Protein AF-0000000067177550 (afdb_homodimer)

Structure (mmCIF, N/CA/C/O backbone):
data_AF-0000000067177550-model_v1
#
loop_
_entity.id
_entity.type
_entity.pdbx_description
1 polymer 'Alpha-methylacyl-CoA racemase'
#
loop_
_atom_site.group_PDB
_atom_site.id
_atom_site.type_symbol
_atom_site.label_atom_id
_atom_site.label_alt_id
_atom_site.label_comp_id
_atom_site.label_asym_id
_atom_site.label_entity_id
_atom_site.label_seq_id
_atom_site.pdbx_PDB_ins_code
_atom_site.Cartn_x
_atom_site.Cartn_y
_atom_site.Cartn_z
_atom_site.occupancy
_atom_site.B_iso_or_equiv
_atom_site.auth_seq_id
_atom_site.auth_comp_id
_atom_site.auth_asym_id
_atom_site.auth_atom_id
_atom_site.pdbx_PDB_model_num
ATOM 1 N N . MET A 1 1 ? 17.391 -26.875 4.402 1 39.16 1 MET A N 1
ATOM 2 C CA . MET A 1 1 ? 16.062 -27.156 3.863 1 39.16 1 MET A CA 1
ATOM 3 C C . MET A 1 1 ? 15.523 -25.969 3.07 1 39.16 1 MET A C 1
ATOM 5 O O . MET A 1 1 ? 14.328 -25.672 3.121 1 39.16 1 MET A O 1
ATOM 9 N N . THR A 1 2 ? 16.562 -25 2.711 1 49.84 2 THR A N 1
ATOM 10 C CA . THR A 1 2 ? 16.422 -23.828 1.862 1 49.84 2 THR A CA 1
ATOM 11 C C . THR A 1 2 ? 15.891 -24.203 0.486 1 49.84 2 THR A C 1
ATOM 13 O O . THR A 1 2 ? 15.352 -23.359 -0.235 1 49.84 2 THR A O 1
ATOM 16 N N . GLY A 1 3 ? 15.922 -25.422 0.197 1 59.5 3 GLY A N 1
ATOM 17 C CA . GLY A 1 3 ? 15.586 -25.859 -1.146 1 59.5 3 GLY A CA 1
ATOM 18 C C . GLY A 1 3 ? 14.094 -25.859 -1.427 1 59.5 3 GLY A C 1
ATOM 19 O O . GLY A 1 3 ? 13.68 -25.906 -2.584 1 59.5 3 GLY A O 1
ATOM 20 N N . THR A 1 4 ? 13.328 -25.516 -0.418 1 84.62 4 THR A N 1
ATOM 21 C CA . THR A 1 4 ? 11.891 -25.641 -0.612 1 84.62 4 THR A CA 1
ATOM 22 C C . THR A 1 4 ? 11.219 -24.266 -0.604 1 84.62 4 THR A C 1
ATOM 24 O O . THR A 1 4 ? 9.992 -24.172 -0.721 1 84.62 4 THR A O 1
ATOM 27 N N . LEU A 1 5 ? 12.148 -23.188 -0.667 1 94.25 5 LEU A N 1
ATOM 28 C CA . LEU A 1 5 ? 11.547 -21.859 -0.642 1 94.25 5 LEU A CA 1
ATOM 29 C C . LEU A 1 5 ? 11.039 -21.469 -2.025 1 94.25 5 LEU A C 1
ATOM 31 O O . LEU A 1 5 ? 11.531 -21.969 -3.037 1 94.25 5 LEU A O 1
ATOM 35 N N . PRO A 1 6 ? 10.109 -20.609 -2.082 1 97.5 6 PRO A N 1
ATOM 36 C CA . PRO A 1 6 ? 9.445 -20.297 -3.35 1 97.5 6 PRO A CA 1
ATOM 37 C C . PRO A 1 6 ? 10.406 -19.781 -4.418 1 97.5 6 PRO A C 1
ATOM 39 O O . PRO A 1 6 ? 10.234 -20.062 -5.602 1 97.5 6 PRO A O 1
ATOM 42 N N . LEU A 1 7 ? 11.5 -19.094 -3.984 1 98 7 LEU A N 1
ATOM 43 C CA . LEU A 1 7 ? 12.367 -18.469 -4.984 1 98 7 LEU A CA 1
ATOM 44 C C . LEU A 1 7 ? 13.773 -19.047 -4.914 1 98 7 LEU A C 1
ATOM 46 O O . LEU A 1 7 ? 14.742 -18.391 -5.293 1 98 7 LEU A O 1
ATOM 50 N N . ALA A 1 8 ? 13.883 -20.234 -4.344 1 96.31 8 ALA A N 1
ATOM 51 C CA . ALA A 1 8 ? 15.164 -20.922 -4.391 1 96.31 8 ALA A CA 1
ATOM 52 C C . ALA A 1 8 ? 15.664 -21.062 -5.824 1 96.31 8 ALA A C 1
ATOM 54 O O . ALA A 1 8 ? 14.914 -21.469 -6.715 1 96.31 8 ALA A O 1
ATOM 55 N N . GLY A 1 9 ? 16.906 -20.656 -6.02 1 96.31 9 GLY A N 1
ATOM 56 C CA . GLY A 1 9 ? 17.516 -20.766 -7.336 1 96.31 9 GLY A CA 1
ATOM 57 C C . GLY A 1 9 ? 17.297 -19.547 -8.211 1 96.31 9 GLY A C 1
ATOM 58 O O . GLY A 1 9 ? 17.875 -19.438 -9.297 1 96.31 9 GLY A O 1
ATOM 59 N N . ILE A 1 10 ? 16.469 -18.641 -7.797 1 98.19 10 ILE A N 1
ATOM 60 C CA . ILE A 1 10 ? 16.203 -17.422 -8.57 1 98.19 10 ILE A CA 1
ATOM 61 C C . ILE A 1 10 ? 17.297 -16.391 -8.32 1 98.19 10 ILE A C 1
ATOM 63 O O . ILE A 1 10 ? 17.672 -16.141 -7.168 1 98.19 10 ILE A O 1
ATOM 67 N N . LYS A 1 11 ? 17.812 -15.852 -9.352 1 98.69 11 LYS A N 1
ATOM 68 C CA . LYS A 1 11 ? 18.891 -14.867 -9.32 1 98.69 11 LYS A CA 1
ATOM 69 C C . LYS A 1 11 ? 18.375 -13.469 -9.641 1 98.69 11 LYS A C 1
ATOM 71 O O . LYS A 1 11 ? 17.781 -13.25 -10.703 1 98.69 11 LYS A O 1
ATOM 76 N N . VAL A 1 12 ? 18.625 -12.484 -8.703 1 98.94 12 VAL A N 1
ATOM 77 C CA . VAL A 1 12 ? 18.109 -11.117 -8.859 1 98.94 12 VAL A CA 1
ATOM 78 C C . VAL A 1 12 ? 19.281 -10.141 -8.922 1 98.94 12 VAL A C 1
ATOM 80 O O . VAL A 1 12 ? 20.109 -10.086 -7.996 1 98.94 12 VAL A O 1
ATOM 83 N N . LEU A 1 13 ? 19.391 -9.438 -10 1 98.81 13 LEU A N 1
ATOM 84 C CA . LEU A 1 13 ? 20.297 -8.305 -10.109 1 98.81 13 LEU A CA 1
ATOM 85 C C . LEU A 1 13 ? 19.594 -7 -9.742 1 98.81 13 LEU A C 1
ATOM 87 O O . LEU A 1 13 ? 18.703 -6.547 -10.461 1 98.81 13 LEU A O 1
ATOM 91 N N . ASP A 1 14 ? 20.016 -6.418 -8.633 1 98.81 14 ASP A N 1
ATOM 92 C CA . ASP A 1 14 ? 19.391 -5.215 -8.086 1 98.81 14 ASP A CA 1
ATOM 93 C C . ASP A 1 14 ? 20.219 -3.973 -8.406 1 98.81 14 ASP A C 1
ATOM 95 O O . ASP A 1 14 ? 21.281 -3.764 -7.816 1 98.81 14 ASP A O 1
ATOM 99 N N . LEU A 1 15 ? 19.688 -3.156 -9.281 1 98.69 15 LEU A N 1
ATOM 100 C CA . LEU A 1 15 ? 20.328 -1.893 -9.641 1 98.69 15 LEU A CA 1
ATOM 101 C C . LEU A 1 15 ? 19.594 -0.715 -9.008 1 98.69 15 LEU A C 1
ATOM 103 O O . LEU A 1 15 ? 19.875 0.442 -9.32 1 98.69 15 LEU A O 1
ATOM 107 N N . SER A 1 16 ? 18.609 -1.012 -8.164 1 98.5 16 SER A N 1
ATOM 108 C CA . SER A 1 16 ? 17.766 0.021 -7.59 1 98.5 16 SER A CA 1
ATOM 109 C C . SER A 1 16 ? 18.391 0.639 -6.348 1 98.5 16 SER A C 1
ATOM 111 O O . SER A 1 16 ? 19.328 0.079 -5.781 1 98.5 16 SER A O 1
ATOM 113 N N . THR A 1 17 ? 17.906 1.798 -5.969 1 97.5 17 THR A N 1
ATOM 114 C CA . THR A 1 17 ? 18.422 2.529 -4.816 1 97.5 17 THR A CA 1
ATOM 115 C C . THR A 1 17 ? 17.281 2.99 -3.914 1 97.5 17 THR A C 1
ATOM 117 O O . THR A 1 17 ? 16.109 2.873 -4.277 1 97.5 17 THR A O 1
ATOM 120 N N . LEU A 1 18 ? 17.609 3.342 -2.75 1 97.38 18 LEU A N 1
ATOM 121 C CA . LEU A 1 18 ? 16.703 3.984 -1.8 1 97.38 18 LEU A CA 1
ATOM 122 C C . LEU A 1 18 ? 15.648 3.006 -1.314 1 97.38 18 LEU A C 1
ATOM 124 O O . LEU A 1 18 ? 15.961 2.016 -0.649 1 97.38 18 LEU A O 1
ATOM 128 N N . LEU A 1 19 ? 14.383 3.102 -1.844 1 98.56 19 LEU A N 1
ATOM 129 C CA . LEU A 1 19 ? 13.406 2.365 -1.052 1 98.56 19 LEU A CA 1
ATOM 130 C C . LEU A 1 19 ? 12.609 1.401 -1.928 1 98.56 19 LEU A C 1
ATOM 132 O O . LEU A 1 19 ? 12.602 0.193 -1.681 1 98.56 19 LEU A O 1
ATOM 136 N N . PRO A 1 20 ? 11.836 1.775 -2.971 1 98.81 20 PRO A N 1
ATOM 137 C CA . PRO A 1 20 ? 10.898 0.835 -3.588 1 98.81 20 PRO A CA 1
ATOM 138 C C . PRO A 1 20 ? 11.57 -0.458 -4.039 1 98.81 20 PRO A C 1
ATOM 140 O O . PRO A 1 20 ? 11.125 -1.55 -3.68 1 98.81 20 PRO A O 1
ATOM 143 N N . GLY A 1 21 ? 12.633 -0.304 -4.809 1 98.88 21 GLY A N 1
ATOM 144 C CA . GLY A 1 21 ? 13.336 -1.466 -5.324 1 98.88 21 GLY A CA 1
ATOM 145 C C . GLY A 1 21 ? 13.992 -2.297 -4.238 1 98.88 21 GLY A C 1
ATOM 146 O O . GLY A 1 21 ? 13.766 -3.504 -4.148 1 98.88 21 GLY A O 1
ATOM 147 N N . PRO A 1 22 ? 14.797 -1.663 -3.375 1 98.88 22 PRO A N 1
ATOM 148 C CA . PRO A 1 22 ? 15.484 -2.41 -2.32 1 98.88 22 PRO A CA 1
ATOM 149 C C . PRO A 1 22 ? 14.523 -3.143 -1.39 1 98.88 22 PRO A C 1
ATOM 151 O O . PRO A 1 22 ? 14.812 -4.258 -0.947 1 98.88 22 PRO A O 1
ATOM 154 N N . LEU A 1 23 ? 13.367 -2.543 -1.077 1 98.94 23 LEU A N 1
ATOM 155 C CA . LEU A 1 23 ? 12.375 -3.264 -0.288 1 98.94 23 LEU A CA 1
ATOM 156 C C . LEU A 1 23 ? 11.797 -4.434 -1.078 1 98.94 23 LEU A C 1
ATOM 158 O O . LEU A 1 23 ? 11.57 -5.512 -0.523 1 98.94 23 LEU A O 1
ATOM 162 N N . ALA A 1 24 ? 11.531 -4.211 -2.33 1 98.94 24 ALA A N 1
ATOM 163 C CA . ALA A 1 24 ? 11.047 -5.293 -3.184 1 98.94 24 ALA A CA 1
ATOM 164 C C . ALA A 1 24 ? 12.039 -6.449 -3.223 1 98.94 24 ALA A C 1
ATOM 166 O O . ALA A 1 24 ? 11.656 -7.605 -3.014 1 98.94 24 ALA A O 1
ATOM 167 N N . THR A 1 25 ? 13.344 -6.164 -3.48 1 98.88 25 THR A N 1
ATOM 168 C CA . THR A 1 25 ? 14.336 -7.227 -3.609 1 98.88 25 THR A CA 1
ATOM 169 C C . THR A 1 25 ? 14.617 -7.867 -2.256 1 98.88 25 THR A C 1
ATOM 171 O O . THR A 1 25 ? 15.023 -9.031 -2.186 1 98.88 25 THR A O 1
ATOM 174 N N . LEU A 1 26 ? 14.375 -7.129 -1.137 1 98.62 26 LEU A N 1
ATOM 175 C CA . LEU A 1 26 ? 14.438 -7.754 0.179 1 98.62 26 LEU A CA 1
ATOM 176 C C . LEU A 1 26 ? 13.391 -8.852 0.31 1 98.62 26 LEU A C 1
ATOM 178 O O . LEU A 1 26 ? 13.695 -9.953 0.778 1 98.62 26 LEU A O 1
ATOM 182 N N . MET A 1 27 ? 12.164 -8.547 -0.097 1 98.62 27 MET A N 1
ATOM 183 C CA . MET A 1 27 ? 11.094 -9.531 -0.004 1 98.62 27 MET A CA 1
ATOM 184 C C . MET A 1 27 ? 11.398 -10.75 -0.867 1 98.62 27 MET A C 1
ATOM 186 O O . MET A 1 27 ? 11.133 -11.883 -0.465 1 98.62 27 MET A O 1
ATOM 190 N N . LEU A 1 28 ? 11.992 -10.516 -2.029 1 98.75 28 LEU A N 1
ATOM 191 C CA . LEU A 1 28 ? 12.398 -11.633 -2.875 1 98.75 28 LEU A CA 1
ATOM 192 C C . LEU A 1 28 ? 13.516 -12.438 -2.215 1 98.75 28 LEU A C 1
ATOM 194 O O . LEU A 1 28 ? 13.5 -13.664 -2.242 1 98.75 28 LEU A O 1
ATOM 198 N N . ALA A 1 29 ? 14.469 -11.75 -1.595 1 97.88 29 ALA A N 1
ATOM 199 C CA . ALA A 1 29 ? 15.562 -12.414 -0.899 1 97.88 29 ALA A CA 1
ATOM 200 C C . ALA A 1 29 ? 15.047 -13.273 0.252 1 97.88 29 ALA A C 1
ATOM 202 O O . ALA A 1 29 ? 15.484 -14.414 0.434 1 97.88 29 ALA A O 1
ATOM 203 N N . GLU A 1 30 ? 14.133 -12.742 0.978 1 96.94 30 GLU A N 1
ATOM 204 C CA . GLU A 1 30 ? 13.562 -13.469 2.105 1 96.94 30 GLU A CA 1
ATOM 205 C C . GLU A 1 30 ? 12.836 -14.734 1.639 1 96.94 30 GLU A C 1
ATOM 207 O O . GLU A 1 30 ? 12.805 -15.734 2.354 1 96.94 30 GLU A O 1
ATOM 212 N N . ALA A 1 31 ? 12.32 -14.633 0.416 1 97.75 31 ALA A N 1
ATOM 213 C CA . ALA A 1 31 ? 11.594 -15.781 -0.129 1 97.75 31 ALA A CA 1
ATOM 214 C C . ALA A 1 31 ? 12.547 -16.781 -0.774 1 97.75 31 ALA A C 1
ATOM 216 O O . ALA A 1 31 ? 12.109 -17.766 -1.371 1 97.75 31 ALA A O 1
ATOM 217 N N . GLY A 1 32 ? 13.891 -16.453 -0.78 1 96.75 32 GLY A N 1
ATOM 218 C CA . GLY A 1 32 ? 14.859 -17.484 -1.17 1 96.75 32 GLY A CA 1
ATOM 219 C C . GLY A 1 32 ? 15.719 -17.062 -2.348 1 96.75 32 GLY A C 1
ATOM 220 O O . GLY A 1 32 ? 16.656 -17.781 -2.723 1 96.75 32 GLY A O 1
ATOM 221 N N . ALA A 1 33 ? 15.484 -15.914 -2.93 1 98.19 33 ALA A N 1
ATOM 222 C CA . ALA A 1 33 ? 16.25 -15.484 -4.094 1 98.19 33 ALA A CA 1
ATOM 223 C C . ALA A 1 33 ? 17.656 -15.062 -3.699 1 98.19 33 ALA A C 1
ATOM 225 O O . ALA A 1 33 ? 17.891 -14.617 -2.572 1 98.19 33 ALA A O 1
ATOM 226 N N . ASP A 1 34 ? 18.547 -15.297 -4.586 1 98.06 34 ASP A N 1
ATOM 227 C CA . ASP A 1 34 ? 19.891 -14.75 -4.461 1 98.06 34 ASP A CA 1
ATOM 228 C C . ASP A 1 34 ? 19.984 -13.352 -5.074 1 98.06 34 ASP A C 1
ATOM 230 O O . ASP A 1 34 ? 19.844 -13.195 -6.289 1 98.06 34 ASP A O 1
ATOM 234 N N . VAL A 1 35 ? 20.25 -12.32 -4.242 1 98.62 35 VAL A N 1
ATOM 235 C CA . VAL A 1 35 ? 20.188 -10.938 -4.715 1 98.62 35 VAL A CA 1
ATOM 236 C C . VAL A 1 35 ? 21.578 -10.32 -4.688 1 98.62 35 VAL A C 1
ATOM 238 O O . VAL A 1 35 ? 22.219 -10.273 -3.637 1 98.62 35 VAL A O 1
ATOM 241 N N . ILE A 1 36 ? 22.016 -9.875 -5.828 1 98.19 36 ILE A N 1
ATOM 242 C CA . ILE A 1 36 ? 23.234 -9.086 -5.965 1 98.19 36 ILE A CA 1
ATOM 243 C C . ILE A 1 36 ? 22.875 -7.637 -6.281 1 98.19 36 ILE A C 1
ATOM 245 O O . ILE A 1 36 ? 22.219 -7.359 -7.289 1 98.19 36 ILE A O 1
ATOM 249 N N . LYS A 1 37 ? 23.266 -6.801 -5.402 1 98.5 37 LYS A N 1
ATOM 250 C CA . LYS A 1 37 ? 23.031 -5.371 -5.574 1 98.5 37 LYS A CA 1
ATOM 251 C C . LYS A 1 37 ? 24.281 -4.676 -6.117 1 98.5 37 LYS A C 1
ATOM 253 O O . LYS A 1 37 ? 25.391 -4.926 -5.645 1 98.5 37 LYS A O 1
ATOM 258 N N . LEU A 1 38 ? 24.141 -3.867 -7.18 1 98.31 38 LEU A N 1
ATOM 259 C CA . LEU A 1 38 ? 25.234 -3.041 -7.695 1 98.31 38 LEU A CA 1
ATOM 260 C C . LEU A 1 38 ? 25 -1.57 -7.371 1 98.31 38 LEU A C 1
ATOM 262 O O . LEU A 1 38 ? 23.891 -1.053 -7.57 1 98.31 38 LEU A O 1
ATOM 266 N N . GLU A 1 39 ? 26 -0.955 -6.793 1 98.06 39 GLU A N 1
ATOM 267 C CA . GLU A 1 39 ? 25.953 0.445 -6.387 1 98.06 39 GLU A CA 1
ATOM 268 C C . GLU A 1 39 ? 27.094 1.246 -7.004 1 98.06 39 GLU A C 1
ATOM 270 O O . GLU A 1 39 ? 28.109 0.678 -7.398 1 98.06 39 GLU A O 1
ATOM 275 N N . ARG A 1 40 ? 26.891 2.562 -7.141 1 96.44 40 ARG A N 1
ATOM 276 C CA . ARG A 1 40 ? 27.969 3.418 -7.605 1 96.44 40 ARG A CA 1
ATOM 277 C C . ARG A 1 40 ? 29.172 3.348 -6.66 1 96.44 40 ARG A C 1
ATOM 279 O O . ARG A 1 40 ? 29 3.197 -5.449 1 96.44 40 ARG A O 1
ATOM 286 N N . PRO A 1 41 ? 30.359 3.516 -7.191 1 96 41 PRO A N 1
ATOM 287 C CA . PRO A 1 41 ? 31.531 3.504 -6.32 1 96 41 PRO A CA 1
ATOM 288 C C . PRO A 1 41 ? 31.547 4.672 -5.336 1 96 41 PRO A C 1
ATOM 290 O O . PRO A 1 41 ? 30.953 5.715 -5.602 1 96 41 PRO A O 1
ATOM 293 N N . GLY A 1 42 ? 32.312 4.512 -4.238 1 91.75 42 GLY A N 1
ATOM 294 C CA . GLY A 1 42 ? 32.406 5.57 -3.244 1 91.75 42 GLY A CA 1
ATOM 295 C C . GLY A 1 42 ? 31.25 5.566 -2.254 1 91.75 42 GLY A C 1
ATOM 296 O O . GLY A 1 42 ? 31.172 4.699 -1.381 1 91.75 42 GLY A O 1
ATOM 297 N N . ARG A 1 43 ? 30.359 6.375 -2.49 1 90.94 43 ARG A N 1
ATOM 298 C CA . ARG A 1 43 ? 29.297 6.586 -1.513 1 90.94 43 ARG A CA 1
ATOM 299 C C . ARG A 1 43 ? 28.234 5.488 -1.607 1 90.94 43 ARG A C 1
ATOM 301 O O . ARG A 1 43 ? 27.484 5.262 -0.659 1 90.94 43 ARG A O 1
ATOM 308 N N . GLY A 1 44 ? 28.203 4.75 -2.771 1 96.5 44 GLY A N 1
ATOM 309 C CA . GLY A 1 44 ? 27.188 3.734 -2.961 1 96.5 44 GLY A CA 1
ATOM 310 C C . GLY A 1 44 ? 25.781 4.305 -3.021 1 96.5 44 GLY A C 1
ATOM 311 O O . GLY A 1 44 ? 25.578 5.406 -3.535 1 96.5 44 GLY A O 1
ATOM 312 N N . ASP A 1 45 ? 24.859 3.521 -2.596 1 97.56 45 ASP A N 1
ATOM 313 C CA . ASP A 1 45 ? 23.484 3.973 -2.434 1 97.56 45 ASP A CA 1
ATOM 314 C C . ASP A 1 45 ? 23.406 5.156 -1.472 1 97.56 45 ASP A C 1
ATOM 316 O O . ASP A 1 45 ? 23.984 5.121 -0.386 1 97.56 45 ASP A O 1
ATOM 320 N N . GLU A 1 46 ? 22.703 6.164 -1.897 1 95.81 46 GLU A N 1
ATOM 321 C CA . GLU A 1 46 ? 22.578 7.359 -1.073 1 95.81 46 GLU A CA 1
ATOM 322 C C . GLU A 1 46 ? 22.078 7.02 0.327 1 95.81 46 GLU A C 1
ATOM 324 O O . GLU A 1 46 ? 22.453 7.676 1.302 1 95.81 46 GLU A O 1
ATOM 329 N N . MET A 1 47 ? 21.312 6.012 0.492 1 97.31 47 MET A N 1
ATOM 330 C CA . MET A 1 47 ? 20.703 5.645 1.769 1 97.31 47 MET A CA 1
ATOM 331 C C . MET A 1 47 ? 21.766 5.16 2.756 1 97.31 47 MET A C 1
ATOM 333 O O . MET A 1 47 ? 21.516 5.113 3.961 1 97.31 47 MET A O 1
ATOM 337 N N . ARG A 1 48 ? 22.938 4.723 2.273 1 97.81 48 ARG A N 1
ATOM 338 C CA . ARG A 1 48 ? 24 4.289 3.174 1 97.81 48 ARG A CA 1
ATOM 339 C C . ARG A 1 48 ? 24.359 5.391 4.164 1 97.81 48 ARG A C 1
ATOM 341 O O . ARG A 1 48 ? 24.734 5.109 5.305 1 97.81 48 ARG A O 1
ATOM 348 N N . THR A 1 49 ? 24.156 6.645 3.781 1 96 49 THR A N 1
ATOM 349 C CA . THR A 1 49 ? 24.672 7.754 4.57 1 96 49 THR A CA 1
ATOM 350 C C . THR A 1 49 ? 23.562 8.375 5.418 1 96 49 THR A C 1
ATOM 352 O O . THR A 1 49 ? 23.781 9.398 6.078 1 96 49 THR A O 1
ATOM 355 N N . TYR A 1 50 ? 22.359 7.801 5.391 1 95.75 50 TYR A N 1
ATOM 356 C CA . TYR A 1 50 ? 21.25 8.328 6.184 1 95.75 50 TYR A CA 1
ATOM 357 C C . TYR A 1 50 ? 21.516 8.148 7.672 1 95.75 50 TYR A C 1
ATOM 359 O O . TYR A 1 50 ? 22.484 7.492 8.062 1 95.75 50 TYR A O 1
ATOM 367 N N . GLU A 1 51 ? 20.734 8.836 8.461 1 94.31 51 GLU A N 1
ATOM 368 C CA . GLU A 1 51 ? 20.75 8.703 9.914 1 94.31 51 GLU A CA 1
ATOM 369 C C . GLU A 1 51 ? 19.453 8.102 10.43 1 94.31 51 GLU A C 1
ATOM 371 O O . GLU A 1 51 ? 18.391 8.297 9.836 1 94.31 51 GLU A O 1
ATOM 376 N N . PRO A 1 52 ? 19.5 7.309 11.523 1 96.56 52 PRO A N 1
ATOM 377 C CA . PRO A 1 52 ? 20.688 6.973 12.312 1 96.56 52 PRO A CA 1
ATOM 378 C C . PRO A 1 52 ? 21.547 5.902 11.648 1 96.56 52 PRO A C 1
ATOM 380 O O . PRO A 1 52 ? 21.047 5.109 10.844 1 96.56 52 PRO A O 1
ATOM 383 N N . THR A 1 53 ? 22.766 5.875 12.008 1 97.19 53 THR A N 1
ATOM 384 C CA . THR A 1 53 ? 23.703 4.891 11.484 1 97.19 53 THR A CA 1
ATOM 385 C C . THR A 1 53 ? 23.641 3.596 12.289 1 97.19 53 THR A C 1
ATOM 387 O O . THR A 1 53 ? 23.234 3.605 13.453 1 97.19 53 THR A O 1
ATOM 390 N N . PHE A 1 54 ? 23.922 2.553 11.672 1 98 54 PHE A N 1
ATOM 391 C CA . PHE A 1 54 ? 24.156 1.236 12.258 1 98 54 PHE A CA 1
ATOM 392 C C . PHE A 1 54 ? 25.375 0.568 11.617 1 98 54 PHE A C 1
ATOM 394 O O . PHE A 1 54 ? 25.25 -0.145 10.625 1 98 54 PHE A O 1
ATOM 401 N N . GLY A 1 55 ? 26.516 0.743 12.297 1 96.5 55 GLY A N 1
ATOM 402 C CA . GLY A 1 55 ? 27.781 0.33 11.695 1 96.5 55 GLY A CA 1
ATOM 403 C C . GLY A 1 55 ? 28.219 1.235 10.562 1 96.5 55 GLY A C 1
ATOM 404 O O . GLY A 1 55 ? 28.297 2.455 10.727 1 96.5 55 GLY A O 1
ATOM 405 N N . GLU A 1 56 ? 28.5 0.688 9.398 1 94.81 56 GLU A N 1
ATOM 406 C CA . GLU A 1 56 ? 29.094 1.455 8.305 1 94.81 56 GLU A CA 1
ATOM 407 C C . GLU A 1 56 ? 28 2.047 7.41 1 94.81 56 GLU A C 1
ATOM 409 O O . GLU A 1 56 ? 28.297 2.762 6.449 1 94.81 56 GLU A O 1
ATOM 414 N N . ALA A 1 57 ? 26.766 1.786 7.68 1 97.5 57 ALA A N 1
ATOM 415 C CA . ALA A 1 57 ? 25.641 2.316 6.906 1 97.5 57 ALA A CA 1
ATOM 416 C C . ALA A 1 57 ? 24.5 2.75 7.816 1 97.5 57 ALA A C 1
ATOM 418 O O . ALA A 1 57 ? 24.594 2.611 9.039 1 97.5 57 ALA A O 1
ATOM 419 N N . SER A 1 58 ? 23.547 3.342 7.23 1 98.12 58 SER A N 1
ATOM 420 C CA . SER A 1 58 ? 22.375 3.734 8.016 1 98.12 58 SER A CA 1
ATOM 421 C C . SER A 1 58 ? 21.547 2.52 8.422 1 98.12 58 SER A C 1
ATOM 423 O O . SER A 1 58 ? 21.641 1.463 7.793 1 98.12 58 SER A O 1
ATOM 425 N N . ALA A 1 59 ? 20.734 2.662 9.453 1 98.19 59 ALA A N 1
ATOM 426 C CA . ALA A 1 59 ? 19.797 1.619 9.867 1 98.19 59 ALA A CA 1
ATOM 427 C C . ALA A 1 59 ? 18.781 1.317 8.766 1 98.19 59 ALA A C 1
ATOM 429 O O . ALA A 1 59 ? 18.391 0.163 8.57 1 98.19 59 ALA A O 1
ATOM 430 N N . ASN A 1 60 ? 18.344 2.348 8.039 1 98.19 60 ASN A N 1
ATOM 431 C CA . ASN A 1 60 ? 17.438 2.152 6.906 1 98.19 60 ASN A CA 1
ATOM 432 C C . ASN A 1 60 ? 18.047 1.229 5.855 1 98.19 60 ASN A C 1
ATOM 434 O O . ASN A 1 60 ? 17.406 0.27 5.422 1 98.19 60 ASN A O 1
ATOM 438 N N . TYR A 1 61 ? 19.281 1.558 5.5 1 98.69 61 TYR A N 1
ATOM 439 C CA . TYR A 1 61 ? 19.969 0.721 4.52 1 98.69 61 TYR A CA 1
ATOM 440 C C . TYR A 1 61 ? 20.109 -0.709 5.031 1 98.69 61 TYR A C 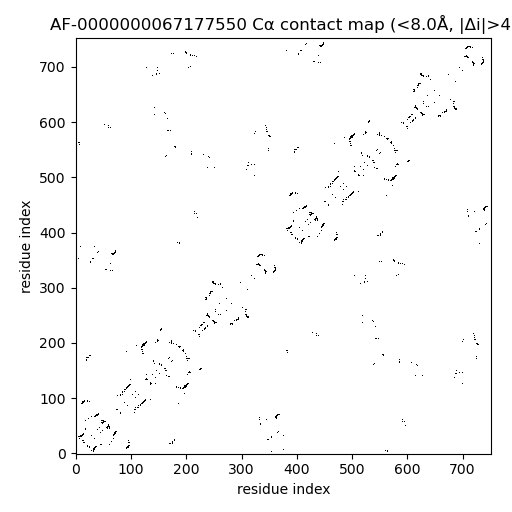1
ATOM 442 O O . TYR A 1 61 ? 19.875 -1.665 4.285 1 98.69 61 TYR A O 1
ATOM 450 N N . ALA A 1 62 ? 20.5 -0.848 6.289 1 98.69 62 ALA A N 1
ATOM 451 C CA . ALA A 1 62 ? 20.734 -2.158 6.887 1 98.69 62 ALA A CA 1
ATOM 452 C C . ALA A 1 62 ? 19.484 -3.033 6.82 1 98.69 62 ALA A C 1
ATOM 454 O O . ALA A 1 62 ? 19.547 -4.176 6.363 1 98.69 62 ALA A O 1
ATOM 455 N N . ILE A 1 63 ? 18.406 -2.523 7.148 1 98.06 63 ILE A N 1
ATOM 456 C CA . ILE A 1 63 ? 17.188 -3.324 7.223 1 98.06 63 ILE A CA 1
ATOM 457 C C . ILE A 1 63 ? 16.734 -3.693 5.812 1 98.06 63 ILE A C 1
ATOM 459 O O . ILE A 1 63 ? 16.266 -4.816 5.578 1 98.06 63 ILE A O 1
ATOM 463 N N . LEU A 1 64 ? 16.891 -2.873 4.848 1 98.56 64 LEU A N 1
ATOM 464 C CA . LEU A 1 64 ? 16.359 -3.086 3.508 1 98.56 64 LEU A CA 1
ATOM 465 C C . LEU A 1 64 ? 17.266 -4.008 2.699 1 98.56 64 LEU A C 1
ATOM 467 O O . LEU A 1 64 ? 16.828 -4.59 1.701 1 98.56 64 LEU A O 1
ATOM 471 N N . ASN A 1 65 ? 18.531 -4.086 3.09 1 98.62 65 ASN A N 1
ATOM 472 C CA . ASN A 1 65 ? 19.469 -4.797 2.227 1 98.62 65 ASN A CA 1
ATOM 473 C C . ASN A 1 65 ? 20.094 -5.988 2.941 1 98.62 65 ASN A C 1
ATOM 475 O O . ASN A 1 65 ? 21.047 -6.59 2.441 1 98.62 65 ASN A O 1
ATOM 479 N N . ARG A 1 66 ? 19.547 -6.34 4.098 1 97.75 66 ARG A N 1
ATOM 480 C CA . ARG A 1 66 ? 20.031 -7.512 4.809 1 97.75 66 ARG A CA 1
ATOM 481 C C . ARG A 1 66 ? 19.938 -8.766 3.941 1 97.75 66 ARG A C 1
ATOM 483 O O . ARG A 1 66 ? 18.938 -8.945 3.227 1 97.75 66 ARG A O 1
ATOM 490 N N . GLY A 1 67 ? 20.984 -9.555 3.979 1 95.94 67 GLY A N 1
ATOM 491 C CA . GLY A 1 67 ? 20.984 -10.828 3.281 1 95.94 67 GLY A CA 1
ATOM 492 C C . GLY A 1 67 ? 21.406 -10.711 1.826 1 95.94 67 GLY A C 1
ATOM 493 O O . GLY A 1 67 ? 21.625 -11.727 1.155 1 95.94 67 GLY A O 1
ATOM 494 N N . LYS A 1 68 ? 21.562 -9.5 1.314 1 97.44 68 LYS A N 1
ATOM 495 C CA . LYS A 1 68 ? 22.031 -9.305 -0.057 1 97.44 68 LYS A CA 1
ATOM 496 C C . LYS A 1 68 ? 23.547 -9.203 -0.119 1 97.44 68 LYS A C 1
ATOM 498 O O . LYS A 1 68 ? 24.203 -9.055 0.912 1 97.44 68 LYS A O 1
ATOM 503 N N . ARG A 1 69 ? 24.109 -9.352 -1.283 1 96.75 69 ARG A N 1
ATOM 504 C CA . ARG A 1 69 ? 25.484 -8.984 -1.586 1 96.75 69 ARG A CA 1
ATOM 505 C C . ARG A 1 69 ? 25.547 -7.719 -2.434 1 96.75 69 ARG A C 1
ATOM 507 O O . ARG A 1 69 ? 24.656 -7.477 -3.256 1 96.75 69 ARG A O 1
ATOM 514 N N . ALA A 1 70 ? 26.547 -6.93 -2.213 1 97.38 70 ALA A N 1
ATOM 515 C CA . ALA A 1 70 ? 26.625 -5.672 -2.951 1 97.38 70 ALA A CA 1
ATOM 516 C C . ALA A 1 70 ? 28.031 -5.445 -3.494 1 97.38 70 ALA A C 1
ATOM 518 O O . ALA A 1 70 ? 29.016 -5.75 -2.822 1 97.38 70 ALA A O 1
ATOM 519 N N . TYR A 1 71 ? 28.109 -4.926 -4.652 1 97.25 71 TYR A N 1
ATOM 520 C CA . TYR A 1 71 ? 29.391 -4.562 -5.277 1 97.25 71 TYR A CA 1
ATOM 521 C C . TYR A 1 71 ? 29.328 -3.154 -5.859 1 97.25 71 TYR A C 1
ATOM 523 O O . TYR A 1 71 ? 28.266 -2.705 -6.305 1 97.25 71 TYR A O 1
ATOM 531 N N . ALA A 1 72 ? 30.469 -2.488 -5.852 1 97.5 72 ALA A N 1
ATOM 532 C CA . ALA A 1 72 ? 30.594 -1.171 -6.465 1 97.5 72 ALA A CA 1
ATOM 533 C C . ALA A 1 72 ? 30.938 -1.289 -7.949 1 97.5 72 ALA A C 1
ATOM 535 O O . ALA A 1 72 ? 31.844 -2.031 -8.328 1 97.5 72 ALA A O 1
ATOM 536 N N . VAL A 1 73 ? 30.172 -0.571 -8.727 1 96.94 73 VAL A N 1
ATOM 537 C CA . VAL A 1 73 ? 30.359 -0.597 -10.172 1 96.94 73 VAL A CA 1
ATOM 538 C C . VAL A 1 73 ? 30.219 0.812 -10.742 1 96.94 73 VAL A C 1
ATOM 540 O O . VAL A 1 73 ? 29.266 1.522 -10.414 1 96.94 73 VAL A O 1
ATOM 543 N N . ASP A 1 74 ? 31.172 1.241 -11.547 1 96.44 74 ASP A N 1
ATOM 544 C CA . ASP A 1 74 ? 31 2.439 -12.359 1 96.44 74 ASP A CA 1
ATOM 545 C C . ASP A 1 74 ? 30.266 2.115 -13.672 1 96.44 74 ASP A C 1
ATOM 547 O O . ASP A 1 74 ? 30.906 1.698 -14.641 1 96.44 74 ASP A O 1
ATOM 551 N N . PHE A 1 75 ? 29.031 2.479 -13.758 1 95.56 75 PHE A N 1
ATOM 552 C CA . PHE A 1 75 ? 28.172 2.088 -14.875 1 95.56 75 PHE A CA 1
ATOM 553 C C . PHE A 1 75 ? 28.578 2.824 -16.141 1 95.56 75 PHE A C 1
ATOM 555 O O . PHE A 1 75 ? 28.203 2.432 -17.25 1 95.56 75 PHE A O 1
ATOM 562 N N . LYS A 1 76 ? 29.391 3.891 -15.992 1 95.38 76 LYS A N 1
ATOM 563 C CA . LYS A 1 76 ? 29.812 4.68 -17.141 1 95.38 76 LYS A CA 1
ATOM 564 C C . LYS A 1 76 ? 31.078 4.094 -17.781 1 95.38 76 LYS A C 1
ATOM 566 O O . LYS A 1 76 ? 31.422 4.445 -18.906 1 95.38 76 LYS A O 1
ATOM 571 N N . ASP A 1 77 ? 31.75 3.254 -16.984 1 95.25 77 ASP A N 1
ATOM 572 C CA . ASP A 1 77 ? 32.906 2.553 -17.531 1 95.25 77 ASP A CA 1
ATOM 573 C C . ASP A 1 77 ? 32.5 1.385 -18.406 1 95.25 77 ASP A C 1
ATOM 575 O O . ASP A 1 77 ? 31.859 0.438 -17.938 1 95.25 77 ASP A O 1
ATOM 579 N N . PRO A 1 78 ? 32.906 1.379 -19.672 1 95.75 78 PRO A N 1
ATOM 580 C CA . PRO A 1 78 ? 32.406 0.355 -20.594 1 95.75 78 PRO A CA 1
ATOM 581 C C . PRO A 1 78 ? 32.781 -1.06 -20.156 1 95.75 78 PRO A C 1
ATOM 583 O O . PRO A 1 78 ? 32 -1.992 -20.328 1 95.75 78 PRO A O 1
ATOM 586 N N . ALA A 1 79 ? 34 -1.199 -19.656 1 94.81 79 ALA A N 1
ATOM 587 C CA . ALA A 1 79 ? 34.406 -2.529 -19.234 1 94.81 79 ALA A CA 1
ATOM 588 C C . ALA A 1 79 ? 33.562 -3.031 -18.078 1 94.81 79 ALA A C 1
ATOM 590 O O . ALA A 1 79 ? 33.188 -4.207 -18.031 1 94.81 79 ALA A O 1
ATOM 591 N N . GLN A 1 80 ? 33.281 -2.205 -17.172 1 95.19 80 GLN A N 1
ATOM 592 C CA . GLN A 1 80 ? 32.469 -2.586 -16.016 1 95.19 80 GLN A CA 1
ATOM 593 C C . GLN A 1 80 ? 31 -2.775 -16.406 1 95.19 80 GLN A C 1
ATOM 595 O O . GLN A 1 80 ? 30.328 -3.676 -15.906 1 95.19 80 GLN A O 1
ATOM 600 N N . ARG A 1 81 ? 30.531 -1.896 -17.281 1 95.56 81 ARG A N 1
ATOM 601 C CA . ARG A 1 81 ? 29.188 -2.068 -17.828 1 95.56 81 ARG A CA 1
ATOM 602 C C . ARG A 1 81 ? 29.047 -3.434 -18.5 1 95.56 81 ARG A C 1
ATOM 604 O O . ARG A 1 81 ? 28.047 -4.129 -18.281 1 95.56 81 ARG A O 1
ATOM 611 N N . ASP A 1 82 ? 30.031 -3.844 -19.281 1 95.25 82 ASP A N 1
ATOM 612 C CA . ASP A 1 82 ? 30 -5.145 -19.938 1 95.25 82 ASP A CA 1
ATOM 613 C C . ASP A 1 82 ? 29.938 -6.277 -18.906 1 95.25 82 ASP A C 1
ATOM 615 O O . ASP A 1 82 ? 29.312 -7.305 -19.141 1 95.25 82 ASP A O 1
ATOM 619 N N . ARG A 1 83 ? 30.609 -6.078 -17.797 1 95.56 83 ARG A N 1
ATOM 620 C CA . ARG A 1 83 ? 30.547 -7.062 -16.719 1 95.56 83 ARG A CA 1
ATOM 621 C C . ARG A 1 83 ? 29.141 -7.164 -16.141 1 95.56 83 ARG A C 1
ATOM 623 O O . ARG A 1 83 ? 28.688 -8.258 -15.797 1 95.56 83 ARG A O 1
ATOM 630 N N . VAL A 1 84 ? 28.5 -6.062 -16.016 1 96.94 84 VAL A N 1
ATOM 631 C CA . VAL A 1 84 ? 27.125 -6.055 -15.523 1 96.94 84 VAL A CA 1
ATOM 632 C C . VAL A 1 84 ? 26.234 -6.848 -16.484 1 96.94 84 VAL A C 1
ATOM 634 O O . VAL A 1 84 ? 25.391 -7.633 -16.047 1 96.94 84 VAL A O 1
ATOM 637 N N . LEU A 1 85 ? 26.422 -6.676 -17.766 1 97.06 85 LEU A N 1
ATOM 638 C CA . LEU A 1 85 ? 25.656 -7.41 -18.781 1 97.06 85 LEU A CA 1
ATOM 639 C C . LEU A 1 85 ? 25.922 -8.906 -18.672 1 97.06 85 LEU A C 1
ATOM 641 O O . LEU A 1 85 ? 25.016 -9.719 -18.875 1 97.06 85 LEU A O 1
ATOM 645 N N . GLU A 1 86 ? 27.156 -9.25 -18.344 1 95.75 86 GLU A N 1
ATOM 646 C CA . GLU A 1 86 ? 27.5 -10.656 -18.156 1 95.75 86 GLU A CA 1
ATOM 647 C C . GLU A 1 86 ? 26.766 -11.242 -16.953 1 95.75 86 GLU A C 1
ATOM 649 O O . GLU A 1 86 ? 26.266 -12.375 -17 1 95.75 86 GLU A O 1
ATOM 654 N N . ILE A 1 87 ? 26.734 -10.508 -15.891 1 96.88 87 ILE A N 1
ATOM 655 C CA . ILE A 1 87 ? 26.016 -10.953 -14.703 1 96.88 87 ILE A CA 1
ATOM 656 C C . ILE A 1 87 ? 24.516 -11.094 -15.023 1 96.88 87 ILE A C 1
ATOM 658 O O . ILE A 1 87 ? 23.891 -12.078 -14.641 1 96.88 87 ILE A O 1
ATOM 662 N N . ALA A 1 88 ? 23.984 -10.156 -15.766 1 97.5 88 ALA A N 1
ATOM 663 C CA . ALA A 1 88 ? 22.562 -10.141 -16.125 1 97.5 88 ALA A CA 1
ATOM 664 C C . ALA A 1 88 ? 22.219 -11.328 -17.031 1 97.5 88 ALA A C 1
ATOM 666 O O . ALA A 1 88 ? 21.078 -11.789 -17.031 1 97.5 88 ALA A O 1
ATOM 667 N N . ALA A 1 89 ? 23.188 -11.789 -17.781 1 96.94 89 ALA A N 1
ATOM 668 C CA . ALA A 1 89 ? 22.953 -12.914 -18.672 1 96.94 89 ALA A CA 1
ATOM 669 C C . ALA A 1 89 ? 22.562 -14.164 -17.891 1 96.94 89 ALA A C 1
ATOM 671 O O . ALA A 1 89 ? 21.891 -15.055 -18.438 1 96.94 89 ALA A O 1
ATOM 672 N N . ASP A 1 90 ? 22.938 -14.164 -16.625 1 96.12 90 ASP A N 1
ATOM 673 C CA . ASP A 1 90 ? 22.641 -15.32 -15.789 1 96.12 90 ASP A CA 1
ATOM 674 C C . ASP A 1 90 ? 21.516 -15.008 -14.797 1 96.12 90 ASP A C 1
ATOM 676 O O . ASP A 1 90 ? 21.078 -15.891 -14.055 1 96.12 90 ASP A O 1
ATOM 680 N N . ALA A 1 91 ? 21.047 -13.82 -14.766 1 98.25 91 ALA A N 1
ATOM 681 C CA . ALA A 1 91 ? 20.031 -13.406 -13.812 1 98.25 91 ALA A CA 1
ATOM 682 C C . ALA A 1 91 ? 18.641 -13.797 -14.297 1 98.25 91 ALA A C 1
ATOM 684 O O . ALA A 1 91 ? 18.406 -13.953 -15.5 1 98.25 91 ALA A O 1
ATOM 685 N N . ASP A 1 92 ? 17.719 -13.992 -13.383 1 98.75 92 ASP A N 1
ATOM 686 C CA . ASP A 1 92 ? 16.312 -14.195 -13.719 1 98.75 92 ASP A CA 1
ATOM 687 C C . ASP A 1 92 ? 15.555 -12.875 -13.695 1 98.75 92 ASP A C 1
ATOM 689 O O . ASP A 1 92 ? 14.617 -12.68 -14.469 1 98.75 92 ASP A O 1
ATOM 693 N N . ILE A 1 93 ? 15.922 -11.992 -12.812 1 98.94 93 ILE A N 1
ATOM 694 C CA . ILE A 1 93 ? 15.234 -10.727 -12.57 1 98.94 93 ILE A CA 1
ATOM 695 C C . ILE A 1 93 ? 16.266 -9.594 -12.5 1 98.94 93 ILE A C 1
ATOM 697 O O . ILE A 1 93 ? 17.328 -9.742 -11.891 1 98.94 93 ILE A O 1
ATOM 701 N N . VAL A 1 94 ? 15.992 -8.516 -13.148 1 98.94 94 VAL A N 1
ATOM 702 C CA . VAL A 1 94 ? 16.703 -7.254 -12.969 1 98.94 94 VAL A CA 1
ATOM 703 C C . VAL A 1 94 ? 15.727 -6.188 -12.461 1 98.94 94 VAL A C 1
ATOM 705 O O . VAL A 1 94 ? 14.641 -6.02 -13.023 1 98.94 94 VAL A O 1
ATOM 708 N N . MET A 1 95 ? 16.078 -5.551 -11.406 1 98.81 95 MET A N 1
ATOM 709 C CA . MET A 1 95 ? 15.32 -4.441 -10.852 1 98.81 95 MET A CA 1
ATOM 710 C C . MET A 1 95 ? 16.109 -3.139 -10.93 1 98.81 95 MET A C 1
ATOM 712 O O . MET A 1 95 ? 17.219 -3.055 -10.414 1 98.81 95 MET A O 1
ATOM 716 N N . GLU A 1 96 ? 15.562 -2.158 -11.562 1 98.31 96 GLU A N 1
ATOM 717 C CA . GLU A 1 96 ? 16.266 -0.881 -11.594 1 98.31 96 GLU A CA 1
ATOM 718 C C . GLU A 1 96 ? 15.312 0.283 -11.336 1 98.31 96 GLU A C 1
ATOM 720 O O . GLU A 1 96 ? 14.094 0.128 -11.43 1 98.31 96 GLU A O 1
ATOM 725 N N . GLN A 1 97 ? 15.891 1.394 -10.906 1 97.56 97 GLN A N 1
ATOM 726 C CA . GLN A 1 97 ? 15.164 2.619 -10.586 1 97.56 97 GLN A CA 1
ATOM 727 C C . GLN A 1 97 ? 15.852 3.838 -11.195 1 97.56 97 GLN A C 1
ATOM 729 O O . GLN A 1 97 ? 15.984 4.875 -10.539 1 97.56 97 GLN A O 1
ATOM 734 N N . PHE A 1 98 ? 16.328 3.693 -12.383 1 94.69 98 PHE A N 1
ATOM 735 C CA . PHE A 1 98 ? 16.922 4.828 -13.086 1 94.69 98 PHE A CA 1
ATOM 736 C C . PHE A 1 98 ? 15.828 5.762 -13.602 1 94.69 98 PHE A C 1
ATOM 738 O O . PHE A 1 98 ? 14.727 5.316 -13.922 1 94.69 98 PHE A O 1
ATOM 745 N N . ARG A 1 99 ? 16.172 7.039 -13.711 1 93.12 99 ARG A N 1
ATOM 746 C CA . ARG A 1 99 ? 15.297 7.902 -14.484 1 93.12 99 ARG A CA 1
ATOM 747 C C . ARG A 1 99 ? 15.141 7.387 -15.914 1 93.12 99 ARG A C 1
ATOM 749 O O . ARG A 1 99 ? 16.094 6.867 -16.5 1 93.12 99 ARG A O 1
ATOM 756 N N . PRO A 1 100 ? 13.953 7.555 -16.438 1 94.38 100 PRO A N 1
ATOM 757 C CA . PRO A 1 100 ? 13.742 7.07 -17.797 1 94.38 100 PRO A CA 1
ATOM 758 C C . PRO A 1 100 ? 14.797 7.59 -18.781 1 94.38 100 PRO A C 1
ATOM 760 O O . PRO A 1 100 ? 15.148 8.773 -18.734 1 94.38 100 PRO A O 1
ATOM 763 N N . GLY A 1 101 ? 15.367 6.688 -19.547 1 93.81 101 GLY A N 1
ATOM 764 C CA . GLY A 1 101 ? 16.391 7.031 -20.531 1 93.81 101 GLY A CA 1
ATOM 765 C C . GLY A 1 101 ? 17.797 6.723 -20.062 1 93.81 101 GLY A C 1
ATOM 766 O O . GLY A 1 101 ? 18.703 6.496 -20.875 1 93.81 101 GLY A O 1
ATOM 767 N N . VAL A 1 102 ? 18.016 6.617 -18.797 1 95.56 102 VAL A N 1
ATOM 768 C CA . VAL A 1 102 ? 19.344 6.441 -18.234 1 95.56 102 VAL A CA 1
ATOM 769 C C . VAL A 1 102 ? 19.844 5.023 -18.5 1 95.56 102 VAL A C 1
ATOM 771 O O . VAL A 1 102 ? 21 4.828 -18.906 1 95.56 102 VAL A O 1
ATOM 774 N N . ALA A 1 103 ? 19 4.008 -18.297 1 96.75 103 ALA A N 1
ATOM 775 C CA . ALA A 1 103 ? 19.391 2.625 -18.547 1 96.75 103 ALA A CA 1
ATOM 776 C C . ALA A 1 103 ? 19.859 2.445 -20 1 96.75 103 ALA A C 1
ATOM 778 O O . ALA A 1 103 ? 20.828 1.744 -20.25 1 96.75 103 ALA A O 1
ATOM 779 N N . GLU A 1 104 ? 19.172 3.105 -20.906 1 96.12 104 GLU A N 1
ATOM 780 C CA . GLU A 1 104 ? 19.547 3.049 -22.328 1 96.12 104 GLU A CA 1
ATOM 781 C C . GLU A 1 104 ? 20.906 3.691 -22.562 1 96.12 104 GLU A C 1
ATOM 783 O O . GLU A 1 104 ? 21.75 3.123 -23.25 1 96.12 104 GLU A O 1
ATOM 788 N N . ARG A 1 105 ? 21.094 4.848 -21.953 1 96.75 105 ARG A N 1
ATOM 789 C CA . ARG A 1 105 ? 22.344 5.57 -22.125 1 96.75 105 ARG A CA 1
ATOM 790 C C . ARG A 1 105 ? 23.516 4.777 -21.547 1 96.75 105 ARG A C 1
ATOM 792 O O . ARG A 1 105 ? 24.609 4.801 -22.109 1 96.75 105 ARG A O 1
ATOM 799 N N . LEU A 1 106 ? 23.25 3.998 -20.531 1 97 106 LEU A N 1
ATOM 800 C CA . LEU A 1 106 ? 24.297 3.232 -19.859 1 97 106 LEU A CA 1
ATOM 801 C C . LEU A 1 106 ? 24.516 1.894 -20.562 1 97 106 LEU A C 1
ATOM 803 O O . LEU A 1 106 ? 25.453 1.165 -20.234 1 97 106 LEU A O 1
ATOM 807 N N . GLY A 1 107 ? 23.656 1.551 -21.453 1 97.31 107 GLY A N 1
ATOM 808 C CA . GLY A 1 107 ? 23.734 0.252 -22.109 1 97.31 107 GLY A CA 1
ATOM 809 C C . GLY A 1 107 ? 23.219 -0.882 -21.234 1 97.31 107 GLY A C 1
ATOM 810 O O . GLY A 1 107 ? 23.656 -2.025 -21.375 1 97.31 107 GLY A O 1
ATOM 811 N N . LEU A 1 108 ? 22.344 -0.569 -20.328 1 98.19 108 LEU A N 1
ATOM 812 C CA . LEU A 1 108 ? 21.828 -1.548 -19.375 1 98.19 108 LEU A CA 1
ATOM 813 C C . LEU A 1 108 ? 20.312 -1.691 -19.516 1 98.19 108 LEU A C 1
ATOM 815 O O . LEU A 1 108 ? 19.625 -2.027 -18.547 1 98.19 108 LEU A O 1
ATOM 819 N N . SER A 1 109 ? 19.797 -1.38 -20.734 1 98.12 109 SER A N 1
ATOM 820 C CA . SER A 1 109 ? 18.375 -1.418 -20.984 1 98.12 109 SER A CA 1
ATOM 821 C C . SER A 1 109 ? 17.859 -2.854 -21.062 1 98.12 109 SER A C 1
ATOM 823 O O . SER A 1 109 ? 18.656 -3.795 -21.156 1 98.12 109 SER A O 1
ATOM 825 N N . TYR A 1 110 ? 16.578 -2.992 -20.953 1 98.38 110 TYR A N 1
ATOM 826 C CA . TYR A 1 110 ? 15.922 -4.281 -21.156 1 98.38 110 TYR A CA 1
ATOM 827 C C . TYR A 1 110 ? 16.359 -4.91 -22.484 1 98.38 110 TYR A C 1
ATOM 829 O O . TYR A 1 110 ? 16.719 -6.09 -22.516 1 98.38 110 TYR A O 1
ATOM 837 N N . ASP A 1 111 ? 16.344 -4.098 -23.547 1 97.88 111 ASP A N 1
ATOM 838 C CA . ASP A 1 111 ? 16.688 -4.613 -24.859 1 97.88 111 ASP A CA 1
ATOM 839 C C . ASP A 1 111 ? 18.125 -5.156 -24.875 1 97.88 111 ASP A C 1
ATOM 841 O O . ASP A 1 111 ? 18.375 -6.219 -25.453 1 97.88 111 ASP A O 1
ATOM 845 N N . ALA A 1 112 ? 18.984 -4.445 -24.234 1 98 112 ALA A N 1
ATOM 846 C CA . ALA A 1 112 ? 20.375 -4.875 -24.188 1 98 112 ALA A CA 1
ATOM 847 C C . ALA A 1 112 ? 20.516 -6.207 -23.453 1 98 112 ALA A C 1
ATOM 849 O O . ALA A 1 112 ? 21.25 -7.09 -23.891 1 98 112 ALA A O 1
ATOM 850 N N . MET A 1 113 ? 19.812 -6.379 -22.391 1 98.25 113 MET A N 1
ATOM 851 C CA . MET A 1 113 ? 19.938 -7.582 -21.562 1 98.25 113 MET A CA 1
ATOM 852 C C . MET A 1 113 ? 19.172 -8.75 -22.188 1 98.25 113 MET A C 1
ATOM 854 O O . MET A 1 113 ? 19.609 -9.898 -22.094 1 98.25 113 MET A O 1
ATOM 858 N N . ARG A 1 114 ? 18.062 -8.438 -22.828 1 98.06 114 ARG A N 1
ATOM 859 C CA . ARG A 1 114 ? 17.234 -9.461 -23.453 1 98.06 114 ARG A CA 1
ATOM 860 C C . ARG A 1 114 ? 17.984 -10.164 -24.578 1 98.06 114 ARG A C 1
ATOM 862 O O . ARG A 1 114 ? 17.766 -11.352 -24.828 1 98.06 114 ARG A O 1
ATOM 869 N N . GLU A 1 115 ? 18.859 -9.461 -25.234 1 96.81 115 GLU A N 1
ATOM 870 C CA . GLU A 1 115 ? 19.656 -10.039 -26.328 1 96.81 115 GLU A CA 1
ATOM 871 C C . GLU A 1 115 ? 20.438 -11.258 -25.844 1 96.81 115 GLU A C 1
ATOM 873 O O . GLU A 1 115 ? 20.594 -12.234 -26.594 1 96.81 115 GLU A O 1
ATOM 878 N N . ARG A 1 116 ? 20.859 -11.258 -24.656 1 95.5 116 ARG A N 1
ATOM 879 C CA . ARG A 1 116 ? 21.672 -12.336 -24.125 1 95.5 116 ARG A CA 1
ATOM 880 C C . ARG A 1 116 ? 20.828 -13.289 -23.266 1 95.5 116 ARG A C 1
ATOM 882 O O . ARG A 1 116 ? 21.219 -14.445 -23.062 1 95.5 116 ARG A O 1
ATOM 889 N N . ASN A 1 117 ? 19.766 -12.789 -22.797 1 97.81 117 ASN A N 1
ATOM 890 C CA . ASN A 1 117 ? 18.891 -13.539 -21.891 1 97.81 117 ASN A CA 1
ATOM 891 C C . ASN A 1 117 ? 17.422 -13.258 -22.172 1 97.81 117 ASN A C 1
ATOM 893 O O . ASN A 1 117 ? 16.781 -12.469 -21.469 1 97.81 117 ASN A O 1
ATOM 897 N N . PRO A 1 118 ? 16.859 -13.906 -23.156 1 97.44 118 PRO A N 1
ATOM 898 C CA . PRO A 1 118 ? 15.477 -13.633 -23.578 1 97.44 118 PRO A CA 1
ATOM 899 C C . PRO A 1 118 ? 14.461 -13.875 -22.469 1 97.44 118 PRO A C 1
ATOM 901 O O . PRO A 1 118 ? 13.32 -13.414 -22.547 1 97.44 118 PRO A O 1
ATOM 904 N N . ARG A 1 119 ? 14.828 -14.594 -21.422 1 97.75 119 ARG A N 1
ATOM 905 C CA . ARG A 1 119 ? 13.906 -14.961 -20.359 1 97.75 119 ARG A CA 1
ATOM 906 C C . ARG A 1 119 ? 13.938 -13.938 -19.234 1 97.75 119 ARG A C 1
ATOM 908 O O . ARG A 1 119 ? 13.203 -14.062 -18.25 1 97.75 119 ARG A O 1
ATOM 915 N N . ILE A 1 120 ? 14.703 -12.875 -19.375 1 98.62 120 ILE A N 1
ATOM 916 C CA . ILE A 1 120 ? 14.977 -11.953 -18.266 1 98.62 120 ILE A CA 1
ATOM 917 C C . ILE A 1 120 ? 13.703 -11.172 -17.938 1 98.62 120 ILE A C 1
ATOM 919 O O . ILE A 1 120 ? 13.016 -10.68 -18.828 1 98.62 120 ILE A O 1
ATOM 923 N N . VAL A 1 121 ? 13.297 -11.164 -16.703 1 98.88 121 VAL A N 1
ATOM 924 C CA . VAL A 1 121 ? 12.281 -10.266 -16.188 1 98.88 121 VAL A CA 1
ATOM 925 C C . VAL A 1 121 ? 12.93 -8.953 -15.742 1 98.88 121 VAL A C 1
ATOM 927 O O . VAL A 1 121 ? 13.695 -8.93 -14.773 1 98.88 121 VAL A O 1
ATOM 930 N N . TYR A 1 122 ? 12.688 -7.902 -16.469 1 98.88 122 TYR A N 1
ATOM 931 C CA . TYR A 1 122 ? 13.273 -6.59 -16.234 1 98.88 122 TYR A CA 1
ATOM 932 C C . TYR A 1 122 ? 12.242 -5.617 -15.688 1 98.88 122 TYR A C 1
ATOM 934 O O . TYR A 1 122 ? 11.258 -5.297 -16.359 1 98.88 122 TYR A O 1
ATOM 942 N N . CYS A 1 123 ? 12.445 -5.152 -14.438 1 98.94 123 CYS A N 1
ATOM 943 C CA . CYS A 1 123 ? 11.477 -4.277 -13.789 1 98.94 123 CYS A CA 1
ATOM 944 C C . CYS A 1 123 ? 12.047 -2.873 -13.617 1 98.94 123 CYS A C 1
ATOM 946 O O . CYS A 1 123 ? 13.047 -2.686 -12.93 1 98.94 123 CYS A O 1
ATOM 948 N N . SER A 1 124 ? 11.398 -1.933 -14.227 1 98.81 124 SER A N 1
ATOM 949 C CA . SER A 1 124 ? 11.727 -0.519 -14.07 1 98.81 124 SER A CA 1
ATOM 950 C C . SER A 1 124 ? 10.734 0.183 -13.148 1 98.81 124 SER A C 1
ATOM 952 O O . SER A 1 124 ? 9.539 0.223 -13.438 1 98.81 124 SER A O 1
ATOM 954 N N . ILE A 1 125 ? 11.227 0.73 -12.055 1 98.62 125 ILE A N 1
ATOM 955 C CA . ILE A 1 125 ? 10.398 1.532 -11.164 1 98.62 125 ILE A CA 1
ATOM 956 C C . ILE A 1 125 ? 10.688 3.016 -11.383 1 98.62 125 ILE A C 1
ATOM 958 O O . ILE A 1 125 ? 11.836 3.447 -11.32 1 98.62 125 ILE A O 1
ATOM 962 N N . SER A 1 126 ? 9.664 3.793 -11.688 1 98.12 126 SER A N 1
ATOM 963 C CA . SER A 1 126 ? 9.828 5.219 -11.953 1 98.12 126 SER A CA 1
ATOM 964 C C . SER A 1 126 ? 8.781 6.043 -11.203 1 98.12 126 SER A C 1
ATOM 966 O O . SER A 1 126 ? 7.824 5.492 -10.664 1 98.12 126 SER A O 1
ATOM 968 N N . GLY A 1 127 ? 9 7.309 -11.117 1 97.62 127 GLY A N 1
ATOM 969 C CA . GLY A 1 127 ? 8.055 8.195 -10.461 1 97.62 127 GLY A CA 1
ATOM 970 C C . GLY A 1 127 ? 6.797 8.445 -11.273 1 97.62 127 GLY A C 1
ATOM 971 O O . GLY A 1 127 ? 5.684 8.266 -10.773 1 97.62 127 GLY A O 1
ATOM 972 N N . TYR A 1 128 ? 7.008 8.734 -12.602 1 97 128 TYR A N 1
ATOM 973 C CA . TYR A 1 128 ? 5.895 9.227 -13.406 1 97 128 TYR A CA 1
ATOM 974 C C . TYR A 1 128 ? 5.688 8.352 -14.641 1 97 128 TYR A C 1
ATOM 976 O O . TYR A 1 128 ? 4.941 8.727 -15.555 1 97 128 TYR A O 1
ATOM 984 N N . GLY A 1 129 ? 6.355 7.203 -14.758 1 95.75 129 GLY A N 1
ATOM 985 C CA . GLY A 1 129 ? 6.254 6.34 -15.93 1 95.75 129 GLY A CA 1
ATOM 986 C C . GLY A 1 129 ? 7.324 6.617 -16.969 1 95.75 129 GLY A C 1
ATOM 987 O O . GLY A 1 129 ? 8.086 7.578 -16.844 1 95.75 129 GLY A O 1
ATOM 988 N N . PRO A 1 130 ? 7.355 5.828 -17.953 1 94.69 130 PRO A N 1
ATOM 989 C CA . PRO A 1 130 ? 8.469 5.859 -18.891 1 94.69 130 PRO A CA 1
ATOM 990 C C . PRO A 1 130 ? 8.289 6.906 -20 1 94.69 130 PRO A C 1
ATOM 992 O O . PRO A 1 130 ? 9.234 7.215 -20.719 1 94.69 130 PRO A O 1
ATOM 995 N N . THR A 1 131 ? 7.035 7.383 -20.078 1 91.06 131 THR A N 1
ATOM 996 C CA . THR A 1 131 ? 6.766 8.281 -21.188 1 91.06 131 THR A CA 1
ATOM 997 C C . THR A 1 131 ? 5.992 9.508 -20.719 1 91.06 131 THR A C 1
ATOM 999 O O . THR A 1 131 ? 5.535 9.562 -19.578 1 91.06 131 THR A O 1
ATOM 1002 N N . GLY A 1 132 ? 5.98 10.5 -21.578 1 86.88 132 GLY A N 1
ATOM 1003 C CA . GLY A 1 132 ? 5.227 11.703 -21.266 1 86.88 132 GLY A CA 1
ATOM 1004 C C . GLY A 1 132 ? 6.102 12.844 -20.781 1 86.88 132 GLY A C 1
ATOM 1005 O O . GLY A 1 132 ? 7.309 12.672 -20.594 1 86.88 132 GLY A O 1
ATOM 1006 N N . GLN A 1 133 ? 5.477 13.992 -20.562 1 87.19 133 GLN A N 1
ATOM 1007 C CA . GLN A 1 133 ? 6.191 15.227 -20.25 1 87.19 133 GLN A CA 1
ATOM 1008 C C . GLN A 1 133 ? 6.82 15.164 -18.875 1 87.19 133 GLN A C 1
ATOM 1010 O O . GLN A 1 133 ? 7.816 15.836 -18.609 1 87.19 133 GLN A O 1
ATOM 1015 N N . HIS A 1 134 ? 6.316 14.25 -18.062 1 91.06 134 HIS A N 1
ATOM 1016 C CA . HIS A 1 134 ? 6.785 14.227 -16.672 1 91.06 134 HIS A CA 1
ATOM 1017 C C . HIS A 1 134 ? 7.781 13.094 -16.453 1 91.06 134 HIS A C 1
ATOM 1019 O O . HIS A 1 134 ? 8.359 12.969 -15.367 1 91.06 134 HIS A O 1
ATOM 1025 N N . ALA A 1 135 ? 8.031 12.344 -17.406 1 92.81 135 ALA A N 1
ATOM 1026 C CA . ALA A 1 135 ? 8.766 11.086 -17.266 1 92.81 135 ALA A CA 1
ATOM 1027 C C . ALA A 1 135 ? 10.141 11.312 -16.656 1 92.81 135 ALA A C 1
ATOM 1029 O O . ALA A 1 135 ? 10.594 10.531 -15.82 1 92.81 135 ALA A O 1
ATOM 1030 N N . SER A 1 136 ? 10.797 12.391 -16.953 1 90.94 136 SER A N 1
ATOM 1031 C CA . SER A 1 136 ? 12.172 12.609 -16.531 1 90.94 136 SER A CA 1
ATOM 1032 C C . SER A 1 136 ? 12.227 13.484 -15.281 1 90.94 136 SER A C 1
ATOM 1034 O O . SER A 1 136 ? 13.312 13.773 -14.766 1 90.94 136 SER A O 1
ATOM 1036 N N . ARG A 1 137 ? 11.094 13.898 -14.812 1 92.44 137 ARG A N 1
ATOM 1037 C CA . ARG A 1 137 ? 11.047 14.82 -13.688 1 92.44 137 ARG A CA 1
ATOM 1038 C C . ARG A 1 137 ? 11.422 14.117 -12.383 1 92.44 137 ARG A C 1
ATOM 1040 O O . ARG A 1 137 ? 11.023 12.977 -12.148 1 92.44 137 ARG A O 1
ATOM 1047 N N . ALA A 1 138 ? 12.227 14.852 -11.602 1 92.5 138 ALA A N 1
ATOM 1048 C CA . ALA A 1 138 ? 12.531 14.352 -10.258 1 92.5 138 ALA A CA 1
ATOM 1049 C C . ALA A 1 138 ? 11.328 14.508 -9.328 1 92.5 138 ALA A C 1
ATOM 1051 O O . ALA A 1 138 ? 10.547 15.453 -9.469 1 92.5 138 ALA A O 1
ATOM 1052 N N . GLY A 1 139 ? 11.203 13.609 -8.469 1 95.62 139 GLY A N 1
ATOM 1053 C CA . GLY A 1 139 ? 10.141 13.672 -7.48 1 95.62 139 GLY A CA 1
ATOM 1054 C C . GLY A 1 1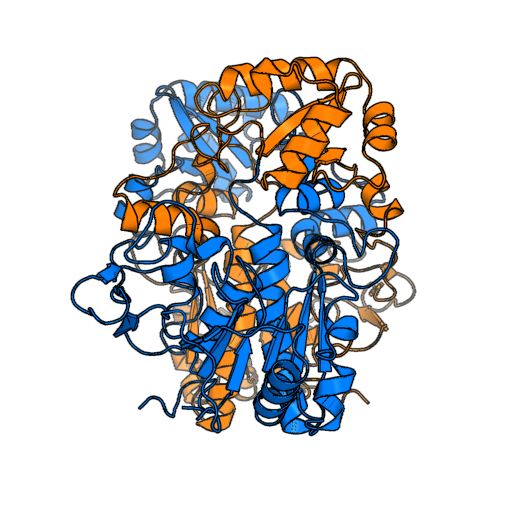39 ? 10.328 12.695 -6.336 1 95.62 139 GLY A C 1
ATOM 1055 O O . GLY A 1 139 ? 11.18 11.805 -6.41 1 95.62 139 GLY A O 1
ATOM 1056 N N . HIS A 1 140 ? 9.68 12.953 -5.289 1 97.88 140 HIS A N 1
ATOM 1057 C CA . HIS A 1 140 ? 9.609 12.07 -4.133 1 97.88 140 HIS A CA 1
ATOM 1058 C C . HIS A 1 140 ? 8.164 11.68 -3.826 1 97.88 140 HIS A C 1
ATOM 1060 O O . HIS A 1 140 ? 7.234 12.172 -4.469 1 97.88 140 HIS A O 1
ATOM 1066 N N . ASP A 1 141 ? 8.047 10.805 -2.867 1 98.62 141 ASP A N 1
ATOM 1067 C CA . ASP A 1 141 ? 6.766 10.227 -2.486 1 98.62 141 ASP A CA 1
ATOM 1068 C C . ASP A 1 141 ? 5.684 11.297 -2.393 1 98.62 141 ASP A C 1
ATOM 1070 O O . ASP A 1 141 ? 4.637 11.195 -3.033 1 98.62 141 ASP A O 1
ATOM 1074 N N . LEU A 1 142 ? 5.949 12.367 -1.685 1 98.69 142 LEU A N 1
ATOM 1075 C CA . LEU A 1 142 ? 4.988 13.438 -1.438 1 98.69 142 LEU A CA 1
ATOM 1076 C C . LEU A 1 142 ? 4.539 14.078 -2.748 1 98.69 142 LEU A C 1
ATOM 1078 O O . LEU A 1 142 ? 3.365 14.422 -2.906 1 98.69 142 LEU A O 1
ATOM 1082 N N . ASN A 1 143 ? 5.477 14.266 -3.652 1 98.62 143 ASN A N 1
ATOM 1083 C CA . ASN A 1 143 ? 5.141 14.852 -4.945 1 98.62 143 ASN A CA 1
ATOM 1084 C C . ASN A 1 143 ? 4.203 13.953 -5.746 1 98.62 143 ASN A C 1
ATOM 1086 O O . ASN A 1 143 ? 3.256 14.43 -6.371 1 98.62 143 ASN A O 1
ATOM 1090 N N . TYR A 1 144 ? 4.477 12.664 -5.734 1 98.69 144 TYR A N 1
ATOM 1091 C CA . TYR A 1 144 ? 3.627 11.727 -6.461 1 98.69 144 TYR A CA 1
ATOM 1092 C C . TYR A 1 144 ? 2.203 11.742 -5.918 1 98.69 144 TYR A C 1
ATOM 1094 O O . TYR A 1 144 ? 1.24 11.773 -6.688 1 98.69 144 TYR A O 1
ATOM 1102 N N . LEU A 1 145 ? 2.086 11.766 -4.598 1 98.75 145 LEU A N 1
ATOM 1103 C CA . LEU A 1 145 ? 0.772 11.852 -3.971 1 98.75 145 LEU A CA 1
ATOM 1104 C C . LEU A 1 145 ? 0.075 13.156 -4.348 1 98.75 145 LEU A C 1
ATOM 1106 O O . LEU A 1 145 ? -1.118 13.164 -4.66 1 98.75 145 LEU A O 1
ATOM 1110 N N . ALA A 1 146 ? 0.801 14.211 -4.316 1 98.69 146 ALA A N 1
ATOM 1111 C CA . ALA A 1 146 ? 0.243 15.531 -4.613 1 98.69 146 ALA A CA 1
ATOM 1112 C C . ALA A 1 146 ? -0.261 15.609 -6.051 1 98.69 146 ALA A C 1
ATOM 1114 O O . ALA A 1 146 ? -1.37 16.078 -6.301 1 98.69 146 ALA A O 1
ATOM 1115 N N . GLU A 1 147 ? 0.509 15.062 -6.941 1 97.94 147 GLU A N 1
ATOM 1116 C CA . GLU A 1 147 ? 0.201 15.227 -8.359 1 97.94 147 GLU A CA 1
ATOM 1117 C C . GLU A 1 147 ? -0.858 14.227 -8.812 1 97.94 147 GLU A C 1
ATOM 1119 O O . GLU A 1 147 ? -1.542 14.445 -9.812 1 97.94 147 GLU A O 1
ATOM 1124 N N . SER A 1 148 ? -1.037 13.141 -8.07 1 97.69 148 SER A N 1
ATOM 1125 C CA . SER A 1 148 ? -2.043 12.141 -8.406 1 97.69 148 SER A CA 1
ATOM 1126 C C . SER A 1 148 ? -3.432 12.578 -7.953 1 97.69 148 SER A C 1
ATOM 1128 O O . SER A 1 148 ? -4.426 11.906 -8.25 1 97.69 148 SER A O 1
ATOM 1130 N N . GLY A 1 149 ? -3.516 13.672 -7.238 1 96.81 149 GLY A N 1
ATOM 1131 C CA . GLY A 1 149 ? -4.789 14.117 -6.699 1 96.81 149 GLY A CA 1
ATOM 1132 C C . GLY A 1 149 ? -5.129 13.492 -5.359 1 96.81 149 GLY A C 1
ATOM 1133 O O . GLY A 1 149 ? -5.973 14.008 -4.625 1 96.81 149 GLY A O 1
ATOM 1134 N N . LEU A 1 150 ? -4.484 12.492 -4.949 1 97.75 150 LEU A N 1
ATOM 1135 C CA . LEU A 1 150 ? -4.82 11.727 -3.758 1 97.75 150 LEU A CA 1
ATOM 1136 C C . LEU A 1 150 ? -4.551 12.539 -2.494 1 97.75 150 LEU A C 1
ATOM 1138 O O . LEU A 1 150 ? -5.309 12.453 -1.524 1 97.75 150 LEU A O 1
ATOM 1142 N N . LEU A 1 151 ? -3.52 13.383 -2.516 1 98 151 LEU A N 1
ATOM 1143 C CA . LEU A 1 151 ? -3.104 14.109 -1.324 1 98 151 LEU A CA 1
ATOM 1144 C C . LEU A 1 151 ? -4.188 15.086 -0.881 1 98 151 LEU A C 1
ATOM 1146 O O . LEU A 1 151 ? -4.324 15.375 0.312 1 98 151 LEU A O 1
ATOM 1150 N N . GLY A 1 152 ? -4.961 15.555 -1.817 1 96.81 152 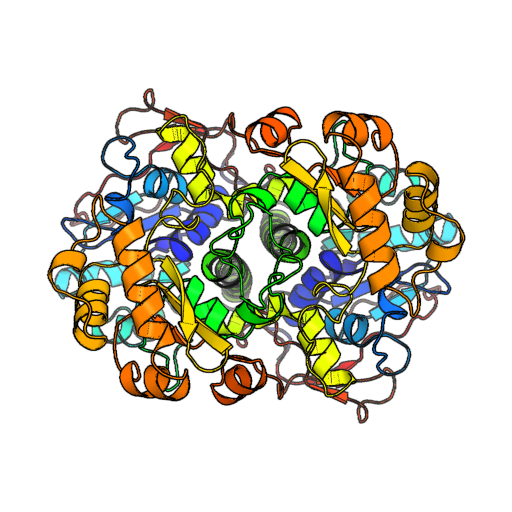GLY A N 1
ATOM 1151 C CA . GLY A 1 152 ? -5.91 16.625 -1.521 1 96.81 152 GLY A CA 1
ATOM 1152 C C . GLY A 1 152 ? -7.305 16.109 -1.215 1 96.81 152 GLY A C 1
ATOM 1153 O O . GLY A 1 152 ? -8.227 16.891 -0.991 1 96.81 152 GLY A O 1
ATOM 1154 N N . VAL A 1 153 ? -7.5 14.812 -1.136 1 96.06 153 VAL A N 1
ATOM 1155 C CA . VAL A 1 153 ? -8.852 14.273 -1.045 1 96.06 153 VAL A CA 1
ATOM 1156 C C . VAL A 1 153 ? -9.367 14.406 0.387 1 96.06 153 VAL A C 1
ATOM 1158 O O . VAL A 1 153 ? -10.578 14.477 0.615 1 96.06 153 VAL A O 1
ATOM 1161 N N . VAL A 1 154 ? -8.516 14.375 1.306 1 96.12 154 VAL A N 1
ATOM 1162 C CA . VAL A 1 154 ? -8.82 14.602 2.715 1 96.12 154 VAL A CA 1
ATOM 1163 C C . VAL A 1 154 ? -8.055 15.82 3.221 1 96.12 154 VAL A C 1
ATOM 1165 O O . VAL A 1 154 ? -6.859 15.961 2.961 1 96.12 154 VAL A O 1
ATOM 1168 N N . THR A 1 155 ? -8.75 16.688 3.844 1 94.88 155 THR A N 1
ATOM 1169 C CA . THR A 1 155 ? -8.117 17.891 4.371 1 94.88 155 THR A CA 1
ATOM 1170 C C . THR A 1 155 ? -8.438 18.062 5.855 1 94.88 155 THR A C 1
ATOM 1172 O O . THR A 1 155 ? -9.359 17.438 6.371 1 94.88 155 THR A O 1
ATOM 1175 N N . ASP A 1 156 ? -7.617 18.859 6.5 1 90.94 156 ASP A N 1
ATOM 1176 C CA . ASP A 1 156 ? -7.871 19.172 7.902 1 90.94 156 ASP A CA 1
ATOM 1177 C C . ASP A 1 156 ? -8.93 20.266 8.039 1 90.94 156 ASP A C 1
ATOM 1179 O O . ASP A 1 156 ? -9.594 20.609 7.066 1 90.94 156 ASP A O 1
ATOM 1183 N N . ALA A 1 157 ? -9.133 20.688 9.258 1 83.31 157 ALA A N 1
ATOM 1184 C CA . ALA A 1 157 ? -10.188 21.641 9.57 1 83.31 157 ALA A CA 1
ATOM 1185 C C . ALA A 1 157 ? -9.961 22.969 8.852 1 83.31 157 ALA A C 1
ATOM 1187 O O . ALA A 1 157 ? -10.906 23.719 8.617 1 83.31 157 ALA A O 1
ATOM 1188 N N . ASN A 1 158 ? -8.719 23.219 8.438 1 85.44 158 ASN A N 1
ATOM 1189 C CA . ASN A 1 158 ? -8.391 24.469 7.754 1 85.44 158 ASN A CA 1
ATOM 1190 C C . ASN A 1 158 ? -8.367 24.297 6.238 1 85.44 158 ASN A C 1
ATOM 1192 O O . ASN A 1 158 ? -8 25.203 5.504 1 85.44 158 ASN A O 1
ATOM 1196 N N . GLY A 1 159 ? -8.734 23.109 5.84 1 89.81 159 GLY A N 1
ATOM 1197 C CA . GLY A 1 159 ? -8.773 22.844 4.41 1 89.81 159 GLY A CA 1
ATOM 1198 C C . GLY A 1 159 ? -7.43 22.406 3.85 1 89.81 159 GLY A C 1
ATOM 1199 O O . GLY A 1 159 ? -7.289 22.219 2.639 1 89.81 159 GLY A O 1
ATOM 1200 N N . SER A 1 160 ? -6.453 22.25 4.664 1 93.62 160 SER A N 1
ATOM 1201 C CA . SER A 1 160 ? -5.113 21.891 4.219 1 93.62 160 SER A CA 1
ATOM 1202 C C . SER A 1 160 ? -4.973 20.375 4.062 1 93.62 160 SER A C 1
ATOM 1204 O O . SER A 1 160 ? -5.41 19.609 4.926 1 93.62 160 SER A O 1
ATOM 1206 N N . PRO A 1 161 ? -4.391 19.938 2.904 1 96.44 161 PRO A N 1
ATOM 1207 C CA . PRO A 1 161 ? -3.955 18.547 2.9 1 96.44 161 PRO A CA 1
ATOM 1208 C C . PRO A 1 161 ? -2.963 18.234 4.02 1 96.44 161 PRO A C 1
ATOM 1210 O O . PRO A 1 161 ? -2.344 19.141 4.574 1 96.44 161 PRO A O 1
ATOM 1213 N N . ASN A 1 162 ? -2.883 16.984 4.359 1 94.62 162 ASN A N 1
ATOM 1214 C CA . ASN A 1 162 ? -1.981 16.562 5.426 1 94.62 162 ASN A CA 1
ATOM 1215 C C . ASN A 1 162 ? -0.799 15.773 4.875 1 94.62 162 ASN A C 1
ATOM 1217 O O . ASN A 1 162 ? -0.931 15.07 3.873 1 94.62 162 ASN A O 1
ATOM 1221 N N . LEU A 1 163 ? 0.361 15.953 5.59 1 96.81 163 LEU A N 1
ATOM 1222 C CA . LEU A 1 163 ? 1.447 15.031 5.289 1 96.81 163 LEU A CA 1
ATOM 1223 C C . LEU A 1 163 ? 1.02 13.586 5.543 1 96.81 163 LEU A C 1
ATOM 1225 O O . LEU A 1 163 ? 0.329 13.305 6.523 1 96.81 163 LEU A O 1
ATOM 1229 N N . PRO A 1 164 ? 1.39 12.688 4.613 1 96.94 164 PRO A N 1
ATOM 1230 C CA . PRO A 1 164 ? 1.037 11.281 4.828 1 96.94 164 PRO A CA 1
ATOM 1231 C C . PRO A 1 164 ? 1.808 10.648 5.984 1 96.94 164 PRO A C 1
ATOM 1233 O O . PRO A 1 164 ? 2.898 11.109 6.328 1 96.94 164 PRO A O 1
ATOM 1236 N N . VAL A 1 165 ? 1.27 9.578 6.547 1 97.19 165 VAL A N 1
ATOM 1237 C CA . VAL A 1 165 ? 1.855 8.922 7.715 1 97.19 165 VAL A CA 1
ATOM 1238 C C . VAL A 1 165 ? 2.998 8.008 7.273 1 97.19 165 VAL A C 1
ATOM 1240 O O . VAL A 1 165 ? 3.684 7.418 8.109 1 97.19 165 VAL A O 1
ATOM 1243 N N . SER A 1 166 ? 3.15 7.824 6.02 1 97.06 166 SER A N 1
ATOM 1244 C CA . SER A 1 166 ? 4.16 6.949 5.438 1 97.06 166 SER A CA 1
ATOM 1245 C C . SER A 1 166 ? 4.484 7.359 4.004 1 97.06 166 SER A C 1
ATOM 1247 O O . SER A 1 166 ? 3.834 8.242 3.443 1 97.06 166 SER A O 1
ATOM 1249 N N . VAL A 1 167 ? 5.547 6.773 3.48 1 98.12 167 VAL A N 1
ATOM 1250 C CA . VAL A 1 167 ? 5.855 6.934 2.062 1 98.12 167 VAL A CA 1
ATOM 1251 C C . VAL A 1 167 ? 5.012 5.965 1.237 1 98.12 167 VAL A C 1
ATOM 1253 O O . VAL A 1 167 ? 5.527 4.977 0.712 1 98.12 167 VAL A O 1
ATOM 1256 N N . LEU A 1 168 ? 3.758 6.312 1.024 1 98.44 168 LEU A N 1
ATOM 1257 C CA . LEU A 1 168 ? 2.707 5.465 0.474 1 98.44 168 LEU A CA 1
ATOM 1258 C C . LEU A 1 168 ? 2.998 5.117 -0.983 1 98.44 168 LEU A C 1
ATOM 1260 O O . LEU A 1 168 ? 2.867 3.959 -1.387 1 98.44 168 LEU A O 1
ATOM 1264 N N . ALA A 1 169 ? 3.352 6.102 -1.785 1 98.69 169 ALA A N 1
ATOM 1265 C CA . ALA A 1 169 ? 3.633 5.859 -3.197 1 98.69 169 ALA A CA 1
ATOM 1266 C C . ALA A 1 169 ? 4.801 4.891 -3.365 1 98.69 169 ALA A C 1
ATOM 1268 O O . ALA A 1 169 ? 4.742 3.98 -4.195 1 98.69 169 ALA A O 1
ATOM 1269 N N . ASP A 1 170 ? 5.816 5.059 -2.564 1 98.81 170 ASP A N 1
ATOM 1270 C CA . ASP A 1 170 ? 7.012 4.227 -2.654 1 98.81 170 ASP A CA 1
ATOM 1271 C C . ASP A 1 170 ? 6.688 2.76 -2.387 1 98.81 170 ASP A C 1
ATOM 1273 O O . ASP A 1 170 ? 7.172 1.871 -3.086 1 98.81 170 ASP A O 1
ATOM 1277 N N . ILE A 1 171 ? 5.844 2.543 -1.404 1 98.88 171 ILE A N 1
ATOM 1278 C CA . ILE A 1 171 ? 5.652 1.164 -0.966 1 98.88 171 ILE A CA 1
ATOM 1279 C C . ILE A 1 171 ? 4.426 0.572 -1.652 1 98.88 171 ILE A C 1
ATOM 1281 O O . ILE A 1 171 ? 4.523 -0.436 -2.355 1 98.88 171 ILE A O 1
ATOM 1285 N N . ALA A 1 172 ? 3.289 1.255 -1.595 1 98.75 172 ALA A N 1
ATOM 1286 C CA . ALA A 1 172 ? 2.025 0.699 -2.076 1 98.75 172 ALA A CA 1
ATOM 1287 C C . ALA A 1 172 ? 1.898 0.856 -3.588 1 98.75 172 ALA A C 1
ATOM 1289 O O . ALA A 1 172 ? 1.105 0.158 -4.227 1 98.75 172 ALA A O 1
ATOM 1290 N N . ALA A 1 173 ? 2.656 1.781 -4.164 1 98.81 173 ALA A N 1
ATOM 1291 C CA . ALA A 1 173 ? 2.549 2.01 -5.605 1 98.81 173 ALA A CA 1
ATOM 1292 C C . ALA A 1 173 ? 3.855 1.658 -6.312 1 98.81 173 ALA A C 1
ATOM 1294 O O . ALA A 1 173 ? 3.908 1.616 -7.543 1 98.81 173 ALA A O 1
ATOM 1295 N N . GLY A 1 174 ? 4.895 1.442 -5.578 1 98.88 174 GLY A N 1
ATOM 1296 C CA . GLY A 1 174 ? 6.191 1.071 -6.125 1 98.88 174 GLY A CA 1
ATOM 1297 C C . GLY A 1 174 ? 6.602 -0.346 -5.777 1 98.88 174 GLY A C 1
ATOM 1298 O O . GLY A 1 174 ? 6.535 -1.243 -6.621 1 98.88 174 GLY A O 1
ATOM 1299 N N . THR A 1 175 ? 6.828 -0.629 -4.484 1 98.94 175 THR A N 1
ATOM 1300 C CA . THR A 1 175 ? 7.391 -1.885 -4.004 1 98.94 175 THR A CA 1
ATOM 1301 C C . THR A 1 175 ? 6.449 -3.049 -4.297 1 98.94 175 THR A C 1
ATOM 1303 O O . THR A 1 175 ? 6.832 -4.012 -4.961 1 98.94 175 THR A O 1
ATOM 1306 N N . TYR A 1 176 ? 5.23 -2.93 -3.828 1 98.94 176 TYR A N 1
ATOM 1307 C CA . TYR A 1 176 ? 4.324 -4.07 -3.902 1 98.94 176 TYR A CA 1
ATOM 1308 C C . TYR A 1 176 ? 3.936 -4.367 -5.344 1 98.94 176 TYR A C 1
ATOM 1310 O O . TYR A 1 176 ? 3.975 -5.52 -5.781 1 98.94 176 TYR A O 1
ATOM 1318 N N . PRO A 1 177 ? 3.627 -3.318 -6.129 1 98.94 177 PRO A N 1
ATOM 1319 C CA . PRO A 1 177 ? 3.395 -3.592 -7.551 1 98.94 177 PRO A CA 1
ATOM 1320 C C . PRO A 1 177 ? 4.602 -4.234 -8.234 1 98.94 177 PRO A C 1
ATOM 1322 O O . PRO A 1 177 ? 4.438 -5.117 -9.078 1 98.94 177 PRO A O 1
ATOM 1325 N N . ALA A 1 178 ? 5.797 -3.803 -7.863 1 98.94 178 ALA A N 1
ATOM 1326 C CA . ALA A 1 178 ? 6.996 -4.398 -8.445 1 98.94 178 ALA A CA 1
ATOM 1327 C C . ALA A 1 178 ? 7.094 -5.883 -8.102 1 98.94 178 ALA A C 1
ATOM 1329 O O . ALA A 1 178 ? 7.289 -6.723 -8.984 1 98.94 178 ALA A O 1
ATOM 1330 N N . VAL A 1 179 ? 6.902 -6.238 -6.84 1 98.94 179 VAL A N 1
ATOM 1331 C CA . VAL A 1 179 ? 7.008 -7.625 -6.398 1 98.94 179 VAL A CA 1
ATOM 1332 C C . VAL A 1 179 ? 5.941 -8.469 -7.094 1 98.94 179 VAL A C 1
ATOM 1334 O O . VAL A 1 179 ? 6.238 -9.547 -7.621 1 98.94 179 VAL A O 1
ATOM 1337 N N . MET A 1 180 ? 4.707 -7.977 -7.113 1 98.88 180 MET A N 1
ATOM 1338 C CA . MET A 1 180 ? 3.602 -8.703 -7.727 1 98.88 180 MET A CA 1
ATOM 1339 C C . MET A 1 180 ? 3.879 -8.984 -9.203 1 98.88 180 MET A C 1
ATOM 1341 O O . MET A 1 180 ? 3.797 -10.125 -9.648 1 98.88 180 MET A O 1
ATOM 1345 N N . ASN A 1 181 ? 4.262 -7.949 -9.922 1 98.94 181 ASN A N 1
ATOM 1346 C CA . ASN A 1 181 ? 4.457 -8.102 -11.359 1 98.94 181 ASN A CA 1
ATOM 1347 C C . ASN A 1 181 ? 5.684 -8.953 -11.68 1 98.94 181 ASN A C 1
ATOM 1349 O O . ASN A 1 181 ? 5.684 -9.711 -12.648 1 98.94 181 ASN A O 1
ATOM 1353 N N . VAL A 1 182 ? 6.727 -8.844 -10.883 1 98.94 182 VAL A N 1
ATOM 1354 C CA . VAL A 1 182 ? 7.918 -9.664 -11.062 1 98.94 182 VAL A CA 1
ATOM 1355 C C . VAL A 1 182 ? 7.562 -11.141 -10.883 1 98.94 182 VAL A C 1
ATOM 1357 O O . VAL A 1 182 ? 7.992 -11.992 -11.656 1 98.94 182 VAL A O 1
ATOM 1360 N N . LEU A 1 183 ? 6.746 -11.453 -9.852 1 98.94 183 LEU A N 1
ATOM 1361 C CA . LEU A 1 183 ? 6.363 -12.836 -9.602 1 98.94 183 LEU A CA 1
ATOM 1362 C C . LEU A 1 183 ? 5.473 -13.367 -10.719 1 98.94 183 LEU A C 1
ATOM 1364 O O . LEU A 1 183 ? 5.613 -14.523 -11.133 1 98.94 183 LEU A O 1
ATOM 1368 N N . LEU A 1 184 ? 4.578 -12.539 -11.227 1 98.88 184 LEU A N 1
ATOM 1369 C CA . LEU A 1 184 ? 3.744 -12.922 -12.359 1 98.88 184 LEU A CA 1
ATOM 1370 C C . LEU A 1 184 ? 4.594 -13.156 -13.609 1 98.88 184 LEU A C 1
ATOM 1372 O O . LEU A 1 184 ? 4.426 -14.172 -14.289 1 98.88 184 LEU A O 1
ATOM 1376 N N . ALA A 1 185 ? 5.523 -12.234 -13.859 1 98.75 185 ALA A N 1
ATOM 1377 C CA . ALA A 1 185 ? 6.363 -12.32 -15.055 1 98.75 185 ALA A CA 1
ATOM 1378 C C . ALA A 1 185 ? 7.309 -13.516 -14.977 1 98.75 185 ALA A C 1
ATOM 1380 O O . ALA A 1 185 ? 7.594 -14.156 -15.992 1 98.75 185 ALA A O 1
ATOM 1381 N N . LEU A 1 186 ? 7.844 -13.766 -13.773 1 98.56 186 LEU A N 1
ATOM 1382 C CA . LEU A 1 186 ? 8.711 -14.922 -13.578 1 98.56 186 LEU A CA 1
ATOM 1383 C C . LEU A 1 186 ? 7.973 -16.219 -13.93 1 98.56 186 LEU A C 1
ATOM 1385 O O . LEU A 1 186 ? 8.516 -17.062 -14.633 1 98.56 186 LEU A O 1
ATOM 1389 N N . ARG A 1 187 ? 6.758 -16.359 -13.469 1 97.5 187 ARG A N 1
ATOM 1390 C CA . ARG A 1 187 ? 5.938 -17.516 -13.773 1 97.5 187 ARG A CA 1
ATOM 1391 C C . ARG A 1 187 ? 5.703 -17.641 -15.273 1 97.5 187 ARG A C 1
ATOM 1393 O O . ARG A 1 187 ? 5.82 -18.734 -15.836 1 97.5 187 ARG A O 1
ATOM 1400 N N . MET A 1 188 ? 5.391 -16.562 -15.914 1 97.12 188 MET A N 1
ATOM 1401 C CA . MET A 1 188 ? 5.176 -16.562 -17.359 1 97.12 188 MET A CA 1
ATOM 1402 C C . MET A 1 188 ? 6.449 -16.969 -18.094 1 97.12 188 MET A C 1
ATOM 1404 O O . MET A 1 188 ? 6.406 -17.781 -19.016 1 97.12 188 MET A O 1
ATOM 1408 N N . ALA A 1 189 ? 7.586 -16.422 -17.672 1 96.94 189 ALA A N 1
ATOM 1409 C CA . ALA A 1 189 ? 8.875 -16.719 -18.297 1 96.94 189 ALA A CA 1
ATOM 1410 C C . ALA A 1 189 ? 9.211 -18.203 -18.172 1 96.94 189 ALA A C 1
ATOM 1412 O O . ALA A 1 189 ? 9.766 -18.812 -19.109 1 96.94 189 ALA A O 1
ATOM 1413 N N . GLU A 1 190 ? 8.883 -18.75 -17.062 1 94.69 190 GLU A N 1
ATOM 1414 C CA . GLU A 1 190 ? 9.164 -20.156 -16.828 1 94.69 190 GLU A CA 1
ATOM 1415 C C . GLU A 1 190 ? 8.297 -21.047 -17.719 1 94.69 190 GLU A C 1
ATOM 1417 O O . GLU A 1 190 ? 8.711 -22.141 -18.094 1 94.69 190 GLU A O 1
ATOM 1422 N N . ARG A 1 191 ? 7.195 -20.578 -18.094 1 93.25 191 ARG A N 1
ATOM 1423 C CA . ARG A 1 191 ? 6.258 -21.359 -18.891 1 93.25 191 ARG A CA 1
ATOM 1424 C C . ARG A 1 191 ? 6.512 -21.156 -20.391 1 93.25 191 ARG A C 1
ATOM 1426 O O . ARG A 1 191 ? 6.387 -22.078 -21.172 1 93.25 191 ARG A O 1
ATOM 1433 N N . THR A 1 192 ? 6.926 -19.922 -20.75 1 94.44 192 THR A N 1
ATOM 1434 C CA . THR A 1 192 ? 6.957 -19.578 -22.172 1 94.44 192 THR A CA 1
ATOM 1435 C C . THR A 1 192 ? 8.391 -19.438 -22.656 1 94.44 192 THR A C 1
ATOM 1437 O O . THR A 1 192 ? 8.648 -19.469 -23.875 1 94.44 192 THR A O 1
ATOM 1440 N N . GLY A 1 193 ? 9.32 -19.203 -21.75 1 95.31 193 GLY A N 1
ATOM 1441 C CA . GLY A 1 193 ? 10.695 -18.938 -22.125 1 95.31 193 GLY A CA 1
ATOM 1442 C C . GLY A 1 193 ? 10.938 -17.5 -22.516 1 95.31 193 GLY A C 1
ATOM 1443 O O . GLY A 1 193 ? 12.031 -17.141 -22.953 1 95.31 193 GLY A O 1
ATOM 1444 N N . GLU A 1 194 ? 9.914 -16.656 -22.312 1 95.44 194 GLU A N 1
ATOM 1445 C CA . GLU A 1 194 ? 10.016 -15.25 -22.656 1 95.44 194 GLU A CA 1
ATOM 1446 C C . GLU A 1 194 ? 9.82 -14.359 -21.438 1 95.44 194 GLU A C 1
ATOM 1448 O O . GLU A 1 194 ? 8.828 -14.492 -20.719 1 95.44 194 GLU A O 1
ATOM 1453 N N . GLY A 1 195 ? 10.781 -13.484 -21.219 1 97.19 195 GLY A N 1
ATOM 1454 C CA . GLY A 1 195 ? 10.664 -12.539 -20.109 1 97.19 195 GLY A CA 1
ATOM 1455 C C . GLY A 1 195 ? 9.758 -11.359 -20.422 1 97.19 195 GLY A C 1
ATOM 1456 O O . GLY A 1 195 ? 8.828 -11.492 -21.219 1 97.19 195 GLY A O 1
ATOM 1457 N N . ALA A 1 196 ? 9.93 -10.297 -19.672 1 97.88 196 ALA A N 1
ATOM 1458 C CA . ALA A 1 196 ? 9.094 -9.109 -19.844 1 97.88 196 ALA A CA 1
ATOM 1459 C C . ALA A 1 196 ? 9.789 -7.871 -19.281 1 97.88 196 ALA A C 1
ATOM 1461 O O . ALA A 1 196 ? 10.609 -7.977 -18.359 1 97.88 196 ALA A O 1
ATOM 1462 N N . HIS A 1 197 ? 9.523 -6.785 -19.938 1 98.5 197 HIS A N 1
ATOM 1463 C CA . HIS A 1 197 ? 9.883 -5.484 -19.375 1 98.5 197 HIS A CA 1
ATOM 1464 C C . HIS A 1 197 ? 8.703 -4.867 -18.625 1 98.5 197 HIS A C 1
ATOM 1466 O O . HIS A 1 197 ? 7.738 -4.414 -19.25 1 98.5 197 HIS A O 1
ATOM 1472 N N . LEU A 1 198 ? 8.805 -4.891 -17.328 1 98.69 198 LEU A N 1
ATOM 1473 C CA . LEU A 1 198 ? 7.754 -4.363 -16.453 1 98.69 198 LEU A CA 1
ATOM 1474 C C . LEU A 1 198 ? 7.973 -2.881 -16.172 1 98.69 198 LEU A C 1
ATOM 1476 O O . LEU A 1 198 ? 9.094 -2.463 -15.875 1 98.69 198 LEU A O 1
ATOM 1480 N N . GLN A 1 199 ? 6.922 -2.127 -16.312 1 98.12 199 GLN A N 1
ATOM 1481 C CA . GLN A 1 199 ? 6.945 -0.708 -15.977 1 98.12 199 GLN A CA 1
ATOM 1482 C C . GLN A 1 199 ? 6.102 -0.421 -14.742 1 98.12 199 GLN A C 1
ATOM 1484 O O . GLN A 1 199 ? 4.875 -0.535 -14.773 1 98.12 199 GLN A O 1
ATOM 1489 N N . VAL A 1 200 ? 6.742 -0.054 -13.672 1 98.5 200 VAL A N 1
ATOM 1490 C CA . VAL A 1 200 ? 6.074 0.287 -12.422 1 98.5 200 VAL A CA 1
ATOM 1491 C C . VAL A 1 200 ? 6.168 1.792 -12.18 1 98.5 200 VAL A C 1
ATOM 1493 O O . VAL A 1 200 ? 7.227 2.303 -11.812 1 98.5 200 VAL A O 1
ATOM 1496 N N . SER A 1 201 ? 5.102 2.486 -12.414 1 98.25 201 SER A N 1
ATOM 1497 C CA . SER A 1 201 ? 5.012 3.92 -12.148 1 98.25 201 SER A CA 1
ATOM 1498 C C . SER A 1 201 ? 4.344 4.199 -10.812 1 98.25 201 SER A C 1
ATOM 1500 O O . SER A 1 201 ? 3.166 3.893 -10.617 1 98.25 201 SER A O 1
ATOM 1502 N N . MET A 1 202 ? 5.062 4.828 -9.938 1 98.56 202 MET A N 1
ATOM 1503 C CA . MET A 1 202 ? 4.52 5.082 -8.609 1 98.56 202 MET A CA 1
ATOM 1504 C C . MET A 1 202 ? 3.318 6.02 -8.68 1 98.56 202 MET A C 1
ATOM 1506 O O . MET A 1 202 ? 2.295 5.77 -8.039 1 98.56 202 MET A O 1
ATOM 1510 N N . THR A 1 203 ? 3.389 7.031 -9.5 1 98.31 203 THR A N 1
ATOM 1511 C CA . THR A 1 203 ? 2.287 7.98 -9.602 1 98.31 203 THR A CA 1
ATOM 1512 C C . THR A 1 203 ? 1.045 7.309 -10.18 1 98.31 203 THR A C 1
ATOM 1514 O O . THR A 1 203 ? -0.054 7.449 -9.641 1 98.31 203 THR A O 1
ATOM 1517 N N . HIS A 1 204 ? 1.214 6.559 -11.266 1 97.69 204 HIS A N 1
ATOM 1518 C CA . HIS A 1 204 ? 0.069 5.945 -11.93 1 97.69 204 HIS A CA 1
ATOM 1519 C C . HIS A 1 204 ? -0.557 4.859 -11.062 1 97.69 204 HIS A C 1
ATOM 1521 O O . HIS A 1 204 ? -1.781 4.715 -11.023 1 97.69 204 HIS A O 1
ATOM 1527 N N . ASN A 1 205 ? 0.236 4.141 -10.344 1 98.56 205 ASN A N 1
ATOM 1528 C CA . ASN A 1 205 ? -0.263 3.045 -9.523 1 98.56 205 ASN A CA 1
ATOM 1529 C C . ASN A 1 205 ? -1.05 3.561 -8.32 1 98.56 205 ASN A C 1
ATOM 1531 O O . ASN A 1 205 ? -1.767 2.799 -7.668 1 98.56 205 ASN A O 1
ATOM 1535 N N . LEU A 1 206 ? -0.95 4.844 -7.988 1 98.62 206 LEU A N 1
ATOM 1536 C CA . LEU A 1 206 ? -1.687 5.406 -6.863 1 98.62 206 LEU A CA 1
ATOM 1537 C C . LEU A 1 206 ? -3.189 5.363 -7.117 1 98.62 206 LEU A C 1
ATOM 1539 O O . LEU A 1 206 ? -3.986 5.496 -6.188 1 98.62 206 LEU A O 1
ATOM 1543 N N . GLN A 1 207 ? -3.592 5.176 -8.328 1 97.25 207 GLN A N 1
ATOM 1544 C CA . GLN A 1 207 ? -5.016 5.098 -8.648 1 97.25 207 GLN A CA 1
ATOM 1545 C C . GLN A 1 207 ? -5.664 3.895 -7.973 1 97.25 207 GLN A C 1
ATOM 1547 O O . GLN A 1 207 ? -6.859 3.91 -7.676 1 97.25 207 GLN A O 1
ATOM 1552 N N . VAL A 1 208 ? -4.875 2.846 -7.695 1 98.56 208 VAL A N 1
ATOM 1553 C CA . VAL A 1 208 ? -5.398 1.679 -6.996 1 98.56 208 VAL A CA 1
ATOM 1554 C C . VAL A 1 208 ? -5.809 2.066 -5.574 1 98.56 208 VAL A C 1
ATOM 1556 O O . VAL A 1 208 ? -6.84 1.609 -5.074 1 98.56 208 VAL A O 1
ATOM 1559 N N . LEU A 1 209 ? -5.051 2.947 -4.957 1 98.44 209 LEU A N 1
ATOM 1560 C CA . LEU A 1 209 ? -5.406 3.445 -3.635 1 98.44 209 LEU A CA 1
ATOM 1561 C C . LEU A 1 209 ? -6.652 4.32 -3.695 1 98.44 209 LEU A C 1
ATOM 1563 O O . LEU A 1 209 ? -7.293 4.57 -2.672 1 98.44 209 LEU A O 1
ATOM 1567 N N . ALA A 1 210 ? -6.965 4.758 -4.879 1 97.69 210 ALA A N 1
ATOM 1568 C CA . ALA A 1 210 ? -8.125 5.621 -5.078 1 97.69 210 ALA A CA 1
ATOM 1569 C C . ALA A 1 210 ? -9.305 4.836 -5.652 1 97.69 210 ALA A C 1
ATOM 1571 O O . ALA A 1 210 ? -10.219 5.418 -6.242 1 97.69 210 ALA A O 1
ATOM 1572 N N . TYR A 1 211 ? -9.352 3.561 -5.551 1 97.75 211 TYR A N 1
ATOM 1573 C CA . TYR A 1 211 ? -10.312 2.709 -6.25 1 97.75 211 TYR A CA 1
ATOM 1574 C C . TYR A 1 211 ? -11.742 3.184 -6.012 1 97.75 211 TYR A C 1
ATOM 1576 O O . TYR A 1 211 ? -12.539 3.266 -6.953 1 97.75 211 TYR A O 1
ATOM 1584 N N . GLY A 1 212 ? -12.078 3.482 -4.754 1 96.94 212 GLY A N 1
ATOM 1585 C CA . GLY A 1 212 ? -13.43 3.912 -4.43 1 96.94 212 GLY A CA 1
ATOM 1586 C C . GLY A 1 212 ? -13.781 5.262 -5.027 1 96.94 212 GLY A C 1
ATOM 1587 O O . GLY A 1 212 ? -14.93 5.488 -5.422 1 96.94 212 GLY A O 1
ATOM 1588 N N . TYR A 1 213 ? -12.812 6.168 -5.086 1 97.19 213 TYR A N 1
ATOM 1589 C CA . TYR A 1 213 ? -13.016 7.484 -5.676 1 97.19 213 TYR A CA 1
ATOM 1590 C C . TYR A 1 213 ? -13.234 7.383 -7.184 1 97.19 213 TYR A C 1
ATOM 1592 O O . TYR A 1 213 ? -14.078 8.078 -7.746 1 97.19 213 TYR A O 1
ATOM 1600 N N . ILE A 1 214 ? -12.453 6.449 -7.785 1 97.12 214 ILE A N 1
ATOM 1601 C CA . ILE A 1 214 ? -12.602 6.203 -9.219 1 97.12 214 ILE A CA 1
ATOM 1602 C C . ILE A 1 214 ? -13.984 5.625 -9.5 1 97.12 214 ILE A C 1
ATOM 1604 O O . ILE A 1 214 ? -14.68 6.066 -10.414 1 97.12 214 ILE A O 1
ATOM 1608 N N . ALA A 1 215 ? -14.391 4.664 -8.688 1 97.12 215 ALA A N 1
ATOM 1609 C CA . ALA A 1 215 ? -15.703 4.047 -8.859 1 97.12 215 ALA A CA 1
ATOM 1610 C C . ALA A 1 215 ? -16.812 5.082 -8.742 1 97.12 215 ALA A C 1
ATOM 1612 O O . ALA A 1 215 ? -17.766 5.082 -9.539 1 97.12 215 ALA A O 1
ATOM 1613 N N . THR A 1 216 ? -16.688 5.941 -7.75 1 96.31 216 THR A N 1
ATOM 1614 C CA . THR A 1 216 ? -17.672 6.996 -7.539 1 96.31 216 THR A CA 1
ATOM 1615 C C . THR A 1 216 ? -17.75 7.918 -8.75 1 96.31 216 THR A C 1
ATOM 1617 O O . THR A 1 216 ? -18.844 8.227 -9.234 1 96.31 216 THR A O 1
ATOM 1620 N N . HIS A 1 217 ? -16.609 8.312 -9.211 1 97.56 217 HIS A N 1
ATOM 1621 C CA . HIS A 1 217 ? -16.562 9.203 -10.367 1 97.56 217 HIS A CA 1
ATOM 1622 C C . HIS A 1 217 ? -17.188 8.547 -11.594 1 97.56 217 HIS A C 1
ATOM 1624 O O . HIS A 1 217 ? -17.969 9.172 -12.305 1 97.56 217 HIS A O 1
ATOM 1630 N N . GLN A 1 218 ? -16.781 7.336 -11.859 1 97.38 218 GLN A N 1
ATOM 1631 C CA . GLN A 1 218 ? -17.219 6.641 -13.07 1 97.38 218 GLN A CA 1
ATOM 1632 C C . GLN A 1 218 ? -18.734 6.438 -13.062 1 97.38 218 GLN A C 1
ATOM 1634 O O . GLN A 1 218 ? -19.375 6.531 -14.109 1 97.38 218 GLN A O 1
ATOM 1639 N N . ALA A 1 219 ? -19.281 6.191 -11.93 1 96.69 219 ALA A N 1
ATOM 1640 C CA . ALA A 1 219 ? -20.703 5.871 -11.852 1 96.69 219 ALA A CA 1
ATOM 1641 C C . ALA A 1 219 ? -21.531 7.137 -11.68 1 96.69 219 ALA A C 1
ATOM 1643 O O . ALA A 1 219 ? -22.641 7.23 -12.211 1 96.69 219 ALA A O 1
ATOM 1644 N N . ALA A 1 220 ? -21.016 8.133 -10.914 1 95.31 220 ALA A N 1
ATOM 1645 C CA . ALA A 1 220 ? -21.844 9.273 -10.531 1 95.31 220 ALA A CA 1
ATOM 1646 C C . ALA A 1 220 ? -21.438 10.523 -11.305 1 95.31 220 ALA A C 1
ATOM 1648 O O . ALA A 1 220 ? -22.141 11.531 -11.297 1 95.31 220 ALA A O 1
ATOM 1649 N N . GLY A 1 221 ? -20.25 10.555 -11.859 1 95.25 221 GLY A N 1
ATOM 1650 C CA . GLY A 1 221 ? -19.797 11.68 -12.672 1 95.25 221 GLY A CA 1
ATOM 1651 C C . GLY A 1 221 ? -19.141 12.773 -11.852 1 95.25 221 GLY A C 1
ATOM 1652 O O . GLY A 1 221 ? -18.766 13.812 -12.391 1 95.25 221 GLY A O 1
ATOM 1653 N N . THR A 1 222 ? -19.094 12.539 -10.57 1 94.88 222 THR A N 1
ATOM 1654 C CA . THR A 1 222 ? -18.484 13.555 -9.719 1 94.88 222 THR A CA 1
ATOM 1655 C C . THR A 1 222 ? -17.375 12.953 -8.852 1 94.88 222 THR A C 1
ATOM 1657 O O . THR A 1 222 ? -17.422 11.766 -8.531 1 94.88 222 THR A O 1
ATOM 1660 N N . TRP A 1 223 ? -16.391 13.805 -8.531 1 95.69 223 TRP A N 1
ATOM 1661 C CA . TRP A 1 223 ? -15.312 13.375 -7.633 1 95.69 223 TRP A CA 1
ATOM 1662 C C . TRP A 1 223 ? -15.695 13.617 -6.176 1 95.69 223 TRP A C 1
ATOM 1664 O O . TRP A 1 223 ? -16.375 14.602 -5.859 1 95.69 223 TRP A O 1
ATOM 1674 N N . PRO A 1 224 ? -15.203 12.75 -5.32 1 91.38 224 PRO A N 1
ATOM 1675 C CA . PRO A 1 224 ? -15.43 13.023 -3.896 1 91.38 224 PRO A CA 1
ATOM 1676 C C . PRO A 1 224 ? -14.797 14.336 -3.443 1 91.38 224 PRO A C 1
ATOM 1678 O O . PRO A 1 224 ? -13.766 14.75 -3.982 1 91.38 224 PRO A O 1
ATOM 1681 N N . GLN A 1 225 ? -15.453 14.883 -2.449 1 92.5 225 GLN A N 1
ATOM 1682 C CA . GLN A 1 225 ? -14.992 16.156 -1.908 1 92.5 225 GLN A CA 1
ATOM 1683 C C . GLN A 1 225 ? -14.523 16 -0.462 1 92.5 225 GLN A C 1
ATOM 1685 O O . GLN A 1 225 ? -15.117 15.242 0.307 1 92.5 225 GLN A O 1
ATOM 1690 N N . PRO A 1 226 ? -13.492 16.75 -0.119 1 93.81 226 PRO A N 1
ATOM 1691 C CA . PRO A 1 226 ? -13.086 16.734 1.289 1 93.81 226 PRO A CA 1
ATOM 1692 C C . PRO A 1 226 ? -14.219 17.125 2.232 1 93.81 226 PRO A C 1
ATOM 1694 O O . PRO A 1 226 ? -15.016 18.016 1.913 1 93.81 226 PRO A O 1
ATOM 1697 N N . SER A 1 227 ? -14.352 16.406 3.367 1 91.88 227 SER A N 1
ATOM 1698 C CA . SER A 1 227 ? -15.273 16.688 4.461 1 91.88 227 SER A CA 1
ATOM 1699 C C . SER A 1 227 ? -16.719 16.406 4.039 1 91.88 227 SER A C 1
ATOM 1701 O O . SER A 1 227 ? -17.656 16.875 4.699 1 91.88 227 SER A O 1
ATOM 1703 N N . ALA A 1 228 ? -16.891 15.703 2.928 1 91.25 228 ALA A N 1
ATOM 1704 C CA . ALA A 1 228 ? -18.25 15.562 2.438 1 91.25 228 ALA A CA 1
ATOM 1705 C C . ALA A 1 228 ? -18.688 14.102 2.449 1 91.25 228 ALA A C 1
ATOM 1707 O O . ALA A 1 228 ? -19.859 13.805 2.689 1 91.25 228 ALA A O 1
ATOM 1708 N N . GLU A 1 229 ? -17.812 13.227 2.215 1 92.06 229 GLU A N 1
ATOM 1709 C CA . GLU A 1 229 ? -18.188 11.828 2.023 1 92.06 229 GLU A CA 1
ATOM 1710 C C . GLU A 1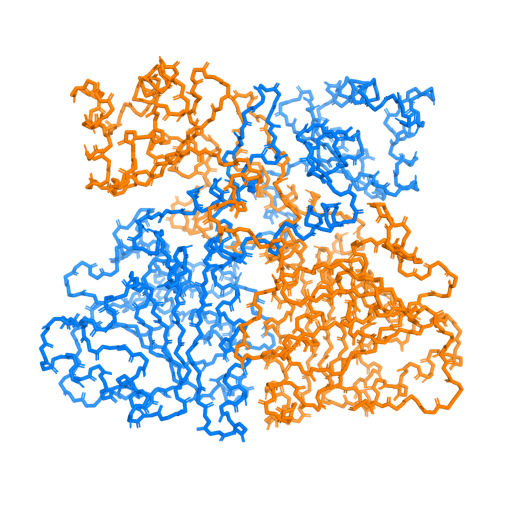 229 ? -17.828 10.992 3.25 1 92.06 229 GLU A C 1
ATOM 1712 O O . GLU A 1 229 ? -17.203 11.484 4.188 1 92.06 229 GLU A O 1
ATOM 1717 N N . LEU A 1 230 ? -18.25 9.75 3.213 1 92.75 230 LEU A N 1
ATOM 1718 C CA . LEU A 1 230 ? -18.062 8.812 4.312 1 92.75 230 LEU A CA 1
ATOM 1719 C C . LEU A 1 230 ? -16.594 8.727 4.727 1 92.75 230 LEU A C 1
ATOM 1721 O O . LEU A 1 230 ? -16.266 8.883 5.906 1 92.75 230 LEU A O 1
ATOM 1725 N N . LEU A 1 231 ? -15.695 8.609 3.75 1 93.44 231 LEU A N 1
ATOM 1726 C CA . LEU A 1 231 ? -14.289 8.352 4.07 1 93.44 231 LEU A CA 1
ATOM 1727 C C . LEU A 1 231 ? -13.461 9.625 3.939 1 93.44 231 LEU A C 1
ATOM 1729 O O . LEU A 1 231 ? -12.234 9.594 4.086 1 93.44 231 LEU A O 1
ATOM 1733 N N . THR A 1 232 ? -14.094 10.75 3.654 1 93.62 232 THR A N 1
ATOM 1734 C CA . THR A 1 232 ? -13.336 11.977 3.455 1 93.62 232 THR A CA 1
ATOM 1735 C C . THR A 1 232 ? -13.664 13 4.539 1 93.62 232 THR A C 1
ATOM 1737 O O . THR A 1 232 ? -13.422 14.195 4.363 1 93.62 232 THR A O 1
ATOM 1740 N N . GLY A 1 233 ? -14.312 12.555 5.594 1 92.75 233 GLY A N 1
ATOM 1741 C CA . GLY A 1 233 ? -14.461 13.414 6.754 1 92.75 233 GLY A CA 1
ATOM 1742 C C . GLY A 1 233 ? -15.875 13.914 6.957 1 92.75 233 GLY A C 1
ATOM 1743 O O . GLY A 1 233 ? -16.156 14.656 7.895 1 92.75 233 GLY A O 1
ATOM 1744 N N . GLY A 1 234 ? -16.781 13.438 6.129 1 95 234 GLY A N 1
ATOM 1745 C CA . GLY A 1 234 ? -18.141 13.953 6.203 1 95 234 GLY A CA 1
ATOM 1746 C C . GLY A 1 234 ? -19.031 13.164 7.152 1 95 234 GLY A C 1
ATOM 1747 O O . GLY A 1 234 ? -20.141 13.586 7.469 1 95 234 GLY A O 1
ATOM 1748 N N . SER A 1 235 ? -18.609 12.055 7.602 1 97.12 235 SER A N 1
ATOM 1749 C CA . SER A 1 235 ? -19.469 11.172 8.383 1 97.12 235 SER A CA 1
ATOM 1750 C C . SER A 1 235 ? -19 11.102 9.836 1 97.12 235 SER A C 1
ATOM 1752 O O . SER A 1 235 ? -17.812 10.953 10.109 1 97.12 235 SER A O 1
ATOM 1754 N N . PRO A 1 236 ? -19.984 11.18 10.812 1 98.31 236 PRO A N 1
ATOM 1755 C CA . PRO A 1 236 ? -19.609 10.977 12.211 1 98.31 236 PRO A CA 1
ATOM 1756 C C . PRO A 1 236 ? -19.188 9.539 12.5 1 98.31 236 PRO A C 1
ATOM 1758 O O . PRO A 1 236 ? -18.625 9.258 13.562 1 98.31 236 PRO A O 1
ATOM 1761 N N . ARG A 1 237 ? -19.453 8.586 11.547 1 98.5 237 ARG A N 1
ATOM 1762 C CA . ARG A 1 237 ? -19.172 7.168 11.766 1 98.5 237 ARG A CA 1
ATOM 1763 C C . ARG A 1 237 ? -17.734 6.828 11.367 1 98.5 237 ARG A C 1
ATOM 1765 O O . ARG A 1 237 ? -17.266 5.727 11.633 1 98.5 237 ARG A O 1
ATOM 1772 N N . TYR A 1 238 ? -17.109 7.746 10.703 1 98.19 238 TYR A N 1
ATOM 1773 C CA . TYR A 1 238 ? -15.719 7.645 10.297 1 98.19 238 TYR A CA 1
ATOM 1774 C C . TYR A 1 238 ? -14.977 8.945 10.555 1 98.19 238 TYR A C 1
ATOM 1776 O O . TYR A 1 238 ? -14.891 9.805 9.68 1 98.19 238 TYR A O 1
ATOM 1784 N N . GLN A 1 239 ? -14.398 8.977 11.75 1 97.62 239 GLN A N 1
ATOM 1785 C CA . GLN A 1 239 ? -13.891 10.25 12.25 1 97.62 239 GLN A CA 1
ATOM 1786 C C . GLN A 1 239 ? -12.867 10.039 13.359 1 97.62 239 GLN A C 1
ATOM 1788 O O . GLN A 1 239 ? -12.805 8.961 13.961 1 97.62 239 GLN A O 1
ATOM 1793 N N . ILE A 1 240 ? -12.031 11.008 13.57 1 97.94 240 ILE A N 1
ATOM 1794 C CA . ILE A 1 240 ? -11.109 11.047 14.703 1 97.94 240 ILE A CA 1
ATOM 1795 C C . ILE A 1 240 ? -11.57 12.109 15.695 1 97.94 240 ILE A C 1
ATOM 1797 O O . ILE A 1 240 ? -11.703 13.281 15.344 1 97.94 240 ILE A O 1
ATOM 1801 N N . TYR A 1 241 ? -11.828 11.727 16.922 1 98.19 241 TYR A N 1
ATOM 1802 C CA . TYR A 1 241 ? -12.344 12.617 17.969 1 98.19 241 TYR A CA 1
ATOM 1803 C C . TYR A 1 241 ? -11.297 12.859 19.047 1 98.19 241 TYR A C 1
ATOM 1805 O O . TYR A 1 241 ? -10.555 11.945 19.422 1 98.19 241 TYR A O 1
ATOM 1813 N N . PRO A 1 242 ? -11.242 14.008 19.578 1 98.12 242 PRO A N 1
ATOM 1814 C CA . PRO A 1 242 ? -10.32 14.281 20.688 1 98.12 242 PRO A CA 1
ATOM 1815 C C . PRO A 1 242 ? -10.852 13.789 22.031 1 98.12 242 PRO A C 1
ATOM 1817 O O . PRO A 1 242 ? -12.055 13.852 22.281 1 98.12 242 PRO A O 1
ATOM 1820 N N . ALA A 1 243 ? -10 13.289 22.875 1 98.56 243 ALA A N 1
ATOM 1821 C CA . ALA A 1 243 ? -10.289 13.016 24.281 1 98.56 243 ALA A CA 1
ATOM 1822 C C . ALA A 1 243 ? -9.844 14.172 25.156 1 98.56 243 ALA A C 1
ATOM 1824 O O . ALA A 1 243 ? -9.242 15.141 24.672 1 98.56 243 ALA A O 1
ATOM 1825 N N . ALA A 1 244 ? -10.102 14.031 26.438 1 98.56 244 ALA A N 1
ATOM 1826 C CA . ALA A 1 244 ? -9.859 15.125 27.375 1 98.56 244 ALA A CA 1
ATOM 1827 C C . ALA A 1 244 ? -8.367 15.297 27.656 1 98.56 244 ALA A C 1
ATOM 1829 O O . ALA A 1 244 ? -7.93 16.359 28.094 1 98.56 244 ALA A O 1
ATOM 1830 N N . ASP A 1 245 ? -7.609 14.305 27.422 1 97.94 245 ASP A N 1
ATOM 1831 C CA . ASP A 1 245 ? -6.211 14.297 27.844 1 97.94 245 ASP A CA 1
ATOM 1832 C C . ASP A 1 245 ? -5.285 14.555 26.656 1 97.94 245 ASP A C 1
ATOM 1834 O O . ASP A 1 245 ? -4.102 14.203 26.688 1 97.94 245 ASP A O 1
ATOM 1838 N N . GLY A 1 246 ? -5.797 15.031 25.547 1 96.38 246 GLY A N 1
ATOM 1839 C CA . GLY A 1 246 ? -4.988 15.352 24.391 1 96.38 246 GLY A CA 1
ATOM 1840 C C . GLY A 1 246 ? -4.762 14.156 23.469 1 96.38 246 GLY A C 1
ATOM 1841 O O . GLY A 1 246 ? -4.066 14.266 22.453 1 96.38 246 GLY A O 1
ATOM 1842 N N . ARG A 1 247 ? -5.305 13.062 23.859 1 97.69 247 ARG A N 1
ATOM 1843 C CA . ARG A 1 247 ? -5.281 11.875 23.016 1 97.69 247 ARG A CA 1
ATOM 1844 C C . ARG A 1 247 ? -6.5 11.828 22.109 1 97.69 247 ARG A C 1
ATOM 1846 O O . ARG A 1 247 ? -7.32 12.75 22.109 1 97.69 247 ARG A O 1
ATOM 1853 N N . TYR A 1 248 ? -6.57 10.789 21.266 1 98.5 248 TYR A N 1
ATOM 1854 C CA . TYR A 1 248 ? -7.613 10.797 20.25 1 98.5 248 TYR A CA 1
ATOM 1855 C C . TYR A 1 248 ? -8.281 9.43 20.125 1 98.5 248 TYR A C 1
ATOM 1857 O O . TYR A 1 248 ? -7.68 8.414 20.484 1 98.5 248 TYR A O 1
ATOM 1865 N N . ILE A 1 249 ? -9.492 9.453 19.641 1 98.75 249 ILE A N 1
ATOM 1866 C CA . ILE A 1 249 ? -10.32 8.273 19.406 1 98.75 249 ILE A CA 1
ATOM 1867 C C . ILE A 1 249 ? -10.609 8.148 17.906 1 98.75 249 ILE A C 1
ATOM 1869 O O . ILE A 1 249 ? -11.094 9.094 17.281 1 98.75 249 ILE A O 1
ATOM 1873 N N . ALA A 1 250 ? -10.289 7.035 17.344 1 98.75 250 ALA A N 1
ATOM 1874 C CA . ALA A 1 250 ? -10.602 6.742 15.945 1 98.75 250 ALA A CA 1
ATOM 1875 C C . ALA A 1 250 ? -11.883 5.926 15.828 1 98.75 250 ALA A C 1
ATOM 1877 O O . ALA A 1 250 ? -11.93 4.758 16.219 1 98.75 250 ALA A O 1
ATOM 1878 N N . CYS A 1 251 ? -12.867 6.512 15.242 1 98.81 251 CYS A N 1
ATOM 1879 C CA . CYS A 1 251 ? -14.18 5.898 15.102 1 98.81 251 CYS A CA 1
ATOM 1880 C C . CYS A 1 251 ? -14.414 5.441 13.664 1 98.81 251 CYS A C 1
ATOM 1882 O O . CYS A 1 251 ? -14.312 6.238 12.727 1 98.81 251 CYS A O 1
ATOM 1884 N N . ALA A 1 252 ? -14.703 4.215 13.523 1 98.62 252 ALA A N 1
ATOM 1885 C CA . ALA A 1 252 ? -15.117 3.639 12.25 1 98.62 252 ALA A CA 1
ATOM 1886 C C . ALA A 1 252 ? -16.328 2.732 12.422 1 98.62 252 ALA A C 1
ATOM 1888 O O . ALA A 1 252 ? -16.328 1.59 11.961 1 98.62 252 ALA A O 1
ATOM 1889 N N . ALA A 1 253 ? -17.297 3.246 13.133 1 98.38 253 ALA A N 1
ATOM 1890 C CA . ALA A 1 253 ? -18.531 2.502 13.375 1 98.38 253 ALA A CA 1
ATOM 1891 C C . ALA A 1 253 ? -19.469 2.588 12.172 1 98.38 253 ALA A C 1
ATOM 1893 O O . ALA A 1 253 ? -20.531 3.217 12.242 1 98.38 253 ALA A O 1
ATOM 1894 N N . LEU A 1 254 ? -19.188 1.859 11.18 1 96.88 254 LEU A N 1
ATOM 1895 C CA . LEU A 1 254 ? -19.812 2.029 9.867 1 96.88 254 LEU A CA 1
ATOM 1896 C C . LEU A 1 254 ? -21.156 1.298 9.805 1 96.88 254 LEU A C 1
ATOM 1898 O O . LEU A 1 254 ? -22.156 1.877 9.406 1 96.88 254 LEU A O 1
ATOM 1902 N N . GLU A 1 255 ? -21.141 0.024 10.203 1 95.38 255 GLU A N 1
ATOM 1903 C CA . GLU A 1 255 ? -22.359 -0.766 10.18 1 95.38 255 GLU A CA 1
ATOM 1904 C C . GLU A 1 255 ? -23.344 -0.303 11.258 1 95.38 255 GLU A C 1
ATOM 1906 O O . GLU A 1 255 ? -22.938 0.04 12.367 1 95.38 255 GLU A O 1
ATOM 1911 N N . GLU A 1 256 ? -24.609 -0.456 10.898 1 96.31 256 GLU A N 1
ATOM 1912 C CA . GLU A 1 256 ? -25.656 0.011 11.797 1 96.31 256 GLU A CA 1
ATOM 1913 C C . GLU A 1 256 ? -25.547 -0.643 13.164 1 96.31 256 GLU A C 1
ATOM 1915 O O . GLU A 1 256 ? -25.734 0.018 14.195 1 96.31 256 GLU A O 1
ATOM 1920 N N . LYS A 1 257 ? -25.234 -1.9 13.234 1 96.5 257 LYS A N 1
ATOM 1921 C CA . LYS A 1 257 ? -25.156 -2.596 14.516 1 96.5 257 LYS A CA 1
ATOM 1922 C C . LYS A 1 257 ? -24.031 -2.027 15.375 1 96.5 257 LYS A C 1
ATOM 1924 O O . LYS A 1 257 ? -24.188 -1.854 16.578 1 96.5 257 LYS A O 1
ATOM 1929 N N . PHE A 1 258 ? -22.875 -1.701 14.812 1 97.75 258 PHE A N 1
ATOM 1930 C CA . PHE A 1 258 ? -21.75 -1.121 15.547 1 97.75 258 PHE A CA 1
ATOM 1931 C C . PHE A 1 258 ? -22.062 0.312 15.961 1 97.75 258 PHE A C 1
ATOM 1933 O O . PHE A 1 258 ? -21.734 0.727 17.078 1 97.75 258 PHE A O 1
ATOM 1940 N N . TRP A 1 259 ? -22.719 1.044 15.055 1 98.38 259 TRP A N 1
ATOM 1941 C CA . TRP A 1 259 ? -23.078 2.432 15.32 1 98.38 259 TRP A CA 1
ATOM 1942 C C . TRP A 1 259 ? -24.047 2.521 16.5 1 98.38 259 TRP A C 1
ATOM 1944 O O . TRP A 1 259 ? -23.812 3.27 17.453 1 98.38 259 TRP A O 1
ATOM 1954 N N . GLN A 1 260 ? -25.078 1.686 16.453 1 98.19 260 GLN A N 1
ATOM 1955 C CA . GLN A 1 260 ? -26.078 1.714 17.516 1 98.19 260 GLN A CA 1
ATOM 1956 C C . GLN A 1 260 ? -25.453 1.333 18.859 1 98.19 260 GLN A C 1
ATOM 1958 O O . GLN A 1 260 ? -25.781 1.928 19.891 1 98.19 260 GLN A O 1
ATOM 1963 N N . ARG A 1 261 ? -24.609 0.341 18.812 1 98.31 261 ARG A N 1
ATOM 1964 C CA . ARG A 1 261 ? -23.938 -0.047 20.031 1 98.31 261 ARG A CA 1
ATOM 1965 C C . ARG A 1 261 ? -23.062 1.091 20.562 1 98.31 261 ARG A C 1
ATOM 1967 O O . ARG A 1 261 ? -23.078 1.388 21.766 1 98.31 261 ARG A O 1
ATOM 1974 N N . LEU A 1 262 ? -22.328 1.794 19.719 1 98.69 262 LEU A N 1
ATOM 1975 C CA . LEU A 1 262 ? -21.422 2.871 20.109 1 98.69 262 LEU A CA 1
ATOM 1976 C C . LEU A 1 262 ? -22.203 4.035 20.734 1 98.69 262 LEU A C 1
ATOM 1978 O O . LEU A 1 262 ? -21.875 4.484 21.828 1 98.69 262 LEU A O 1
ATOM 1982 N N . VAL A 1 263 ? -23.203 4.52 20.016 1 98.5 263 VAL A N 1
ATOM 1983 C CA . VAL A 1 263 ? -23.875 5.742 20.438 1 98.5 263 VAL A CA 1
ATOM 1984 C C . VAL A 1 263 ? -24.641 5.5 21.734 1 98.5 263 VAL A C 1
ATOM 1986 O O . VAL A 1 263 ? -24.797 6.41 22.547 1 98.5 263 VAL A O 1
ATOM 1989 N N . THR A 1 264 ? -25.078 4.234 21.906 1 98.31 264 THR A N 1
ATOM 1990 C CA . THR A 1 264 ? -25.688 3.877 23.188 1 98.31 264 THR A CA 1
ATOM 1991 C C . THR A 1 264 ? -24.656 3.848 24.297 1 98.31 264 THR A C 1
ATOM 1993 O O . THR A 1 264 ? -24.875 4.402 25.375 1 98.31 264 THR A O 1
ATOM 1996 N N . LEU A 1 265 ? -23.578 3.254 24.062 1 98.25 265 LEU A N 1
ATOM 1997 C CA . LEU A 1 265 ? -22.516 3.057 25.047 1 98.25 265 LEU A CA 1
ATOM 1998 C C . LEU A 1 265 ? -21.969 4.395 25.531 1 98.25 265 LEU A C 1
ATOM 2000 O O . LEU A 1 265 ? -21.672 4.559 26.719 1 98.25 265 LEU A O 1
ATOM 2004 N N . VAL A 1 266 ? -21.812 5.383 24.656 1 98.44 266 VAL A N 1
ATOM 2005 C CA . VAL A 1 266 ? -21.156 6.633 25.016 1 98.44 266 VAL A CA 1
ATOM 2006 C C . VAL A 1 266 ? -22.188 7.633 25.531 1 98.44 266 VAL A C 1
ATOM 2008 O O . VAL A 1 266 ? -21.828 8.719 26 1 98.44 266 VAL A O 1
ATOM 2011 N N . GLY A 1 267 ? -23.453 7.359 25.359 1 98.25 267 GLY A N 1
ATOM 2012 C CA . GLY A 1 267 ? -24.516 8.188 25.906 1 98.25 267 GLY A CA 1
ATOM 2013 C C . GLY A 1 267 ? -24.906 9.336 25 1 98.25 267 GLY A C 1
ATOM 2014 O O . GLY A 1 267 ? -25.234 10.422 25.469 1 98.25 267 GLY A O 1
ATOM 2015 N N . LEU A 1 268 ? -24.797 9.102 23.734 1 98.69 268 LEU A N 1
ATOM 2016 C CA . LEU A 1 268 ? -25.219 10.125 22.781 1 98.69 268 LEU A CA 1
ATOM 2017 C C . LEU A 1 268 ? -26.734 10.32 22.859 1 98.69 268 LEU A C 1
ATOM 2019 O O . LEU A 1 268 ? -27.484 9.344 22.938 1 98.69 268 LEU A O 1
ATOM 2023 N N . ASP A 1 269 ? -27.219 11.539 22.781 1 98.31 269 ASP A N 1
ATOM 2024 C CA . ASP A 1 269 ? -28.656 11.828 22.781 1 98.31 269 ASP A CA 1
ATOM 2025 C C . ASP A 1 269 ? -29.375 11.055 21.672 1 98.31 269 ASP A C 1
ATOM 2027 O O . ASP A 1 269 ? -28.875 10.969 20.547 1 98.31 269 ASP A O 1
ATOM 2031 N N . LYS A 1 270 ? -30.5 10.539 21.922 1 98 270 LYS A N 1
ATOM 2032 C CA . LYS A 1 270 ? -31.25 9.672 21.031 1 98 270 LYS A CA 1
ATOM 2033 C C . LYS A 1 270 ? -31.578 10.383 19.719 1 98 270 LYS A C 1
ATOM 2035 O O . LYS A 1 270 ? -31.641 9.758 18.656 1 98 270 LYS A O 1
ATOM 2040 N N . ARG A 1 271 ? -31.719 11.719 19.828 1 97.19 271 ARG A N 1
ATOM 2041 C CA . ARG A 1 271 ? -32.062 12.484 18.641 1 97.19 271 ARG A CA 1
ATOM 2042 C C . ARG A 1 271 ? -30.938 12.414 17.609 1 97.19 271 ARG A C 1
ATOM 2044 O O . ARG A 1 271 ? -31.156 12.68 16.422 1 97.19 271 ARG A O 1
ATOM 2051 N N . PHE A 1 272 ? -29.703 12.047 18.031 1 98.25 272 PHE A N 1
ATOM 2052 C CA . PHE A 1 272 ? -28.547 12.039 17.156 1 98.25 272 PHE A CA 1
ATOM 2053 C C . PHE A 1 272 ? -28.172 10.617 16.75 1 98.25 272 PHE A C 1
ATOM 2055 O O . PHE A 1 272 ? -27.172 10.398 16.062 1 98.25 272 PHE A O 1
ATOM 2062 N N . HIS A 1 273 ? -28.969 9.578 17.109 1 98.12 273 HIS A N 1
ATOM 2063 C CA . HIS A 1 273 ? -28.641 8.195 16.797 1 98.12 273 HIS A CA 1
ATOM 2064 C C . HIS A 1 273 ? -28.75 7.941 15.297 1 98.12 273 HIS A C 1
ATOM 2066 O O . HIS A 1 273 ? -28.016 7.109 14.75 1 98.12 273 HIS A O 1
ATOM 2072 N N . ASP A 1 274 ? -29.719 8.555 14.695 1 97.56 274 ASP A N 1
ATOM 2073 C CA . ASP A 1 274 ? -29.781 8.594 13.242 1 97.56 274 ASP A CA 1
ATOM 2074 C C . ASP A 1 274 ? -29.047 9.828 12.695 1 97.56 274 ASP A C 1
ATOM 2076 O O . ASP A 1 274 ? -29.516 10.953 12.883 1 97.56 274 ASP A O 1
ATOM 2080 N N . ASP A 1 275 ? -27.906 9.594 12.078 1 97.38 275 ASP A N 1
ATOM 2081 C CA . ASP A 1 275 ? -27.062 10.711 11.664 1 97.38 275 ASP A CA 1
ATOM 2082 C C . ASP A 1 275 ? -27.469 11.219 10.281 1 97.38 275 ASP A C 1
ATOM 2084 O O . ASP A 1 275 ? -26.906 12.203 9.789 1 97.38 275 ASP A O 1
ATOM 2088 N N . VAL A 1 276 ? -28.453 10.633 9.609 1 95.62 276 VAL A N 1
ATOM 2089 C CA . VAL A 1 276 ? -28.828 10.969 8.234 1 95.62 276 VAL A CA 1
ATOM 2090 C C . VAL A 1 276 ? -29.359 12.398 8.188 1 95.62 276 VAL A C 1
ATOM 2092 O O . VAL A 1 276 ? -30.359 12.719 8.828 1 95.62 276 VAL A O 1
ATOM 2095 N N . GLY A 1 277 ? -28.703 13.234 7.422 1 95.69 277 GLY A N 1
ATOM 2096 C CA . GLY A 1 277 ? -29.141 14.602 7.227 1 95.69 277 GLY A CA 1
ATOM 2097 C C . GLY A 1 277 ? -28.703 15.539 8.336 1 95.69 277 GLY A C 1
ATOM 2098 O O . GLY A 1 277 ? -28.969 16.734 8.281 1 95.69 277 GLY A O 1
ATOM 2099 N N . GLN A 1 278 ? -28.078 15.039 9.352 1 97.44 278 GLN A N 1
ATOM 2100 C CA . GLN A 1 278 ? -27.578 15.867 10.445 1 97.44 278 GLN A CA 1
ATOM 2101 C C . GLN A 1 278 ? -26.188 15.438 10.875 1 97.44 278 GLN A C 1
ATOM 2103 O O . GLN A 1 278 ? -25.891 15.367 12.07 1 97.44 278 GLN A O 1
ATOM 2108 N N . GLU A 1 279 ? -25.391 15.016 9.922 1 97.75 279 GLU A N 1
ATOM 2109 C CA . GLU A 1 279 ? -24.047 14.477 10.156 1 97.75 279 GLU A CA 1
ATOM 2110 C C . GLU A 1 279 ? -23.188 15.469 10.938 1 97.75 279 GLU A C 1
ATOM 2112 O O . GLU A 1 279 ? -22.484 15.07 11.875 1 97.75 279 GLU A O 1
ATOM 2117 N N . GLN A 1 280 ? -23.219 16.719 10.641 1 96.44 280 GLN A N 1
ATOM 2118 C CA . GLN A 1 280 ? -22.391 17.734 11.289 1 96.44 280 GLN A CA 1
ATOM 2119 C C . GLN A 1 280 ? -22.781 17.891 12.758 1 96.44 280 GLN A C 1
ATOM 2121 O O . GLN A 1 280 ? -21.906 18 13.617 1 96.44 280 GLN A O 1
ATOM 2126 N N . ALA A 1 281 ? -24.062 17.922 13.016 1 98.25 281 ALA A N 1
ATOM 2127 C CA . ALA A 1 281 ? -24.531 18.047 14.391 1 98.25 281 ALA A CA 1
ATOM 2128 C C . ALA A 1 281 ? -24.125 16.828 15.227 1 98.25 281 ALA A C 1
ATOM 2130 O O . ALA A 1 281 ? -23.75 16.969 16.391 1 98.25 281 ALA A O 1
ATOM 2131 N N . VAL A 1 282 ? -24.219 15.648 14.609 1 98.75 282 VAL A N 1
ATOM 2132 C CA . VAL A 1 282 ? -23.844 14.414 15.305 1 98.75 282 VAL A CA 1
ATOM 2133 C C . VAL A 1 282 ? -22.344 14.406 15.57 1 98.75 282 VAL A C 1
ATOM 2135 O O . VAL A 1 282 ? -21.906 14.031 16.656 1 98.75 282 VAL A O 1
ATOM 2138 N N . THR A 1 283 ? -21.578 14.836 14.609 1 98.25 283 THR A N 1
ATOM 2139 C CA . THR A 1 283 ? -20.141 14.93 14.789 1 98.25 283 THR A CA 1
ATOM 2140 C C . THR A 1 283 ? -19.797 15.867 15.945 1 98.25 283 THR A C 1
ATOM 2142 O O . THR A 1 283 ? -18.938 15.539 16.781 1 98.25 283 THR A O 1
ATOM 2145 N N . ALA A 1 284 ? -20.406 17 15.984 1 98.25 284 ALA A N 1
ATOM 2146 C CA . ALA A 1 284 ? -20.172 17.969 17.062 1 98.25 284 ALA A CA 1
ATOM 2147 C C . ALA A 1 284 ? -20.531 17.375 18.422 1 98.25 284 ALA A C 1
ATOM 2149 O O . ALA A 1 284 ? -19.797 17.531 19.391 1 98.25 284 ALA A O 1
ATOM 2150 N N . ALA A 1 285 ? -21.641 16.703 18.438 1 98.81 285 ALA A N 1
ATOM 2151 C CA . ALA A 1 285 ? -22.109 16.109 19.688 1 98.81 285 ALA A CA 1
ATOM 2152 C C . ALA A 1 285 ? -21.125 15.039 20.172 1 98.81 285 ALA A C 1
ATOM 2154 O O . ALA A 1 285 ? -20.797 14.984 21.359 1 98.81 285 ALA A O 1
ATOM 2155 N N . LEU A 1 286 ? -20.672 14.188 19.281 1 98.81 286 LEU A N 1
ATOM 2156 C CA . LEU A 1 286 ? -19.719 13.148 19.641 1 98.81 286 LEU A CA 1
ATOM 2157 C C . LEU A 1 286 ? -18.375 13.758 20.047 1 98.81 286 LEU A C 1
ATOM 2159 O O . LEU A 1 286 ? -17.703 13.242 20.953 1 98.81 286 LEU A O 1
ATOM 2163 N N . THR A 1 287 ? -17.984 14.805 19.359 1 98.5 287 THR A N 1
ATOM 2164 C CA . THR A 1 287 ? -16.766 15.508 19.75 1 98.5 287 THR A CA 1
ATOM 2165 C C . THR A 1 287 ? -16.828 15.938 21.203 1 98.5 287 THR A C 1
ATOM 2167 O O . THR A 1 287 ? -15.875 15.719 21.969 1 98.5 287 THR A O 1
ATOM 2170 N N . ASP A 1 288 ? -17.938 16.531 21.578 1 98.69 288 ASP A N 1
ATOM 2171 C CA . ASP A 1 288 ? -18.125 16.984 22.953 1 98.69 288 ASP A CA 1
ATOM 2172 C C . ASP A 1 288 ? -18.078 15.805 23.938 1 98.69 288 ASP A C 1
ATOM 2174 O O . ASP A 1 288 ? -17.469 15.898 25 1 98.69 288 ASP A O 1
ATOM 2178 N N . ILE A 1 289 ? -18.703 14.75 23.547 1 98.81 289 ILE A N 1
ATOM 2179 C CA . ILE A 1 289 ? -18.766 13.578 24.422 1 98.81 289 ILE A CA 1
ATOM 2180 C C . ILE A 1 289 ? -17.375 13.008 24.625 1 98.81 289 ILE A C 1
ATOM 2182 O O . ILE A 1 289 ? -16.938 12.812 25.766 1 98.81 289 ILE A O 1
ATOM 2186 N N . PHE A 1 290 ? -16.641 12.727 23.625 1 98.81 290 PHE A N 1
ATOM 2187 C CA . PHE A 1 290 ? -15.32 12.117 23.734 1 98.81 290 PHE A CA 1
ATOM 2188 C C . PHE A 1 290 ? -14.344 13.047 24.438 1 98.81 290 PHE A C 1
ATOM 2190 O O . PHE A 1 290 ? -13.453 12.594 25.156 1 98.81 290 PHE A O 1
ATOM 2197 N N . ALA A 1 291 ? -14.523 14.328 24.266 1 98.69 291 ALA A N 1
ATOM 2198 C CA . ALA A 1 291 ? -13.641 15.32 24.875 1 98.69 291 ALA A CA 1
ATOM 2199 C C . ALA A 1 291 ? -13.898 15.43 26.375 1 98.69 291 ALA A C 1
ATOM 2201 O O . ALA A 1 291 ? -13.117 16.047 27.109 1 98.69 291 ALA A O 1
ATOM 2202 N N . SER A 1 292 ? -14.945 14.852 26.859 1 98.62 292 SER A N 1
ATOM 2203 C CA . SER A 1 292 ? -15.344 15.016 28.25 1 98.62 292 SER A CA 1
ATOM 2204 C C . SER A 1 292 ? -14.578 14.062 29.156 1 98.62 292 SER A C 1
ATOM 2206 O O . SER A 1 292 ? -14.578 14.227 30.391 1 98.62 292 SER A O 1
ATOM 2208 N N . GLN A 1 293 ? -13.984 12.961 28.656 1 98.69 293 GLN A N 1
ATOM 2209 C CA . GLN A 1 293 ? -13.25 11.961 29.438 1 98.69 293 GLN A CA 1
ATOM 2210 C C . GLN A 1 293 ? -11.891 11.672 28.812 1 98.69 293 GLN A C 1
ATOM 2212 O O . GLN A 1 293 ? -11.703 11.844 27.609 1 98.69 293 GLN A O 1
ATOM 2217 N N . PRO A 1 294 ? -10.938 11.305 29.641 1 98.69 294 PRO A N 1
ATOM 2218 C CA . PRO A 1 294 ? -9.625 10.969 29.094 1 98.69 294 PRO A CA 1
ATOM 2219 C C . PRO A 1 294 ? -9.633 9.664 28.297 1 98.69 294 PRO A C 1
ATOM 2221 O O . PRO A 1 294 ? -10.57 8.875 28.422 1 98.69 294 PRO A O 1
ATOM 2224 N N . SER A 1 295 ? -8.641 9.438 27.562 1 98.44 295 SER A N 1
ATOM 2225 C CA . SER A 1 295 ? -8.523 8.266 26.703 1 98.44 295 SER A CA 1
ATOM 2226 C C . SER A 1 295 ? -8.602 6.977 27.516 1 98.44 295 SER A C 1
ATOM 2228 O O . SER A 1 295 ? -9.125 5.965 27.047 1 98.44 295 SER A O 1
ATOM 2230 N N . SER A 1 296 ? -8.031 6.969 28.719 1 98.44 296 SER A N 1
ATOM 2231 C CA . SER A 1 296 ? -8.062 5.777 29.562 1 98.44 296 SER A CA 1
ATOM 2232 C C . SER A 1 296 ? -9.5 5.379 29.891 1 98.44 296 SER A C 1
ATOM 2234 O O . SER A 1 296 ? -9.82 4.188 29.938 1 98.44 296 SER A O 1
ATOM 2236 N N . TYR A 1 297 ? -10.336 6.355 30.094 1 98.69 297 TYR A N 1
ATOM 2237 C CA . TYR A 1 297 ? -11.758 6.098 30.328 1 98.69 297 TYR A CA 1
ATOM 2238 C C . TYR A 1 297 ? -12.391 5.422 29.125 1 98.69 297 TYR A C 1
ATOM 2240 O O . TYR A 1 297 ? -13.086 4.414 29.266 1 98.69 297 TYR A O 1
ATOM 2248 N N . TRP A 1 298 ? -12.172 5.949 27.969 1 98.69 298 TRP A N 1
ATOM 2249 C CA . TRP A 1 298 ? -12.766 5.422 26.75 1 98.69 298 TRP A CA 1
ATOM 2250 C C . TRP A 1 298 ? -12.219 4.031 26.438 1 98.69 298 TRP A C 1
ATOM 2252 O O . TRP A 1 298 ? -12.961 3.156 25.984 1 98.69 298 TRP A O 1
ATOM 2262 N N . ARG A 1 299 ? -10.914 3.875 26.625 1 98 299 ARG A N 1
ATOM 2263 C CA . ARG A 1 299 ? -10.328 2.555 26.422 1 98 299 ARG A CA 1
ATOM 2264 C C . ARG A 1 299 ? -11.031 1.503 27.266 1 98 299 ARG A C 1
ATOM 2266 O O . ARG A 1 299 ? -11.32 0.404 26.797 1 98 299 ARG A O 1
ATOM 2273 N N . GLU A 1 300 ? -11.273 1.779 28.469 1 98 300 GLU A N 1
ATOM 2274 C CA . GLU A 1 300 ? -11.953 0.856 29.375 1 98 300 GLU A CA 1
ATOM 2275 C C . GLU A 1 300 ? -13.398 0.631 28.938 1 98 300 GLU A C 1
ATOM 2277 O O . GLU A 1 300 ? -13.867 -0.507 28.906 1 98 300 GLU A O 1
ATOM 2282 N N . LEU A 1 301 ? -14.094 1.689 28.625 1 98.25 301 LEU A N 1
ATOM 2283 C CA . LEU A 1 301 ? -15.508 1.602 28.266 1 98.25 301 LEU A CA 1
ATOM 2284 C C . LEU A 1 301 ? -15.695 0.791 27 1 98.25 301 LEU A C 1
ATOM 2286 O O . LEU A 1 301 ? -16.672 0.038 26.875 1 98.25 301 LEU A O 1
ATOM 2290 N N . LEU A 1 302 ? -14.812 0.991 26.062 1 97.31 302 LEU A N 1
ATOM 2291 C CA . LEU A 1 302 ? -14.977 0.405 24.734 1 97.31 302 LEU A CA 1
ATOM 2292 C C . LEU A 1 302 ? -14.383 -0.999 24.688 1 97.31 302 LEU A C 1
ATOM 2294 O O . LEU A 1 302 ? -14.609 -1.738 23.719 1 97.31 302 LEU A O 1
ATOM 2298 N N . ALA A 1 303 ? -13.625 -1.374 25.703 1 94.25 303 ALA A N 1
ATOM 2299 C CA . ALA A 1 303 ? -12.961 -2.674 25.75 1 94.25 303 ALA A CA 1
ATOM 2300 C C . ALA A 1 303 ? -13.969 -3.811 25.625 1 94.25 303 ALA A C 1
ATOM 2302 O O . ALA A 1 303 ? -14.961 -3.844 26.359 1 94.25 303 ALA A O 1
ATOM 2303 N N . GLY A 1 304 ? -13.703 -4.738 24.688 1 91.25 304 GLY A N 1
ATOM 2304 C CA . GLY A 1 304 ? -14.531 -5.922 24.531 1 91.25 304 GLY A CA 1
ATOM 2305 C C . GLY A 1 304 ? -15.82 -5.652 23.781 1 91.25 304 GLY A C 1
ATOM 2306 O O . GLY A 1 304 ? -16.625 -6.566 23.578 1 91.25 304 GLY A O 1
ATOM 2307 N N . GLU A 1 305 ? -16.031 -4.348 23.344 1 94.06 305 GLU A N 1
ATOM 2308 C CA . GLU A 1 305 ? -17.234 -3.98 22.609 1 94.06 305 GLU A CA 1
ATOM 2309 C C . GLU A 1 305 ? -17 -3.967 21.109 1 94.06 305 GLU A C 1
ATOM 2311 O O . GLU A 1 305 ? -15.945 -3.518 20.641 1 94.06 305 GLU A O 1
ATOM 2316 N N . ASP A 1 306 ? -17.938 -4.496 20.391 1 91.5 306 ASP A N 1
ATOM 2317 C CA . ASP A 1 306 ? -17.906 -4.441 18.938 1 91.5 306 ASP A CA 1
ATOM 2318 C C . ASP A 1 306 ? -18.422 -3.098 18.422 1 91.5 306 ASP A C 1
ATOM 2320 O O . ASP A 1 306 ? -19.547 -3.01 17.922 1 91.5 306 ASP A O 1
ATOM 2324 N N . VAL A 1 307 ? -17.625 -2.092 18.516 1 97.31 307 VAL A N 1
ATOM 2325 C CA . VAL A 1 307 ? -18.062 -0.748 18.156 1 97.31 307 VAL A CA 1
ATOM 2326 C C . VAL A 1 307 ? -17.125 -0.147 17.109 1 97.31 307 VAL A C 1
ATOM 2328 O O . VAL A 1 307 ? -17.359 0.967 16.641 1 97.31 307 VAL A O 1
ATOM 2331 N N . CYS A 1 308 ? -16.094 -0.798 16.75 1 98.12 308 CYS A N 1
ATOM 2332 C CA . CYS A 1 308 ? -15.109 -0.328 15.773 1 98.12 308 CYS A CA 1
ATOM 2333 C C . CYS A 1 308 ? -14.656 1.09 16.094 1 98.12 308 CYS A C 1
ATOM 2335 O O . CYS A 1 308 ? -14.664 1.965 15.227 1 98.12 308 CYS A O 1
ATOM 2337 N N . THR A 1 309 ? -14.367 1.321 17.281 1 98.75 309 THR A N 1
ATOM 2338 C CA . THR A 1 309 ? -13.883 2.586 17.828 1 98.75 309 THR A CA 1
ATOM 2339 C C . THR A 1 309 ? -12.789 2.348 18.859 1 98.75 309 THR A C 1
ATOM 2341 O O . THR A 1 309 ? -12.969 1.565 19.797 1 98.75 309 THR A O 1
ATOM 2344 N N . VAL A 1 310 ? -11.648 2.994 18.625 1 98.56 310 VAL A N 1
ATOM 2345 C CA . VAL A 1 310 ? -10.492 2.678 19.469 1 98.56 310 VAL A CA 1
ATOM 2346 C C . VAL A 1 310 ? -9.719 3.951 19.781 1 98.56 310 VAL A C 1
ATOM 2348 O O . VAL A 1 310 ? -9.805 4.938 19.047 1 98.56 310 VAL A O 1
ATOM 2351 N N . VAL A 1 311 ? -9.008 3.893 20.922 1 98.56 311 VAL A N 1
ATOM 2352 C CA . VAL A 1 311 ? -8.047 4.949 21.203 1 98.56 311 VAL A CA 1
ATOM 2353 C C . VAL A 1 311 ? -6.859 4.828 20.25 1 98.56 311 VAL A C 1
ATOM 2355 O O . VAL A 1 311 ? -6.375 3.723 19.984 1 98.56 311 VAL A O 1
ATOM 2358 N N . VAL A 1 312 ? -6.395 5.93 19.672 1 98.62 312 VAL A N 1
ATOM 2359 C CA . VAL A 1 312 ? -5.211 5.93 18.828 1 98.62 312 VAL A CA 1
ATOM 2360 C C . VAL A 1 312 ? -3.975 5.586 19.641 1 98.62 312 VAL A C 1
ATOM 2362 O O . VAL A 1 312 ? -3.613 6.316 20.562 1 98.62 312 VAL A O 1
ATOM 2365 N N . ASN A 1 313 ? -3.307 4.547 19.297 1 98.25 313 ASN A N 1
ATOM 2366 C CA . ASN A 1 313 ? -2.16 4.066 20.062 1 98.25 313 ASN A CA 1
ATOM 2367 C C . ASN A 1 313 ? -0.912 4.898 19.781 1 98.25 313 ASN A C 1
ATOM 2369 O O . ASN A 1 313 ? -0.697 5.336 18.656 1 98.25 313 ASN A O 1
ATOM 2373 N N . THR A 1 314 ? -0.101 5.074 20.844 1 96.94 314 THR A N 1
ATOM 2374 C CA . THR A 1 314 ? 1.304 5.406 20.625 1 96.94 314 THR A CA 1
ATOM 2375 C C . THR A 1 314 ? 2.072 4.191 20.109 1 96.94 314 THR A C 1
ATOM 2377 O O . THR A 1 314 ? 1.55 3.076 20.109 1 96.94 314 THR A O 1
ATOM 2380 N N . TRP A 1 315 ? 3.314 4.418 19.703 1 97.25 315 TRP A N 1
ATOM 2381 C CA . TRP A 1 315 ? 4.152 3.297 19.297 1 97.25 315 TRP A CA 1
ATOM 2382 C C . TRP A 1 315 ? 4.328 2.299 20.438 1 97.25 315 TRP A C 1
ATOM 2384 O O . TRP A 1 315 ? 4.25 1.086 20.219 1 97.25 315 TRP A O 1
ATOM 2394 N N . GLU A 1 316 ? 4.543 2.801 21.625 1 97.31 316 GLU A N 1
ATOM 2395 C CA . GLU A 1 316 ? 4.742 1.94 22.797 1 97.31 316 GLU A CA 1
ATOM 2396 C C . GLU A 1 316 ? 3.508 1.087 23.062 1 97.31 316 GLU A C 1
ATOM 2398 O O . GLU A 1 316 ? 3.621 -0.109 23.344 1 97.31 316 GLU A O 1
ATOM 2403 N N . GLU A 1 317 ? 2.377 1.706 22.984 1 97.38 317 GLU A N 1
ATOM 2404 C CA . GLU A 1 317 ? 1.128 0.984 23.219 1 97.38 317 GLU A CA 1
ATOM 2405 C C . GLU A 1 317 ? 0.892 -0.062 22.125 1 97.38 317 GLU A C 1
ATOM 2407 O O . GLU A 1 317 ? 0.373 -1.146 22.406 1 97.38 317 GLU A O 1
ATOM 2412 N N . ALA A 1 318 ? 1.222 0.253 20.891 1 97.62 318 ALA A N 1
ATOM 2413 C CA . ALA A 1 318 ? 1.091 -0.69 19.781 1 97.62 318 ALA A CA 1
ATOM 2414 C C . ALA A 1 318 ? 1.983 -1.91 19.984 1 97.62 318 ALA A C 1
ATOM 2416 O O . ALA A 1 318 ? 1.576 -3.041 19.719 1 97.62 318 ALA A O 1
ATOM 2417 N N . VAL A 1 319 ? 3.203 -1.689 20.453 1 97.38 319 VAL A N 1
ATOM 2418 C CA . VAL A 1 319 ? 4.141 -2.77 20.75 1 97.38 319 VAL A CA 1
ATOM 2419 C C . VAL A 1 319 ? 3.594 -3.629 21.891 1 97.38 319 VAL A C 1
ATOM 2421 O O . VAL A 1 319 ? 3.588 -4.859 21.797 1 97.38 319 VAL A O 1
ATOM 2424 N N . GLU A 1 320 ? 3.117 -2.98 22.891 1 96.69 320 GLU A N 1
ATOM 2425 C CA . GLU A 1 320 ? 2.58 -3.691 24.047 1 96.69 320 GLU A CA 1
ATOM 2426 C C . GLU A 1 320 ? 1.376 -4.543 23.656 1 96.69 320 GLU A C 1
ATOM 2428 O O . GLU A 1 320 ? 1.197 -5.648 24.172 1 96.69 320 GLU A O 1
ATOM 2433 N N . ALA A 1 321 ? 0.583 -4.035 22.734 1 95.56 321 ALA A N 1
ATOM 2434 C CA . ALA A 1 321 ? -0.618 -4.742 22.297 1 95.56 321 ALA A CA 1
ATOM 2435 C C . ALA A 1 321 ? -0.269 -5.871 21.328 1 95.56 321 ALA A C 1
ATOM 2437 O O . ALA A 1 321 ? -1.137 -6.66 20.953 1 95.56 321 ALA A O 1
ATOM 2438 N N . GLY A 1 322 ? 0.981 -5.938 20.891 1 95.44 322 GLY A N 1
ATOM 2439 C CA . GLY A 1 322 ? 1.421 -6.988 19.984 1 95.44 322 GLY A CA 1
ATOM 2440 C C . GLY A 1 322 ? 1.174 -6.664 18.531 1 95.44 322 GLY A C 1
ATOM 2441 O O . GLY A 1 322 ? 1.269 -7.539 17.672 1 95.44 322 GLY A O 1
ATOM 2442 N N . HIS A 1 323 ? 0.826 -5.43 18.188 1 96.56 323 HIS A N 1
ATOM 2443 C CA . HIS A 1 323 ? 0.513 -5.043 16.812 1 96.56 323 HIS A CA 1
ATOM 2444 C C . HIS A 1 323 ? 1.777 -4.68 16.047 1 96.56 323 HIS A C 1
ATOM 2446 O O . HIS A 1 323 ? 1.801 -4.75 14.82 1 96.56 323 HIS A O 1
ATOM 2452 N N . VAL A 1 324 ? 2.828 -4.254 16.734 1 96.75 324 VAL A N 1
ATOM 2453 C CA . VAL A 1 324 ? 4.133 -3.93 16.172 1 96.75 324 VAL A CA 1
ATOM 2454 C C . VAL A 1 324 ? 5.211 -4.793 16.828 1 96.75 324 VAL A C 1
ATOM 2456 O O . VAL A 1 324 ? 5.289 -4.867 18.062 1 96.75 324 VAL A O 1
ATOM 2459 N N . ASN A 1 325 ? 5.957 -5.414 16.031 1 95.88 325 ASN A N 1
ATOM 2460 C CA . ASN A 1 325 ? 7.008 -6.289 16.531 1 95.88 325 ASN A CA 1
ATOM 2461 C C . ASN A 1 325 ? 8.375 -5.613 16.484 1 95.88 325 ASN A C 1
ATOM 2463 O O . ASN A 1 325 ? 8.93 -5.402 15.406 1 95.88 325 ASN A O 1
ATOM 2467 N N . ILE A 1 326 ? 8.977 -5.34 17.656 1 96.06 326 ILE A N 1
ATOM 2468 C CA . ILE A 1 326 ? 10.297 -4.727 17.703 1 96.06 326 ILE A CA 1
ATOM 2469 C C . ILE A 1 326 ? 11.312 -5.738 18.234 1 96.06 326 ILE A C 1
ATOM 2471 O O . ILE A 1 326 ? 12.484 -5.402 18.438 1 96.06 326 ILE A O 1
ATOM 2475 N N . ASN A 1 327 ? 10.906 -6.895 18.484 1 95.44 327 ASN A N 1
ATOM 2476 C CA . ASN A 1 327 ? 11.766 -7.949 19.016 1 95.44 327 ASN A CA 1
ATOM 2477 C C . ASN A 1 327 ? 11.758 -9.18 18.109 1 95.44 327 ASN A C 1
ATOM 2479 O O . ASN A 1 327 ? 11.703 -10.312 18.609 1 95.44 327 ASN A O 1
ATOM 2483 N N . SER A 1 328 ? 11.711 -8.891 16.844 1 92.38 328 SER A N 1
ATOM 2484 C CA . SER A 1 328 ? 11.711 -9.977 15.867 1 92.38 328 SER A CA 1
ATOM 2485 C C . SER A 1 328 ? 12.906 -10.906 16.078 1 92.38 328 SER A C 1
ATOM 2487 O O . SER A 1 328 ? 14 -10.445 16.422 1 92.38 328 SER A O 1
ATOM 2489 N N . ALA A 1 329 ? 12.672 -12.18 15.828 1 91.44 329 ALA A N 1
ATOM 2490 C CA . ALA A 1 329 ? 13.773 -13.141 15.852 1 91.44 329 ALA A CA 1
ATOM 2491 C C . ALA A 1 329 ? 14.711 -12.922 14.664 1 91.44 329 ALA A C 1
ATOM 2493 O O . ALA A 1 329 ? 15.898 -13.242 14.742 1 91.44 329 ALA A O 1
ATOM 2494 N N . ASP A 1 330 ? 14.164 -12.43 13.617 1 92.88 330 ASP A N 1
ATOM 2495 C CA . ASP A 1 330 ? 15 -12.023 12.492 1 92.88 330 ASP A CA 1
ATOM 2496 C C . ASP A 1 330 ? 15.781 -10.758 12.82 1 92.88 330 ASP A C 1
ATOM 2498 O O . ASP A 1 330 ? 15.203 -9.766 13.273 1 92.88 330 ASP A O 1
ATOM 2502 N N . ARG A 1 331 ? 17.078 -10.852 12.602 1 96.69 331 ARG A N 1
ATOM 2503 C CA . ARG A 1 331 ? 17.953 -9.742 12.961 1 96.69 331 ARG A CA 1
ATOM 2504 C C . ARG A 1 331 ? 18.828 -9.336 11.781 1 96.69 331 ARG A C 1
ATOM 2506 O O . ARG A 1 331 ? 19.031 -10.117 10.844 1 96.69 331 ARG A O 1
ATOM 2513 N N . VAL A 1 332 ? 19.297 -8.117 11.781 1 98.06 332 VAL A N 1
ATOM 2514 C CA . VAL A 1 332 ? 20.312 -7.637 10.852 1 98.06 332 VAL A CA 1
ATOM 2515 C C . VAL A 1 332 ? 21.578 -7.262 11.617 1 98.06 332 VAL A C 1
ATOM 2517 O O . VAL A 1 332 ? 21.5 -6.641 12.68 1 98.06 332 VAL A O 1
ATOM 2520 N N . CYS A 1 333 ? 22.703 -7.699 11.133 1 98.12 333 CYS A N 1
ATOM 2521 C CA . CYS A 1 333 ? 23.969 -7.41 11.805 1 98.12 333 CYS A CA 1
ATOM 2522 C C . CYS A 1 333 ? 24.906 -6.613 10.906 1 98.12 333 CYS A C 1
ATOM 2524 O O . CYS A 1 333 ? 24.688 -6.547 9.695 1 98.12 333 CYS A O 1
ATOM 2526 N N . VAL A 1 334 ? 25.828 -5.965 11.531 1 97.69 334 VAL A N 1
ATOM 2527 C CA . VAL A 1 334 ? 26.875 -5.25 10.82 1 97.69 334 VAL A CA 1
ATOM 2528 C C . VAL A 1 334 ? 27.75 -6.246 10.062 1 97.69 334 VAL A C 1
ATOM 2530 O O . VAL A 1 334 ? 28.047 -7.332 10.562 1 97.69 334 VAL A O 1
ATOM 2533 N N . PRO A 1 335 ? 28.156 -5.832 8.859 1 96.94 335 PRO A N 1
ATOM 2534 C CA . PRO A 1 335 ? 29.016 -6.754 8.117 1 96.94 335 PRO A CA 1
ATOM 2535 C C . PRO A 1 335 ? 30.266 -7.152 8.898 1 96.94 335 PRO A C 1
ATOM 2537 O O . PRO A 1 335 ? 30.984 -6.289 9.422 1 96.94 335 PRO A O 1
ATOM 2540 N N . GLY A 1 336 ? 30.562 -8.508 8.969 1 94.5 336 GLY A N 1
ATOM 2541 C CA . GLY A 1 336 ? 31.781 -9 9.602 1 94.5 336 GLY A CA 1
ATOM 2542 C C . GLY A 1 336 ? 31.641 -9.164 11.102 1 94.5 336 GLY A C 1
ATOM 2543 O O . GLY A 1 336 ? 32.562 -9.641 11.766 1 94.5 336 GLY A O 1
ATOM 2544 N N . ASP A 1 337 ? 30.438 -8.773 11.633 1 95.31 337 ASP A N 1
ATOM 2545 C CA . ASP A 1 337 ? 30.25 -8.875 13.078 1 95.31 337 ASP A CA 1
ATOM 2546 C C . ASP A 1 337 ? 28.828 -9.312 13.414 1 95.31 337 ASP A C 1
ATOM 2548 O O . ASP A 1 337 ? 27.984 -8.484 13.773 1 95.31 337 ASP A O 1
ATOM 2552 N N . PRO A 1 338 ? 28.547 -10.547 13.484 1 92 338 PRO A N 1
ATOM 2553 C CA . PRO A 1 338 ? 27.188 -11.055 13.742 1 92 338 PRO A CA 1
ATOM 2554 C C . PRO A 1 338 ? 26.688 -10.703 15.141 1 92 338 PRO A C 1
ATOM 2556 O O . PRO A 1 338 ? 25.484 -10.719 15.391 1 92 338 PRO A O 1
ATOM 2559 N N . ASP A 1 339 ? 27.578 -10.422 16.031 1 93.94 339 ASP A N 1
ATOM 2560 C CA . ASP A 1 339 ? 27.188 -10.133 17.406 1 93.94 339 ASP A CA 1
ATOM 2561 C C . ASP A 1 339 ? 26.609 -8.727 17.531 1 93.94 339 ASP A C 1
ATOM 2563 O O . ASP A 1 339 ? 25.844 -8.438 18.453 1 93.94 339 ASP A O 1
ATOM 2567 N N . LEU A 1 340 ? 27.031 -7.93 16.672 1 96.75 340 LEU A N 1
ATOM 2568 C CA . LEU A 1 340 ? 26.453 -6.594 16.625 1 96.75 340 LEU A CA 1
ATOM 2569 C C . LEU A 1 340 ? 25.234 -6.566 15.703 1 96.75 340 LEU A C 1
ATOM 2571 O O . LEU A 1 340 ? 25.359 -6.289 14.508 1 96.75 340 LEU A O 1
ATOM 2575 N N . SER A 1 341 ? 24.109 -6.902 16.312 1 97.69 341 SER A N 1
ATOM 2576 C CA . SER A 1 341 ? 22.875 -7.047 15.531 1 97.69 341 SER A CA 1
ATOM 2577 C C . SER A 1 341 ? 21.703 -6.387 16.234 1 97.69 341 SER A C 1
ATOM 2579 O O . SER A 1 341 ? 21.75 -6.125 17.438 1 97.69 341 SER A O 1
ATOM 2581 N N . ILE A 1 342 ? 20.688 -6.008 15.492 1 97.75 342 ILE A N 1
ATOM 2582 C CA . ILE A 1 342 ? 19.422 -5.504 16 1 97.75 342 ILE A CA 1
ATOM 2583 C C . ILE A 1 342 ? 18.266 -6.285 15.383 1 97.75 342 ILE A C 1
ATOM 2585 O O . ILE A 1 342 ? 18.375 -6.785 14.266 1 97.75 342 ILE A O 1
ATOM 2589 N N . PRO A 1 343 ? 17.125 -6.414 16.203 1 96.75 343 PRO A N 1
ATOM 2590 C CA . PRO A 1 343 ? 15.938 -6.953 15.531 1 96.75 343 PRO A CA 1
ATOM 2591 C C . PRO A 1 343 ? 15.555 -6.16 14.289 1 96.75 343 PRO A C 1
ATOM 2593 O O . PRO A 1 343 ? 15.695 -4.934 14.258 1 96.75 343 PRO A O 1
ATOM 2596 N N . THR A 1 344 ? 15.172 -6.844 13.25 1 95.44 344 THR A N 1
ATOM 2597 C CA . THR A 1 344 ? 14.961 -6.184 11.969 1 95.44 344 THR A CA 1
ATOM 2598 C C . THR A 1 344 ? 13.469 -6.074 11.656 1 95.44 344 THR A C 1
ATOM 2600 O O . THR A 1 344 ? 12.625 -6.434 12.477 1 95.44 344 THR A O 1
ATOM 2603 N N . LEU A 1 345 ? 13.117 -5.398 10.531 1 93.25 345 LEU A N 1
ATOM 2604 C CA . LEU A 1 345 ? 11.758 -5.25 10.023 1 93.25 345 LEU A CA 1
ATOM 2605 C C . LEU A 1 345 ? 11.172 -6.605 9.641 1 93.25 345 LEU A C 1
ATOM 2607 O O . LEU A 1 345 ? 11.766 -7.352 8.859 1 93.25 345 LEU A O 1
ATOM 2611 N N . THR A 1 346 ? 10.07 -6.93 10.211 1 91.75 346 THR A N 1
ATOM 2612 C CA . THR A 1 346 ? 9.289 -8.055 9.711 1 91.75 346 THR A CA 1
ATOM 2613 C C . THR A 1 346 ? 8.508 -7.668 8.453 1 91.75 346 THR A C 1
ATOM 2615 O O . THR A 1 346 ? 7.582 -6.859 8.516 1 91.75 346 THR A O 1
ATOM 2618 N N . THR A 1 347 ? 8.938 -8.219 7.305 1 95.5 347 THR A N 1
ATOM 2619 C CA . THR A 1 347 ? 8.227 -7.898 6.07 1 95.5 347 THR A CA 1
ATOM 2620 C C . THR A 1 347 ? 6.91 -8.656 5.988 1 95.5 347 THR A C 1
ATOM 2622 O O . THR A 1 347 ? 6.559 -9.406 6.906 1 95.5 347 THR A O 1
ATOM 2625 N N . SER A 1 348 ? 6.152 -8.484 4.891 1 97.31 348 SER A N 1
ATOM 2626 C CA . SER A 1 348 ? 4.84 -9.094 4.73 1 97.31 348 SER A CA 1
ATOM 2627 C C . SER A 1 348 ? 4.949 -10.508 4.164 1 97.31 348 SER A C 1
ATOM 2629 O O . SER A 1 348 ? 3.936 -11.172 3.945 1 97.31 348 SER A O 1
ATOM 2631 N N . VAL A 1 349 ? 6.176 -11 3.889 1 97.81 349 VAL A N 1
ATOM 2632 C CA . VAL A 1 349 ? 6.336 -12.367 3.418 1 97.81 349 VAL A CA 1
ATOM 2633 C C . VAL A 1 349 ? 5.953 -13.344 4.531 1 97.81 349 VAL A C 1
ATOM 2635 O O . VAL A 1 349 ? 6.477 -13.258 5.645 1 97.81 349 VAL A O 1
ATOM 2638 N N . ASP A 1 350 ? 5.062 -14.195 4.191 1 97.62 350 ASP A N 1
ATOM 2639 C CA . ASP A 1 350 ? 4.551 -15.141 5.184 1 97.62 350 ASP A CA 1
ATOM 2640 C C . ASP A 1 350 ? 5.676 -16 5.758 1 97.62 350 ASP A C 1
ATOM 2642 O O . ASP A 1 350 ? 6.547 -16.453 5.023 1 97.62 350 ASP A O 1
ATOM 2646 N N . PRO A 1 351 ? 5.625 -16.25 7.055 1 94 351 PRO A N 1
ATOM 2647 C CA . PRO A 1 351 ? 6.691 -17.031 7.695 1 94 351 PRO A CA 1
ATOM 2648 C C . PRO A 1 351 ? 6.891 -18.406 7.055 1 94 351 PRO A C 1
ATOM 2650 O O . PRO A 1 351 ? 8.008 -18.922 7.059 1 94 351 PRO A O 1
ATOM 2653 N N . THR A 1 352 ? 5.875 -18.984 6.445 1 94 352 THR A N 1
ATOM 2654 C CA . THR A 1 352 ? 5.98 -20.328 5.859 1 94 352 THR A CA 1
ATOM 2655 C C . THR A 1 352 ? 6.703 -20.266 4.512 1 94 352 THR A C 1
ATOM 2657 O O . THR A 1 352 ? 7.102 -21.297 3.973 1 94 352 THR A O 1
ATOM 2660 N N . LEU A 1 353 ? 6.945 -19.047 3.998 1 96.62 353 LEU A N 1
ATOM 2661 C CA . LEU A 1 353 ? 7.492 -18.875 2.654 1 96.62 353 LEU A CA 1
ATOM 2662 C C . LEU A 1 353 ? 8.867 -18.219 2.703 1 96.62 353 LEU A C 1
ATOM 2664 O O . LEU A 1 353 ? 9.438 -17.891 1.662 1 96.62 353 LEU A O 1
ATOM 2668 N N . ARG A 1 354 ? 9.359 -18.016 3.865 1 93.62 354 ARG A N 1
ATOM 2669 C CA . ARG A 1 354 ? 10.602 -17.25 3.934 1 93.62 354 ARG A CA 1
ATOM 2670 C C . ARG A 1 354 ? 11.672 -18.031 4.699 1 93.62 354 ARG A C 1
ATOM 2672 O O . ARG A 1 354 ? 11.367 -19 5.398 1 93.62 354 ARG A O 1
ATOM 2679 N N . ILE A 1 355 ? 12.867 -17.594 4.57 1 88.81 355 ILE A N 1
ATOM 2680 C CA . ILE A 1 355 ? 14.016 -18.172 5.258 1 88.81 355 ILE A CA 1
ATOM 2681 C C . ILE A 1 355 ? 13.789 -18.125 6.77 1 88.81 355 ILE A C 1
ATOM 2683 O O . ILE A 1 355 ? 13.398 -17.094 7.312 1 88.81 355 ILE A O 1
ATOM 2687 N N . PRO A 1 356 ? 13.898 -19.234 7.355 1 83.75 356 PRO A N 1
ATOM 2688 C CA . PRO A 1 356 ? 13.688 -19.266 8.805 1 83.75 356 PRO A CA 1
ATOM 2689 C C . PRO A 1 356 ? 14.539 -18.234 9.547 1 83.75 356 PRO A C 1
ATOM 2691 O O . PRO A 1 356 ? 15.539 -17.75 9.008 1 83.75 356 PRO A O 1
ATOM 2694 N N . ASP A 1 357 ? 14.156 -18.047 10.719 1 74.62 357 ASP A N 1
ATOM 2695 C CA . ASP A 1 357 ? 14.711 -17.016 11.594 1 74.62 357 ASP A CA 1
ATOM 2696 C C . ASP A 1 357 ? 16.234 -17.109 11.648 1 74.62 357 ASP A C 1
ATOM 2698 O O . ASP A 1 357 ? 16.797 -18.203 11.781 1 74.62 357 ASP A O 1
ATOM 2702 N N . ASN A 1 358 ? 16.734 -15.945 11.273 1 84.31 358 ASN A N 1
ATOM 2703 C CA . ASN A 1 358 ? 18.203 -15.891 11.305 1 84.31 358 ASN A CA 1
ATOM 2704 C C . ASN A 1 358 ? 18.703 -14.453 11.391 1 84.31 358 ASN A C 1
ATOM 2706 O O . ASN A 1 358 ? 17.922 -13.508 11.273 1 84.31 358 ASN A O 1
ATOM 2710 N N . THR A 1 359 ? 19.984 -14.336 11.773 1 94.19 359 THR A N 1
ATOM 2711 C CA . THR A 1 359 ? 20.719 -13.078 11.695 1 94.19 359 THR A CA 1
ATOM 2712 C C . THR A 1 359 ? 21.469 -12.9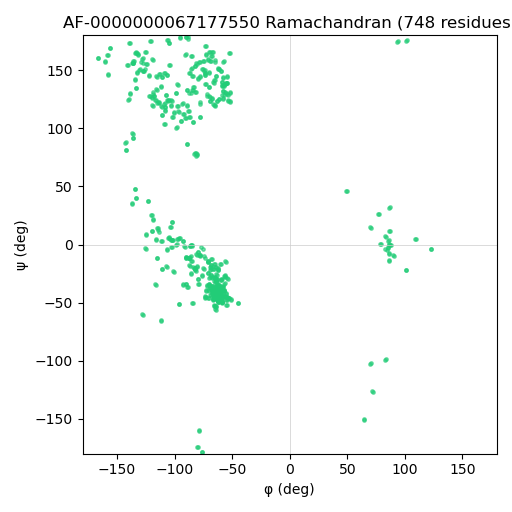69 10.375 1 94.19 359 THR A C 1
ATOM 2714 O O . THR A 1 359 ? 22.266 -13.844 10.039 1 94.19 359 THR A O 1
ATOM 2717 N N . ARG A 1 360 ? 21.172 -11.961 9.648 1 96.19 360 ARG A N 1
ATOM 2718 C CA . ARG A 1 360 ? 21.828 -11.75 8.359 1 96.19 360 ARG A CA 1
ATOM 2719 C C . ARG A 1 360 ? 22.516 -10.391 8.32 1 96.19 360 ARG A C 1
ATOM 2721 O O . ARG A 1 360 ? 21.984 -9.406 8.844 1 96.19 360 ARG A O 1
ATOM 2728 N N . ALA A 1 361 ? 23.625 -10.336 7.641 1 97.69 361 ALA A N 1
ATOM 2729 C CA . ALA A 1 361 ? 24.328 -9.062 7.504 1 97.69 361 ALA A CA 1
ATOM 2730 C C . ALA A 1 361 ? 23.766 -8.25 6.344 1 97.69 361 ALA A C 1
ATOM 2732 O O . ALA A 1 361 ? 23.266 -8.812 5.363 1 97.69 361 ALA A O 1
ATOM 2733 N N . TYR A 1 362 ? 23.719 -6.918 6.465 1 98.25 362 TYR A N 1
ATOM 2734 C CA . TYR A 1 362 ? 23.641 -6.098 5.262 1 98.25 362 TYR A CA 1
ATOM 2735 C C . TYR A 1 362 ? 24.984 -6.043 4.547 1 98.25 362 TYR A C 1
ATOM 2737 O O . TYR A 1 362 ? 26.031 -6.324 5.148 1 98.25 362 TYR A O 1
ATOM 2745 N N . PRO A 1 363 ? 25.047 -5.742 3.289 1 97.56 363 PRO A N 1
ATOM 2746 C CA . PRO A 1 363 ? 26.297 -5.898 2.543 1 97.56 363 PRO A CA 1
ATOM 2747 C C . PRO A 1 363 ? 27.219 -4.699 2.701 1 97.56 363 PRO A C 1
ATOM 2749 O O . PRO A 1 363 ? 26.781 -3.551 2.625 1 97.56 363 PRO A O 1
ATOM 2752 N N . SER A 1 364 ? 28.469 -5.02 2.916 1 95.75 364 SER A N 1
ATOM 2753 C CA . SER A 1 364 ? 29.484 -4.008 2.672 1 95.75 364 SER A CA 1
ATOM 2754 C C . SER A 1 364 ? 29.594 -3.688 1.187 1 95.75 364 SER A C 1
ATOM 2756 O O . SER A 1 364 ? 29.094 -4.43 0.344 1 95.75 364 SER A O 1
ATOM 2758 N N . LEU A 1 365 ? 30.203 -2.537 0.948 1 95.94 365 LEU A N 1
ATOM 2759 C CA . LEU A 1 365 ? 30.391 -2.186 -0.455 1 95.94 365 LEU A CA 1
ATOM 2760 C C . LEU A 1 365 ? 31.797 -2.555 -0.927 1 95.94 365 LEU A C 1
ATOM 2762 O O . LEU A 1 365 ? 32.781 -1.891 -0.567 1 95.94 365 LEU A O 1
ATOM 2766 N N . ALA A 1 366 ? 31.953 -3.693 -1.651 1 92.12 366 ALA A N 1
ATOM 2767 C CA . ALA A 1 366 ? 33.219 -4.133 -2.223 1 92.12 366 ALA A CA 1
ATOM 2768 C C . ALA A 1 366 ? 33.25 -3.9 -3.73 1 92.12 366 ALA A C 1
ATOM 2770 O O . ALA A 1 366 ? 32.219 -3.75 -4.363 1 92.12 366 ALA A O 1
ATOM 2771 N N . PRO A 1 367 ? 34.438 -3.758 -4.297 1 93.25 367 PRO A N 1
ATOM 2772 C CA . PRO A 1 367 ? 34.5 -3.693 -5.762 1 93.25 367 PRO A CA 1
ATOM 2773 C C . PRO A 1 367 ? 33.969 -4.965 -6.43 1 93.25 367 PRO A C 1
ATOM 2775 O O . PRO A 1 367 ? 34.094 -6.051 -5.859 1 93.25 367 PRO A O 1
ATOM 2778 N N . LEU A 1 368 ? 33.469 -4.781 -7.559 1 92.25 368 LEU A N 1
ATOM 2779 C CA . LEU A 1 368 ? 33.062 -5.953 -8.328 1 92.25 368 LEU A CA 1
ATOM 2780 C C . LEU A 1 368 ? 34.25 -6.852 -8.625 1 92.25 368 LEU A C 1
ATOM 2782 O O . LEU A 1 368 ? 35.281 -6.391 -9.156 1 92.25 368 LEU A O 1
ATOM 2786 N N . PRO A 1 369 ? 34.156 -8.07 -8.266 1 87.69 369 PRO A N 1
ATOM 2787 C CA . PRO A 1 369 ? 35.281 -8.961 -8.516 1 87.69 369 PRO A CA 1
ATOM 2788 C C . PRO A 1 369 ? 35.562 -9.141 -10.008 1 87.69 369 PRO A C 1
ATOM 2790 O O . PRO A 1 369 ? 34.656 -9.102 -10.828 1 87.69 369 PRO A O 1
ATOM 2793 N N . ASP A 1 370 ? 36.875 -9.281 -10.367 1 82.62 370 ASP A N 1
ATOM 2794 C CA . ASP A 1 370 ? 37.281 -9.43 -11.758 1 82.62 370 ASP A CA 1
ATOM 2795 C C . ASP A 1 370 ? 36.719 -10.711 -12.367 1 82.62 370 ASP A C 1
ATOM 2797 O O . ASP A 1 370 ? 36.375 -10.742 -13.547 1 82.62 370 ASP A O 1
ATOM 2801 N N . GLY A 1 371 ? 36.594 -11.719 -11.648 1 79.19 371 GLY A N 1
ATOM 2802 C CA . GLY A 1 371 ? 36.094 -12.977 -12.18 1 79.19 371 GLY A CA 1
ATOM 2803 C C . GLY A 1 371 ? 34.594 -13.086 -12.109 1 79.19 371 GLY A C 1
ATOM 2804 O O . GLY A 1 371 ? 33.906 -12.094 -11.859 1 79.19 371 GLY A O 1
ATOM 2805 N N . HIS A 1 372 ? 34.156 -14.172 -12.602 1 79.88 372 HIS A N 1
ATOM 2806 C CA . HIS A 1 372 ? 32.75 -14.477 -12.609 1 79.88 372 HIS A CA 1
ATOM 2807 C C . HIS A 1 372 ? 32.156 -14.367 -11.211 1 79.88 372 HIS A C 1
ATOM 2809 O O . HIS A 1 372 ? 32.75 -14.797 -10.234 1 79.88 372 HIS A O 1
ATOM 2815 N N . VAL A 1 373 ? 31.125 -13.531 -11.172 1 83.31 373 VAL A N 1
ATOM 2816 C CA . VAL A 1 373 ? 30.375 -13.492 -9.922 1 83.31 373 VAL A CA 1
ATOM 2817 C C . VAL A 1 373 ? 29.609 -14.789 -9.734 1 83.31 373 VAL A C 1
ATOM 2819 O O . VAL A 1 373 ? 28.875 -15.219 -10.633 1 83.31 373 VAL A O 1
ATOM 2822 N N . VAL A 1 374 ? 29.828 -15.461 -8.633 1 82.75 374 VAL A N 1
ATOM 2823 C CA . VAL A 1 374 ? 29.188 -16.734 -8.367 1 82.75 374 VAL A CA 1
ATOM 2824 C C . VAL A 1 374 ? 27.844 -16.516 -7.652 1 82.75 374 VAL A C 1
ATOM 2826 O O . VAL A 1 374 ? 27.797 -15.836 -6.617 1 82.75 374 VAL A O 1
ATOM 2829 N N . TRP A 1 375 ? 26.844 -16.969 -8.312 1 89.19 375 TRP A N 1
ATOM 2830 C CA . TRP A 1 375 ? 25.547 -16.984 -7.656 1 89.19 375 TRP A CA 1
ATOM 2831 C C . TRP A 1 375 ? 25.469 -18.078 -6.602 1 89.19 375 TRP A C 1
ATOM 2833 O O . TRP A 1 375 ? 26.172 -19.094 -6.703 1 89.19 375 TRP A O 1
ATOM 2843 N N . ALA A 1 376 ? 24.656 -17.781 -5.578 1 80.19 376 ALA A N 1
ATOM 2844 C CA . ALA A 1 376 ? 24.531 -18.75 -4.484 1 80.19 376 ALA A CA 1
ATOM 2845 C C . ALA A 1 376 ? 23.578 -19.875 -4.859 1 80.19 376 ALA A C 1
ATOM 2847 O O . ALA A 1 376 ? 22.672 -19.688 -5.676 1 80.19 376 ALA A O 1
ATOM 2848 N N . MET B 1 1 ? -5.262 -16.172 -27.312 1 38.94 1 MET B N 1
ATOM 2849 C CA . MET B 1 1 ? -3.842 -16.125 -26.969 1 38.94 1 MET B CA 1
ATOM 2850 C C . MET B 1 1 ? -3.658 -15.953 -25.469 1 38.94 1 MET B C 1
ATOM 2852 O O . MET B 1 1 ? -2.729 -15.273 -25.016 1 38.94 1 MET B O 1
ATOM 2856 N N . THR B 1 2 ? -4.891 -16.203 -24.688 1 49.91 2 THR B N 1
ATOM 2857 C CA . THR B 1 2 ? -5.039 -16.266 -23.25 1 49.91 2 THR B CA 1
ATOM 2858 C C . THR B 1 2 ? -4.102 -17.297 -22.641 1 49.91 2 THR B C 1
ATOM 2860 O O . THR B 1 2 ? -3.789 -17.25 -21.453 1 49.91 2 THR B O 1
ATOM 2863 N N . GLY B 1 3 ? -3.588 -18.109 -23.422 1 59.34 3 GLY B N 1
ATOM 2864 C CA . GLY B 1 3 ? -2.816 -19.25 -22.938 1 59.34 3 GLY B CA 1
ATOM 2865 C C . GLY B 1 3 ? -1.433 -18.859 -22.453 1 59.34 3 GLY B C 1
ATOM 2866 O O . GLY B 1 3 ? -0.785 -19.625 -21.734 1 59.34 3 GLY B O 1
ATOM 2867 N N . THR B 1 4 ? -1.104 -17.594 -22.609 1 84.69 4 THR B N 1
ATOM 2868 C CA . THR B 1 4 ? 0.272 -17.234 -22.281 1 84.69 4 THR B CA 1
ATOM 2869 C C . THR B 1 4 ? 0.322 -16.297 -21.078 1 84.69 4 THR B C 1
ATOM 2871 O O . THR B 1 4 ? 1.396 -15.852 -20.672 1 84.69 4 THR B O 1
ATOM 2874 N N . LEU B 1 5 ? -0.935 -16.219 -20.391 1 94.38 5 LEU B N 1
ATOM 2875 C CA . LEU B 1 5 ? -0.931 -15.328 -19.234 1 94.38 5 LEU B CA 1
ATOM 2876 C C . LEU B 1 5 ? -0.342 -16.031 -18.016 1 94.38 5 LEU B C 1
ATOM 2878 O O . LEU B 1 5 ? -0.369 -17.25 -17.922 1 94.38 5 LEU B O 1
ATOM 2882 N N . PRO B 1 6 ? 0.147 -15.297 -17.094 1 97.5 6 PRO B N 1
ATOM 2883 C CA . PRO B 1 6 ? 0.889 -15.875 -15.977 1 97.5 6 PRO B CA 1
ATOM 2884 C C . PRO B 1 6 ? 0.052 -16.859 -15.164 1 97.5 6 PRO B C 1
ATOM 2886 O O . PRO B 1 6 ? 0.58 -17.859 -14.656 1 97.5 6 PRO B O 1
ATOM 2889 N N . LEU B 1 7 ? -1.288 -16.625 -15.102 1 98 7 LEU B N 1
ATOM 2890 C CA . LEU B 1 7 ? -2.09 -17.469 -14.219 1 98 7 LEU B CA 1
ATOM 2891 C C . LEU B 1 7 ? -3.133 -18.25 -15.008 1 98 7 LEU B C 1
ATOM 2893 O O . LEU B 1 7 ? -4.18 -18.625 -14.469 1 98 7 LEU B O 1
ATOM 2897 N N . ALA B 1 8 ? -2.883 -18.406 -16.297 1 96.31 8 ALA B N 1
ATOM 2898 C CA . ALA B 1 8 ? -3.738 -19.281 -17.094 1 96.31 8 ALA B CA 1
ATOM 2899 C C . ALA B 1 8 ? -3.826 -20.672 -16.469 1 96.31 8 ALA B C 1
ATOM 2901 O O . ALA B 1 8 ? -2.807 -21.266 -16.109 1 96.31 8 ALA B O 1
ATOM 2902 N N . GLY B 1 9 ? -5.062 -21.125 -16.297 1 96.31 9 GLY B N 1
ATOM 2903 C CA . GLY B 1 9 ? -5.277 -22.453 -15.75 1 96.31 9 GLY B CA 1
ATOM 2904 C C . GLY B 1 9 ? -5.387 -22.469 -14.234 1 96.31 9 GLY B C 1
ATOM 2905 O O . GLY B 1 9 ? -5.707 -23.5 -13.641 1 96.31 9 GLY B O 1
ATOM 2906 N N . ILE B 1 10 ? -5.102 -21.391 -13.586 1 98.19 10 ILE B N 1
ATOM 2907 C CA . ILE B 1 10 ? -5.176 -21.328 -12.125 1 98.19 10 ILE B CA 1
ATOM 2908 C C . ILE B 1 10 ? -6.621 -21.078 -11.695 1 98.19 10 ILE B C 1
ATOM 2910 O O . ILE B 1 10 ? -7.297 -20.203 -12.25 1 98.19 10 ILE B O 1
ATOM 2914 N N . LYS B 1 11 ? -7.082 -21.844 -10.781 1 98.69 11 LYS B N 1
ATOM 2915 C CA . LYS B 1 11 ? -8.445 -21.781 -10.258 1 98.69 11 LYS B CA 1
ATOM 2916 C C . LYS B 1 11 ? -8.469 -21.156 -8.867 1 98.69 11 LYS B C 1
ATOM 2918 O O . LYS B 1 11 ? -7.805 -21.656 -7.949 1 98.69 11 LYS B O 1
ATOM 2923 N N . VAL B 1 12 ? -9.281 -20.047 -8.688 1 98.94 12 VAL B N 1
ATOM 2924 C CA . VAL B 1 12 ? -9.344 -19.328 -7.426 1 98.94 12 VAL B CA 1
ATOM 2925 C C . VAL B 1 12 ? -10.766 -19.375 -6.867 1 98.94 12 VAL B C 1
ATOM 2927 O O . VAL B 1 12 ? -11.711 -18.953 -7.531 1 98.94 12 VAL B O 1
ATOM 2930 N N . LEU B 1 13 ? -10.906 -19.938 -5.703 1 98.81 13 LEU B N 1
ATOM 2931 C CA . LEU B 1 13 ? -12.148 -19.844 -4.949 1 98.81 13 LEU B CA 1
ATOM 2932 C C . LEU B 1 13 ? -12.125 -18.656 -3.988 1 98.81 13 LEU B C 1
ATOM 2934 O O . LEU B 1 13 ? -11.352 -18.656 -3.023 1 98.81 13 LEU B O 1
ATOM 2938 N N . ASP B 1 14 ? -12.961 -17.672 -4.262 1 98.81 14 ASP B N 1
ATOM 2939 C CA . ASP B 1 14 ? -13 -16.422 -3.5 1 98.81 14 ASP B CA 1
ATOM 2940 C C . ASP B 1 14 ? -14.172 -16.422 -2.518 1 98.81 14 ASP B C 1
ATOM 2942 O O . ASP B 1 14 ? -15.328 -16.281 -2.922 1 98.81 14 ASP B O 1
ATOM 2946 N N . LEU B 1 15 ? -13.844 -16.516 -1.258 1 98.69 15 LEU B N 1
ATOM 2947 C CA . LEU B 1 15 ? -14.836 -16.453 -0.192 1 98.69 15 LEU B CA 1
ATOM 2948 C C . LEU B 1 15 ? -14.781 -15.102 0.521 1 98.69 15 LEU B C 1
ATOM 2950 O O . LEU B 1 15 ? -15.438 -14.914 1.551 1 98.69 15 LEU B O 1
ATOM 2954 N N . SER B 1 16 ? -13.977 -14.18 0.009 1 98.5 16 SER B N 1
ATOM 2955 C CA . SER B 1 16 ? -13.75 -12.906 0.67 1 98.5 16 SER B CA 1
ATOM 2956 C C . SER B 1 16 ? -14.82 -11.883 0.298 1 98.5 16 SER B C 1
ATOM 2958 O O . SER B 1 16 ? -15.547 -12.07 -0.679 1 98.5 16 SER B O 1
ATOM 2960 N N . THR B 1 17 ? -14.93 -10.844 1.09 1 97.5 17 THR B N 1
ATOM 2961 C CA . THR B 1 17 ? -15.922 -9.797 0.885 1 97.5 17 THR B CA 1
ATOM 2962 C C . THR B 1 17 ? -15.281 -8.414 0.966 1 97.5 17 THR B C 1
ATOM 2964 O O . THR B 1 17 ? -14.109 -8.289 1.335 1 97.5 17 THR B O 1
ATOM 2967 N N . LEU B 1 18 ? -15.953 -7.465 0.488 1 97.38 18 LEU B N 1
ATOM 2968 C CA . LEU B 1 18 ? -15.602 -6.059 0.634 1 97.38 18 LEU B CA 1
ATOM 2969 C C . LEU B 1 18 ? -14.367 -5.715 -0.189 1 97.38 18 LEU B C 1
ATOM 2971 O O . LEU B 1 18 ? -14.398 -5.777 -1.421 1 97.38 18 LEU B O 1
ATOM 2975 N N . LEU B 1 19 ? -13.164 -5.598 0.46 1 98.56 19 LEU B N 1
ATOM 2976 C CA . LEU B 1 19 ? -12.172 -4.93 -0.369 1 98.56 19 LEU B CA 1
ATOM 2977 C C . LEU B 1 19 ? -10.891 -5.75 -0.448 1 98.56 19 LEU B C 1
ATOM 2979 O O . LEU B 1 19 ? -10.453 -6.121 -1.54 1 98.56 19 LEU B O 1
ATOM 2983 N N . PRO B 1 20 ? -10.133 -6.09 0.619 1 98.81 20 PRO B N 1
ATOM 2984 C CA . PRO B 1 20 ? -8.789 -6.648 0.442 1 98.81 20 PRO B CA 1
ATOM 2985 C C . PRO B 1 20 ? -8.781 -7.883 -0.455 1 98.81 20 PRO B C 1
ATOM 2987 O O . PRO B 1 20 ? -8.016 -7.941 -1.423 1 98.81 20 PRO B O 1
ATOM 2990 N N . GLY B 1 21 ? -9.625 -8.828 -0.128 1 98.88 21 GLY B N 1
ATOM 2991 C CA . GLY B 1 21 ? -9.688 -10.062 -0.89 1 98.88 21 GLY B CA 1
ATOM 2992 C C . GLY B 1 21 ? -10.164 -9.867 -2.314 1 98.88 21 GLY B C 1
ATOM 2993 O O . GLY B 1 21 ? -9.5 -10.273 -3.266 1 98.88 21 GLY B O 1
ATOM 2994 N N . PRO B 1 22 ? -11.312 -9.211 -2.49 1 98.88 22 PRO B N 1
ATOM 2995 C CA . PRO B 1 22 ? -11.852 -9.008 -3.838 1 98.88 22 PRO B CA 1
ATOM 2996 C C . PRO B 1 22 ? -10.898 -8.242 -4.746 1 98.88 22 PRO B C 1
ATOM 2998 O O . PRO B 1 22 ? -10.805 -8.531 -5.941 1 98.88 22 PRO B O 1
ATOM 3001 N N . LEU B 1 23 ? -10.172 -7.25 -4.207 1 98.94 23 LEU B N 1
ATOM 3002 C CA . LEU B 1 23 ? -9.172 -6.574 -5.023 1 98.94 23 LEU B CA 1
ATOM 3003 C C . LEU B 1 23 ? -8.016 -7.52 -5.359 1 98.94 23 LEU B C 1
ATOM 3005 O O . LEU B 1 23 ? -7.504 -7.504 -6.477 1 98.94 23 LEU B O 1
ATOM 3009 N N . ALA B 1 24 ? -7.613 -8.297 -4.398 1 98.94 24 ALA B N 1
ATOM 3010 C CA . ALA B 1 24 ? -6.566 -9.281 -4.645 1 98.94 24 ALA B CA 1
ATOM 3011 C C . ALA B 1 24 ? -6.977 -10.258 -5.742 1 98.94 24 ALA B C 1
ATOM 3013 O O . ALA B 1 24 ? -6.223 -10.492 -6.691 1 98.94 24 ALA B O 1
ATOM 3014 N N . THR B 1 25 ? -8.195 -10.844 -5.652 1 98.88 25 THR B N 1
ATOM 3015 C CA . THR B 1 25 ? -8.633 -11.844 -6.621 1 98.88 25 THR B CA 1
ATOM 3016 C C . THR B 1 25 ? -8.914 -11.195 -7.973 1 98.88 25 THR B C 1
ATOM 3018 O O . THR B 1 25 ? -8.828 -11.859 -9.016 1 98.88 25 THR B O 1
ATOM 3021 N N . LEU B 1 26 ? -9.234 -9.875 -7.992 1 98.62 26 LEU B N 1
ATOM 3022 C CA . LEU B 1 26 ? -9.32 -9.164 -9.258 1 98.62 26 LEU B CA 1
ATOM 3023 C C . LEU B 1 26 ? -7.977 -9.164 -9.977 1 98.62 26 LEU B C 1
ATOM 3025 O O . LEU B 1 26 ? -7.906 -9.438 -11.18 1 98.62 26 LEU B O 1
ATOM 3029 N N . MET B 1 27 ? -6.922 -8.852 -9.234 1 98.62 27 MET B N 1
ATOM 3030 C CA . MET B 1 27 ? -5.59 -8.82 -9.828 1 98.62 27 MET B CA 1
ATOM 3031 C C . MET B 1 27 ? -5.195 -10.195 -10.352 1 98.62 27 MET B C 1
ATOM 3033 O O . MET B 1 27 ? -4.594 -10.312 -11.422 1 98.62 27 MET B O 1
ATOM 3037 N N . LEU B 1 28 ? -5.566 -11.227 -9.625 1 98.75 28 LEU B N 1
ATOM 3038 C CA . LEU B 1 28 ? -5.309 -12.586 -10.094 1 98.75 28 LEU B CA 1
ATOM 3039 C C . LEU B 1 28 ? -6.125 -12.891 -11.344 1 98.75 28 LEU B C 1
ATOM 3041 O O . LEU B 1 28 ? -5.613 -13.492 -12.297 1 98.75 28 LEU B O 1
ATOM 3045 N N . ALA B 1 29 ? -7.375 -12.461 -11.367 1 97.88 29 ALA B N 1
ATOM 3046 C CA . ALA B 1 29 ? -8.234 -12.672 -12.531 1 97.88 29 ALA B CA 1
ATOM 3047 C C . ALA B 1 29 ? -7.676 -11.961 -13.766 1 97.88 29 ALA B C 1
ATOM 3049 O O . ALA B 1 29 ? -7.652 -12.539 -14.852 1 97.88 29 ALA B O 1
ATOM 3050 N N . GLU B 1 30 ? -7.234 -10.781 -13.57 1 96.94 30 GLU B N 1
ATOM 3051 C CA . GLU B 1 30 ? -6.668 -10.008 -14.68 1 96.94 30 GLU B CA 1
ATOM 3052 C C . GLU B 1 30 ? -5.426 -10.688 -15.242 1 96.94 30 GLU B C 1
ATOM 3054 O O . GLU B 1 30 ? -5.148 -10.586 -16.438 1 96.94 30 GLU B O 1
ATOM 3059 N N . ALA B 1 31 ? -4.738 -11.398 -14.344 1 97.75 31 ALA B N 1
ATOM 3060 C CA . ALA B 1 31 ? -3.518 -12.07 -14.773 1 97.75 31 ALA B CA 1
ATOM 3061 C C . ALA B 1 31 ? -3.832 -13.438 -15.383 1 97.75 31 ALA B C 1
ATOM 3063 O O . ALA B 1 31 ? -2.924 -14.195 -15.719 1 97.75 31 ALA B O 1
ATOM 3064 N N . GLY B 1 32 ? -5.148 -13.828 -15.422 1 96.75 32 GLY B N 1
ATOM 3065 C CA . GLY B 1 32 ? -5.52 -15 -16.203 1 96.75 32 GLY B CA 1
ATOM 3066 C C . GLY B 1 32 ? -6.207 -16.062 -15.367 1 96.75 32 GLY B C 1
ATOM 3067 O O . GLY B 1 32 ? -6.676 -17.078 -15.914 1 96.75 32 GLY B O 1
ATOM 3068 N N . ALA B 1 33 ? -6.34 -15.891 -14.07 1 98.19 33 ALA B N 1
ATOM 3069 C CA . ALA B 1 33 ? -6.945 -16.906 -13.219 1 98.19 33 ALA B CA 1
ATOM 3070 C C . ALA B 1 33 ? -8.461 -16.953 -13.422 1 98.19 33 ALA B C 1
ATOM 3072 O O . ALA B 1 33 ? -9.078 -15.953 -13.781 1 98.19 33 ALA B O 1
ATOM 3073 N N . ASP B 1 34 ? -8.969 -18.109 -13.273 1 98.06 34 ASP B N 1
ATOM 3074 C CA . ASP B 1 34 ? -10.414 -18.297 -13.203 1 98.06 34 ASP B CA 1
ATOM 3075 C C . ASP B 1 34 ? -10.914 -18.156 -11.766 1 98.06 34 ASP B C 1
ATOM 3077 O O . ASP B 1 34 ? -10.602 -18.984 -10.906 1 98.06 34 ASP B O 1
ATOM 3081 N N . VAL B 1 35 ? -11.75 -17.109 -11.5 1 98.62 35 VAL B N 1
ATOM 3082 C CA . VAL B 1 35 ? -12.148 -16.812 -10.133 1 98.62 35 VAL B CA 1
ATOM 3083 C C . VAL B 1 35 ? -13.641 -17.062 -9.961 1 98.62 35 VAL B C 1
ATOM 3085 O O . VAL B 1 35 ? -14.461 -16.469 -10.672 1 98.62 35 VAL B O 1
ATOM 3088 N N . ILE B 1 36 ? -13.969 -17.906 -9.039 1 98.25 36 ILE B N 1
ATOM 3089 C CA . ILE B 1 36 ? -15.344 -18.141 -8.594 1 98.25 36 ILE B CA 1
ATOM 3090 C C . ILE B 1 36 ? -15.539 -17.547 -7.195 1 98.25 36 ILE B C 1
ATOM 3092 O O . ILE B 1 36 ? -14.852 -17.953 -6.254 1 98.25 36 ILE B O 1
ATOM 3096 N N . LYS B 1 37 ? -16.406 -16.625 -7.137 1 98.5 37 LYS B N 1
ATOM 3097 C CA . LYS B 1 37 ? -16.734 -15.984 -5.863 1 98.5 37 LYS B CA 1
ATOM 3098 C C . LYS B 1 37 ? -18 -16.578 -5.266 1 98.5 37 LYS B C 1
ATOM 3100 O O . LYS B 1 37 ? -19 -16.766 -5.973 1 98.5 37 LYS B O 1
ATOM 3105 N N . LEU B 1 38 ? -17.969 -16.969 -3.986 1 98.31 38 LEU B N 1
ATOM 3106 C CA . LEU B 1 38 ? -19.156 -17.422 -3.268 1 98.31 38 LEU B CA 1
ATOM 3107 C C . LEU B 1 38 ? -19.609 -16.375 -2.252 1 98.31 38 LEU B C 1
ATOM 3109 O O . LEU B 1 38 ? -18.781 -15.852 -1.495 1 98.31 38 LEU B O 1
ATOM 3113 N N . GLU B 1 39 ? -20.875 -16.031 -2.314 1 98.06 39 GLU B N 1
ATOM 3114 C CA . GLU B 1 39 ? -21.469 -15.023 -1.442 1 98.06 39 GLU B CA 1
ATOM 3115 C C . GLU B 1 39 ? -22.672 -15.586 -0.698 1 98.06 39 GLU B C 1
ATOM 3117 O O . GLU B 1 39 ? -23.281 -16.562 -1.133 1 98.06 39 GLU B O 1
ATOM 3122 N N . ARG B 1 40 ? -22.984 -15 0.458 1 96.5 40 ARG B N 1
ATOM 3123 C CA . ARG B 1 40 ? -24.203 -15.398 1.17 1 96.5 40 ARG B CA 1
ATOM 3124 C C . ARG B 1 40 ? -25.438 -15.164 0.313 1 96.5 40 ARG B C 1
ATOM 3126 O O . ARG B 1 40 ? -25.484 -14.219 -0.473 1 96.5 40 ARG B O 1
ATOM 3133 N N . PRO B 1 41 ? -26.453 -15.977 0.498 1 96 41 PRO B N 1
ATOM 3134 C CA . PRO B 1 41 ? -27.688 -15.766 -0.268 1 96 41 PRO B CA 1
ATOM 3135 C C . PRO B 1 41 ? -28.375 -14.445 0.074 1 96 41 PRO B C 1
ATOM 3137 O O . PRO B 1 41 ? -28.203 -13.922 1.177 1 96 41 PRO B O 1
ATOM 3140 N N . GLY B 1 42 ? -29.203 -13.945 -0.854 1 91.56 42 GLY B N 1
ATOM 3141 C CA . GLY B 1 42 ? -29.922 -12.703 -0.624 1 91.56 42 GLY B CA 1
ATOM 3142 C C . GLY B 1 42 ? -29.109 -11.469 -0.948 1 91.56 42 GLY B C 1
ATOM 3143 O O . GLY B 1 42 ? -28.859 -11.172 -2.119 1 91.56 42 GLY B O 1
ATOM 3144 N N . ARG B 1 43 ? -28.578 -10.922 0.026 1 90.81 43 ARG B N 1
ATOM 3145 C CA . ARG B 1 43 ? -27.922 -9.633 -0.139 1 90.81 43 ARG B CA 1
ATOM 3146 C C . ARG B 1 43 ? -26.516 -9.805 -0.733 1 90.81 43 ARG B C 1
ATOM 3148 O O . ARG B 1 43 ? -25.969 -8.859 -1.3 1 90.81 43 ARG B O 1
ATOM 3155 N N . GLY B 1 44 ? -25.953 -11.055 -0.636 1 96.5 44 GLY B N 1
ATOM 3156 C CA . GLY B 1 44 ? -24.609 -11.273 -1.117 1 96.5 44 GLY B CA 1
ATOM 3157 C C . GLY B 1 44 ? -23.562 -10.492 -0.336 1 96.5 44 GLY B C 1
ATOM 3158 O O . GLY B 1 44 ? -23.703 -10.297 0.874 1 96.5 44 GLY B O 1
ATOM 3159 N N . ASP B 1 45 ? -22.516 -10.164 -1.004 1 97.56 45 ASP B N 1
ATOM 3160 C CA . ASP B 1 45 ? -21.5 -9.273 -0.451 1 97.56 45 ASP B CA 1
ATOM 3161 C C . ASP B 1 45 ? -22.109 -7.926 -0.061 1 97.56 45 ASP B C 1
ATOM 3163 O O . ASP B 1 45 ? -22.844 -7.32 -0.841 1 97.56 45 ASP B O 1
ATOM 3167 N N . GLU B 1 46 ? -21.797 -7.5 1.121 1 95.75 46 GLU B N 1
ATOM 3168 C CA . GLU B 1 46 ? -22.344 -6.234 1.61 1 95.75 46 GLU B CA 1
ATOM 3169 C C . GLU B 1 46 ? -22.047 -5.098 0.634 1 95.75 46 GLU B C 1
ATOM 3171 O O . GLU B 1 46 ? -22.844 -4.168 0.507 1 95.75 46 GLU B O 1
ATOM 3176 N N . MET B 1 47 ? -21.016 -5.137 -0.092 1 97.25 47 MET B N 1
ATOM 3177 C CA . MET B 1 47 ? -20.594 -4.066 -0.993 1 97.25 47 MET B CA 1
ATOM 3178 C C . MET B 1 47 ? -21.562 -3.941 -2.17 1 97.25 47 MET B C 1
ATOM 3180 O O . MET B 1 47 ? -21.578 -2.916 -2.854 1 97.25 47 MET B O 1
ATOM 3184 N N . ARG B 1 48 ? -22.328 -5 -2.482 1 97.88 48 ARG B N 1
ATOM 3185 C CA . ARG B 1 48 ? -23.281 -4.922 -3.572 1 97.88 48 ARG B CA 1
ATOM 3186 C C . ARG B 1 48 ? -24.266 -3.762 -3.361 1 97.88 48 ARG B C 1
ATOM 3188 O O . ARG B 1 48 ? -24.719 -3.152 -4.324 1 97.88 48 ARG B O 1
ATOM 3195 N N . THR B 1 49 ? -24.484 -3.385 -2.111 1 96.06 49 THR B N 1
ATOM 3196 C CA . THR B 1 49 ? -25.562 -2.445 -1.809 1 96.06 49 THR B CA 1
ATOM 3197 C C . THR B 1 49 ? -25 -1.045 -1.572 1 96.06 49 THR B C 1
ATOM 3199 O O . THR B 1 49 ? -25.734 -0.132 -1.193 1 96.06 49 THR B O 1
ATOM 3202 N N . TYR B 1 50 ? -23.688 -0.855 -1.748 1 95.69 50 TYR B N 1
ATOM 3203 C CA . TYR B 1 50 ? -23.078 0.459 -1.56 1 95.69 50 TYR B CA 1
ATOM 3204 C C . TYR B 1 50 ? -23.562 1.437 -2.627 1 95.69 50 TYR B C 1
ATOM 3206 O O . TYR B 1 50 ? -24.25 1.045 -3.574 1 95.69 50 TYR B O 1
ATOM 3214 N N . GLU B 1 51 ? -23.312 2.693 -2.381 1 94.31 51 GLU B N 1
ATOM 3215 C CA . GLU B 1 51 ? -23.578 3.762 -3.336 1 94.31 51 GLU B CA 1
ATOM 3216 C C . GLU B 1 51 ? -22.297 4.398 -3.838 1 94.31 51 GLU B C 1
ATOM 3218 O O . GLU B 1 51 ? -21.297 4.457 -3.109 1 94.31 51 GLU B O 1
ATOM 3223 N N . PRO B 1 52 ? -22.25 4.855 -5.102 1 96.62 52 PRO B N 1
ATOM 3224 C CA . PRO B 1 52 ? -23.344 4.848 -6.078 1 96.62 52 PRO B CA 1
ATOM 3225 C C . PRO B 1 52 ? -23.547 3.477 -6.719 1 96.62 52 PRO B C 1
ATOM 3227 O O . PRO B 1 52 ? -22.625 2.668 -6.777 1 96.62 52 PRO B O 1
ATOM 3230 N N . THR B 1 53 ? -24.703 3.25 -7.203 1 97.25 53 THR B N 1
ATOM 3231 C CA . THR B 1 53 ? -25.031 1.997 -7.871 1 97.25 53 THR B CA 1
ATOM 3232 C C . THR B 1 53 ? -24.625 2.045 -9.344 1 97.25 53 THR B C 1
ATOM 3234 O O . THR B 1 53 ? -24.531 3.125 -9.93 1 97.25 53 THR B O 1
ATOM 3237 N N . PHE B 1 54 ? -24.344 0.958 -9.867 1 98 54 PHE B N 1
ATOM 3238 C CA . PHE B 1 54 ? -24.156 0.701 -11.281 1 98 54 PHE B CA 1
ATOM 3239 C C . PHE B 1 54 ? -24.828 -0.599 -11.695 1 98 54 PHE B C 1
ATOM 3241 O O . PHE B 1 54 ? -24.219 -1.669 -11.648 1 98 54 PHE B O 1
ATOM 3248 N N . GLY B 1 55 ? -26.078 -0.435 -12.211 1 96.5 55 GLY B N 1
ATOM 3249 C CA . GLY B 1 55 ? -26.906 -1.608 -12.445 1 96.5 55 GLY B CA 1
ATOM 3250 C C . GLY B 1 55 ? -27.422 -2.246 -11.172 1 96.5 55 GLY B C 1
ATOM 3251 O O . GLY B 1 55 ? -28.016 -1.569 -10.336 1 96.5 55 GLY B O 1
ATOM 3252 N N . GLU B 1 56 ? -27.188 -3.535 -10.977 1 94.88 56 GLU B N 1
ATOM 3253 C CA . GLU B 1 56 ? -27.781 -4.266 -9.859 1 94.88 56 GLU B CA 1
ATOM 3254 C C . GLU B 1 56 ? -26.875 -4.258 -8.641 1 94.88 56 GLU B C 1
ATOM 3256 O O . GLU B 1 56 ? -27.219 -4.797 -7.594 1 94.88 56 GLU B O 1
ATOM 3261 N N . ALA B 1 57 ? -25.719 -3.66 -8.742 1 97.5 57 ALA B N 1
ATOM 3262 C CA . ALA B 1 57 ? -24.766 -3.572 -7.633 1 97.5 57 ALA B CA 1
ATOM 3263 C C . ALA B 1 57 ? -24.109 -2.195 -7.582 1 97.5 57 ALA B C 1
ATOM 3265 O O . ALA B 1 57 ? -24.391 -1.341 -8.43 1 97.5 57 ALA B O 1
ATOM 3266 N N . SER B 1 58 ? -23.359 -1.994 -6.57 1 98.12 58 SER B N 1
ATOM 3267 C CA . SER B 1 58 ? -22.641 -0.729 -6.473 1 98.12 58 SER B CA 1
ATOM 3268 C C . SER B 1 58 ? -21.516 -0.655 -7.488 1 98.12 58 SER B C 1
ATOM 3270 O O . SER B 1 58 ? -21.031 -1.686 -7.969 1 98.12 58 SER B O 1
ATOM 3272 N N . ALA B 1 59 ? -21.062 0.539 -7.797 1 98.25 59 ALA B N 1
ATOM 3273 C CA . ALA B 1 59 ? -19.891 0.742 -8.664 1 98.25 59 ALA B CA 1
ATOM 3274 C C . ALA B 1 59 ? -18.641 0.134 -8.047 1 98.25 59 ALA B C 1
ATOM 3276 O O . ALA B 1 59 ? -17.797 -0.41 -8.758 1 98.25 59 ALA B O 1
ATOM 3277 N N . ASN B 1 60 ? -18.5 0.221 -6.715 1 98.25 60 ASN B N 1
ATOM 3278 C CA . ASN B 1 60 ? -17.375 -0.402 -6.023 1 98.25 60 ASN B CA 1
ATOM 3279 C C . ASN B 1 60 ? -17.328 -1.907 -6.266 1 98.25 60 ASN B C 1
ATOM 3281 O O . ASN B 1 60 ? -16.281 -2.451 -6.633 1 98.25 60 ASN B O 1
ATOM 3285 N N . TYR B 1 61 ? -18.5 -2.527 -6.074 1 98.69 61 TYR B N 1
ATOM 3286 C CA . TYR B 1 61 ? -18.562 -3.965 -6.312 1 98.69 61 TYR B CA 1
ATOM 3287 C C . TYR B 1 61 ? -18.234 -4.297 -7.762 1 98.69 61 TYR B C 1
ATOM 3289 O O . TYR B 1 61 ? -17.484 -5.238 -8.031 1 98.69 61 TYR B O 1
ATOM 3297 N N . ALA B 1 62 ? -18.781 -3.52 -8.68 1 98.69 62 ALA B N 1
ATOM 3298 C CA . ALA B 1 62 ? -18.594 -3.766 -10.109 1 98.69 62 ALA B CA 1
ATOM 3299 C C . ALA B 1 62 ? -17.125 -3.732 -10.492 1 98.69 62 ALA B C 1
ATOM 3301 O O . ALA B 1 62 ? -16.625 -4.652 -11.148 1 98.69 62 ALA B O 1
ATOM 3302 N N . ILE B 1 63 ? -16.438 -2.807 -10.047 1 98.06 63 ILE B N 1
ATOM 3303 C CA . ILE B 1 63 ? -15.047 -2.639 -10.461 1 98.06 63 ILE B CA 1
ATOM 3304 C C . ILE B 1 63 ? -14.188 -3.736 -9.836 1 98.06 63 ILE B C 1
ATOM 3306 O O . ILE B 1 63 ? -13.281 -4.266 -10.484 1 98.06 63 ILE B O 1
ATOM 3310 N N . LEU B 1 64 ? -14.453 -4.172 -8.664 1 98.56 64 LEU B N 1
ATOM 3311 C CA . LEU B 1 64 ? -13.602 -5.109 -7.938 1 98.56 64 LEU B CA 1
ATOM 3312 C C . LEU B 1 64 ? -13.875 -6.543 -8.383 1 98.56 64 LEU B C 1
ATOM 3314 O O . LEU B 1 64 ? -13.047 -7.434 -8.164 1 98.56 64 LEU B O 1
ATOM 3318 N N . ASN B 1 65 ? -15.055 -6.777 -8.945 1 98.62 65 ASN B N 1
ATOM 3319 C CA . ASN B 1 65 ? -15.422 -8.164 -9.203 1 98.62 65 ASN B CA 1
ATOM 3320 C C . ASN B 1 65 ? -15.664 -8.422 -10.688 1 98.62 65 ASN B C 1
ATOM 3322 O O . ASN B 1 65 ? -16.172 -9.477 -11.07 1 98.62 65 ASN B O 1
ATOM 3326 N N . ARG B 1 66 ? -15.273 -7.453 -11.508 1 97.75 66 ARG B N 1
ATOM 3327 C CA . ARG B 1 66 ? -15.398 -7.648 -12.953 1 97.75 66 ARG B CA 1
ATOM 3328 C C . ARG B 1 66 ? -14.625 -8.883 -13.406 1 97.75 66 ARG B C 1
ATOM 3330 O O . ARG B 1 66 ? -13.516 -9.141 -12.93 1 97.75 66 ARG B O 1
ATOM 3337 N N . GLY B 1 67 ? -15.266 -9.664 -14.273 1 96.06 67 GLY B N 1
ATOM 3338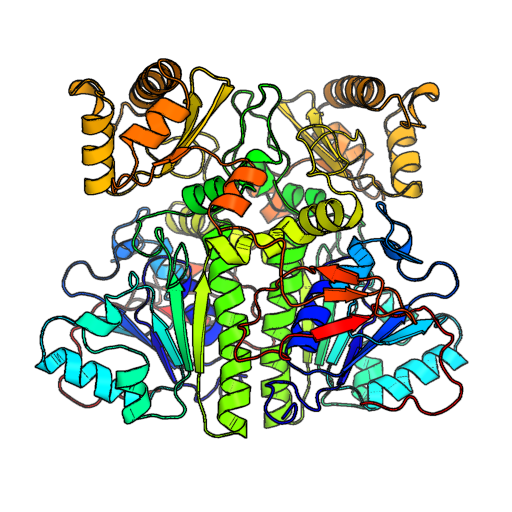 C CA . GLY B 1 67 ? -14.609 -10.812 -14.867 1 96.06 67 GLY B CA 1
ATOM 3339 C C . GLY B 1 67 ? -14.711 -12.062 -14.016 1 96.06 67 GLY B C 1
ATOM 3340 O O . GLY B 1 67 ? -14.359 -13.156 -14.461 1 96.06 67 GLY B O 1
ATOM 3341 N N . LYS B 1 68 ? -15.227 -11.945 -12.805 1 97.44 68 LYS B N 1
ATOM 3342 C CA . LYS B 1 68 ? -15.422 -13.109 -11.945 1 97.44 68 LYS B CA 1
ATOM 3343 C C . LYS B 1 68 ? -16.812 -13.719 -12.148 1 97.44 68 LYS B C 1
ATOM 3345 O O . LYS B 1 68 ? -17.672 -13.102 -12.773 1 97.44 68 LYS B O 1
ATOM 3350 N N . ARG B 1 69 ? -16.984 -14.922 -11.711 1 96.88 69 ARG B N 1
ATOM 3351 C CA . ARG B 1 69 ? -18.297 -15.531 -11.539 1 96.88 69 ARG B CA 1
ATOM 3352 C C . ARG B 1 69 ? -18.672 -15.625 -10.062 1 96.88 69 ARG B C 1
ATOM 3354 O O . ARG B 1 69 ? -17.797 -15.797 -9.211 1 96.88 69 ARG B O 1
ATOM 3361 N N . ALA B 1 70 ? -19.938 -15.484 -9.789 1 97.31 70 ALA B N 1
ATOM 3362 C CA . ALA B 1 70 ? -20.359 -15.508 -8.383 1 97.31 70 ALA B CA 1
ATOM 3363 C C . ALA B 1 70 ? -21.594 -16.391 -8.195 1 97.31 70 ALA B C 1
ATOM 3365 O O . ALA B 1 70 ? -22.484 -16.406 -9.039 1 97.31 70 ALA B O 1
ATOM 3366 N N . TYR B 1 71 ? -21.625 -17.078 -7.121 1 97.31 71 TYR B N 1
ATOM 3367 C CA . TYR B 1 71 ? -22.766 -17.906 -6.742 1 97.31 71 TYR B CA 1
ATOM 3368 C C . TYR B 1 71 ? -23.156 -17.672 -5.285 1 97.31 71 TYR B C 1
ATOM 3370 O O . TYR B 1 71 ? -22.297 -17.391 -4.449 1 97.31 71 TYR B O 1
ATOM 3378 N N . ALA B 1 72 ? -24.453 -17.797 -5.012 1 97.5 72 ALA B N 1
ATOM 3379 C CA . ALA B 1 72 ? -24.953 -17.719 -3.646 1 97.5 72 ALA B CA 1
ATOM 3380 C C . ALA B 1 72 ? -24.891 -19.078 -2.951 1 97.5 72 ALA B C 1
ATOM 3382 O O . ALA B 1 72 ? -25.328 -20.078 -3.51 1 97.5 72 ALA B O 1
ATOM 3383 N N . VAL B 1 73 ? -24.328 -19.047 -1.774 1 97 73 VAL B N 1
ATOM 3384 C CA . VAL B 1 73 ? -24.188 -20.266 -1 1 97 73 VAL B CA 1
ATOM 3385 C C . VAL B 1 73 ? -24.5 -20 0.47 1 97 73 VAL B C 1
ATOM 3387 O O . VAL B 1 73 ? -24 -19.016 1.042 1 97 73 VAL B O 1
ATOM 3390 N N . ASP B 1 74 ? -25.344 -20.797 1.069 1 96.44 74 ASP B N 1
ATOM 3391 C CA . ASP B 1 74 ? -25.484 -20.797 2.521 1 96.44 74 ASP B CA 1
ATOM 3392 C C . ASP B 1 74 ? -24.438 -21.688 3.18 1 96.44 74 ASP B C 1
ATOM 3394 O O . ASP B 1 74 ? -24.625 -22.906 3.285 1 96.44 74 ASP B O 1
ATOM 3398 N N . PHE B 1 75 ? -23.453 -21.094 3.777 1 95.56 75 PHE B N 1
ATOM 3399 C CA . PHE B 1 75 ? -22.297 -21.812 4.301 1 95.56 75 PHE B CA 1
ATOM 3400 C C . PHE B 1 75 ? -22.688 -22.625 5.535 1 95.56 75 PHE B C 1
ATOM 3402 O O . PHE B 1 75 ? -21.953 -23.516 5.949 1 95.56 75 PHE B O 1
ATOM 3409 N N . LYS B 1 76 ? -23.859 -22.328 6.117 1 95.31 76 LYS B N 1
ATOM 3410 C CA . LYS B 1 76 ? -24.312 -23.016 7.316 1 95.31 76 LYS B CA 1
ATOM 3411 C C . LYS B 1 76 ? -25.062 -24.297 6.957 1 95.31 76 LYS B C 1
ATOM 3413 O O . LYS B 1 76 ? -25.281 -25.156 7.816 1 95.31 76 LYS B O 1
ATOM 3418 N N . ASP B 1 77 ? -25.5 -24.344 5.691 1 95.19 77 ASP B N 1
ATOM 3419 C CA . ASP B 1 77 ? -26.156 -25.562 5.207 1 95.19 77 ASP B CA 1
ATOM 3420 C C . ASP B 1 77 ? -25.109 -26.641 4.895 1 95.19 77 ASP B C 1
ATOM 3422 O O . ASP B 1 77 ? -24.281 -26.469 4.008 1 95.19 77 ASP B O 1
ATOM 3426 N N . PRO B 1 78 ? -25.219 -27.797 5.531 1 95.75 78 PRO B N 1
ATOM 3427 C CA . PRO B 1 78 ? -24.188 -28.812 5.375 1 95.75 78 PRO B CA 1
ATOM 3428 C C . PRO B 1 78 ? -24.047 -29.297 3.93 1 95.75 78 PRO B C 1
ATOM 3430 O O . PRO B 1 78 ? -22.938 -29.547 3.465 1 95.75 78 PRO B O 1
ATOM 3433 N N . ALA B 1 79 ? -25.156 -29.453 3.273 1 94.81 79 ALA B N 1
ATOM 3434 C CA . ALA B 1 79 ? -25.094 -29.922 1.89 1 94.81 79 ALA B CA 1
ATOM 3435 C C . ALA B 1 79 ? -24.391 -28.906 1.002 1 94.81 79 ALA B C 1
ATOM 3437 O O . ALA B 1 79 ? -23.594 -29.281 0.133 1 94.81 79 ALA B O 1
ATOM 3438 N N . GLN B 1 80 ? -24.641 -27.672 1.183 1 95.19 80 GLN B N 1
ATOM 3439 C CA . GLN B 1 80 ? -24.016 -26.625 0.389 1 95.19 80 GLN B CA 1
ATOM 3440 C C . GLN B 1 80 ? -22.547 -26.453 0.782 1 95.19 80 GLN B C 1
ATOM 3442 O O . GLN B 1 80 ? -21.703 -26.203 -0.076 1 95.19 80 GLN B O 1
ATOM 3447 N N . ARG B 1 81 ? -22.312 -26.531 2.08 1 95.56 81 ARG B N 1
ATOM 3448 C CA . ARG B 1 81 ? -20.922 -26.5 2.551 1 95.56 81 ARG B CA 1
ATOM 3449 C C . ARG B 1 81 ? -20.109 -27.609 1.898 1 95.56 81 ARG B C 1
ATOM 3451 O O . ARG B 1 81 ? -18.984 -27.375 1.442 1 95.56 81 ARG B O 1
ATOM 3458 N N . ASP B 1 82 ? -20.656 -28.812 1.814 1 95.25 82 ASP B N 1
ATOM 3459 C CA . ASP B 1 82 ? -19.969 -29.922 1.185 1 95.25 82 ASP B CA 1
ATOM 3460 C C . ASP B 1 82 ? -19.688 -29.641 -0.288 1 95.25 82 ASP B C 1
ATOM 3462 O O . ASP B 1 82 ? -18.656 -30.047 -0.821 1 95.25 82 ASP B O 1
ATOM 3466 N N . ARG B 1 83 ? -20.594 -28.953 -0.923 1 95.56 83 ARG B N 1
ATOM 3467 C CA . ARG B 1 83 ? -20.375 -28.547 -2.311 1 95.56 83 ARG B CA 1
ATOM 3468 C C . ARG B 1 83 ? -19.203 -27.578 -2.428 1 95.56 83 ARG B C 1
ATOM 3470 O O . ARG B 1 83 ? -18.438 -27.641 -3.389 1 95.56 83 ARG B O 1
ATOM 3477 N N . VAL B 1 84 ? -19.094 -26.688 -1.5 1 96.94 84 VAL B N 1
ATOM 3478 C CA . VAL B 1 84 ? -17.969 -25.75 -1.48 1 96.94 84 VAL B CA 1
ATOM 3479 C C . VAL B 1 84 ? -16.656 -26.516 -1.358 1 96.94 84 VAL B C 1
ATOM 3481 O O . VAL B 1 84 ? -15.688 -26.219 -2.049 1 96.94 84 VAL B O 1
ATOM 3484 N N . LEU B 1 85 ? -16.641 -27.531 -0.511 1 97.06 85 LEU B N 1
ATOM 3485 C CA . LEU B 1 85 ? -15.445 -28.359 -0.341 1 97.06 85 LEU B CA 1
ATOM 3486 C C . LEU B 1 85 ? -15.102 -29.094 -1.635 1 97.06 85 LEU B C 1
ATOM 3488 O O . LEU B 1 85 ? -13.93 -29.266 -1.957 1 97.06 85 LEU B O 1
ATOM 3492 N N . GLU B 1 86 ? -16.125 -29.484 -2.367 1 95.75 86 GLU B N 1
ATOM 3493 C CA . GLU B 1 86 ? -15.906 -30.141 -3.654 1 95.75 86 GLU B CA 1
ATOM 3494 C C . GLU B 1 86 ? -15.273 -29.188 -4.66 1 95.75 86 GLU B C 1
ATOM 3496 O O . GLU B 1 86 ? -14.367 -29.562 -5.402 1 95.75 86 GLU B O 1
ATOM 3501 N N . ILE B 1 87 ? -15.766 -27.984 -4.684 1 96.81 87 ILE B N 1
ATOM 3502 C CA . ILE B 1 87 ? -15.195 -26.984 -5.566 1 96.81 87 ILE B CA 1
ATOM 3503 C C . ILE B 1 87 ? -13.75 -26.703 -5.176 1 96.81 87 ILE B C 1
ATOM 3505 O O . ILE B 1 87 ? -12.875 -26.609 -6.035 1 96.81 87 ILE B O 1
ATOM 3509 N N . ALA B 1 88 ? -13.492 -26.625 -3.891 1 97.44 88 ALA B N 1
ATOM 3510 C CA . ALA B 1 88 ? -12.156 -26.344 -3.365 1 97.44 88 ALA B CA 1
ATOM 3511 C C . ALA B 1 88 ? -11.188 -27.469 -3.697 1 97.44 88 ALA B C 1
ATOM 3513 O O . ALA B 1 88 ? -9.977 -27.234 -3.82 1 97.44 88 ALA B O 1
ATOM 3514 N N . ALA B 1 89 ? -11.695 -28.656 -3.836 1 96.94 89 ALA B N 1
ATOM 3515 C CA . ALA B 1 89 ? -10.852 -29.812 -4.148 1 96.94 89 ALA B CA 1
ATOM 3516 C C . ALA B 1 89 ? -10.164 -29.641 -5.5 1 96.94 89 ALA B C 1
ATOM 3518 O O . ALA B 1 89 ? -9.102 -30.219 -5.742 1 96.94 89 ALA B O 1
ATOM 3519 N N . ASP B 1 90 ? -10.773 -28.781 -6.32 1 96.12 90 ASP B N 1
ATOM 3520 C CA . ASP B 1 90 ? -10.227 -28.547 -7.652 1 96.12 90 ASP B CA 1
ATOM 3521 C C . ASP B 1 90 ? -9.562 -27.188 -7.746 1 96.12 90 ASP B C 1
ATOM 3523 O O . ASP B 1 90 ? -8.992 -26.828 -8.781 1 96.12 90 ASP B O 1
ATOM 3527 N N . ALA B 1 91 ? -9.633 -26.406 -6.73 1 98.25 91 ALA B N 1
ATOM 3528 C CA . ALA B 1 91 ? -9.086 -25.047 -6.746 1 98.25 91 ALA B CA 1
ATOM 3529 C C . ALA B 1 91 ? -7.586 -25.062 -6.473 1 98.25 91 ALA B C 1
ATOM 3531 O O . ALA B 1 91 ? -7.066 -26 -5.848 1 98.25 91 ALA B O 1
ATOM 3532 N N . ASP B 1 92 ? -6.883 -24.078 -6.957 1 98.75 92 ASP B N 1
ATOM 3533 C CA . ASP B 1 92 ? -5.477 -23.875 -6.621 1 98.75 92 ASP B CA 1
ATOM 3534 C C . ASP B 1 92 ? -5.324 -22.922 -5.434 1 98.75 92 ASP B C 1
ATOM 3536 O O . ASP B 1 92 ? -4.402 -23.078 -4.633 1 98.75 92 ASP B O 1
ATOM 3540 N N . ILE B 1 93 ? -6.188 -21.969 -5.344 1 98.94 93 ILE B N 1
ATOM 3541 C CA . ILE B 1 93 ? -6.137 -20.906 -4.344 1 98.94 93 ILE B CA 1
ATOM 3542 C C . ILE B 1 93 ? -7.516 -20.719 -3.711 1 98.94 93 ILE B C 1
ATOM 3544 O O . ILE B 1 93 ? -8.531 -20.734 -4.41 1 98.94 93 ILE B O 1
ATOM 3548 N N . VAL B 1 94 ? -7.566 -20.609 -2.426 1 98.94 94 VAL B N 1
ATOM 3549 C CA . VAL B 1 94 ? -8.742 -20.141 -1.689 1 98.94 94 VAL B CA 1
ATOM 3550 C C . VAL B 1 94 ? -8.406 -18.859 -0.938 1 98.94 94 VAL B C 1
ATOM 3552 O O . VAL B 1 94 ? -7.387 -18.781 -0.25 1 98.94 94 VAL B O 1
ATOM 3555 N N . MET B 1 95 ? -9.211 -17.875 -1.131 1 98.81 95 MET B N 1
ATOM 3556 C CA . MET B 1 95 ? -9.086 -16.594 -0.423 1 98.81 95 MET B CA 1
ATOM 3557 C C . MET B 1 95 ? -10.297 -16.359 0.478 1 98.81 95 MET B C 1
ATOM 3559 O O . MET B 1 95 ? -11.438 -16.359 0.01 1 98.81 95 MET B O 1
ATOM 3563 N N . GLU B 1 96 ? -10.062 -16.188 1.724 1 98.31 96 GLU B N 1
ATOM 3564 C CA . GLU B 1 96 ? -11.188 -15.883 2.598 1 98.31 96 GLU B CA 1
ATOM 3565 C C . GLU B 1 96 ? -10.859 -14.75 3.562 1 98.31 96 GLU B C 1
ATOM 3567 O O . GLU B 1 96 ? -9.695 -14.414 3.754 1 98.31 96 GLU B O 1
ATOM 3572 N N . GLN B 1 97 ? -11.914 -14.109 4.062 1 97.5 97 GLN B N 1
ATOM 3573 C CA . GLN B 1 97 ? -11.82 -12.992 4.996 1 97.5 97 GLN B CA 1
ATOM 3574 C C . GLN B 1 97 ? -12.797 -13.164 6.16 1 97.5 97 GLN B C 1
ATOM 3576 O O . GLN B 1 97 ? -13.469 -12.219 6.562 1 97.5 97 GLN B O 1
ATOM 3581 N N . PHE B 1 98 ? -12.914 -14.367 6.621 1 94.62 98 PHE B N 1
ATOM 3582 C CA . PHE B 1 98 ? -13.734 -14.609 7.801 1 94.62 98 PHE B CA 1
ATOM 3583 C C . PHE B 1 98 ? -13.031 -14.141 9.062 1 94.62 98 PHE B C 1
ATOM 3585 O O . PHE B 1 98 ? -11.805 -14.156 9.141 1 94.62 98 PHE B O 1
ATOM 3592 N N . ARG B 1 99 ? -13.836 -13.758 10.055 1 93.06 99 ARG B N 1
ATOM 3593 C CA . ARG B 1 99 ? -13.234 -13.609 11.375 1 93.06 99 ARG B CA 1
ATOM 3594 C C . ARG B 1 99 ? -12.586 -14.906 11.836 1 93.06 99 ARG B C 1
ATOM 3596 O O . ARG B 1 99 ? -13.102 -15.992 11.562 1 93.06 99 ARG B O 1
ATOM 3603 N N . PRO B 1 100 ? -11.484 -14.766 12.516 1 94.31 100 PRO B N 1
ATOM 3604 C CA . PRO B 1 100 ? -10.812 -15.984 12.977 1 94.31 100 PRO B CA 1
ATOM 3605 C C . PRO B 1 100 ? -11.75 -16.922 13.734 1 94.31 100 PRO B C 1
ATOM 3607 O O . PRO B 1 100 ? -12.539 -16.469 14.57 1 94.31 100 PRO B O 1
ATOM 3610 N N . GLY B 1 101 ? -11.727 -18.188 13.352 1 93.75 101 GLY B N 1
ATOM 3611 C CA . GLY B 1 101 ? -12.57 -19.203 13.977 1 93.75 101 GLY B CA 1
ATOM 3612 C C . GLY B 1 101 ? -13.797 -19.531 13.156 1 93.75 101 GLY B C 1
ATOM 3613 O O . GLY B 1 101 ? -14.336 -20.641 13.266 1 93.75 101 GLY B O 1
ATOM 3614 N N . VAL B 1 102 ? -14.219 -18.688 12.297 1 95.5 102 VAL B N 1
ATOM 3615 C CA . VAL B 1 102 ? -15.453 -18.859 11.547 1 95.5 102 VAL B CA 1
ATOM 3616 C C . VAL B 1 102 ? -15.273 -19.953 10.492 1 95.5 102 VAL B C 1
ATOM 3618 O O . VAL B 1 102 ? -16.141 -20.812 10.32 1 95.5 102 VAL B O 1
ATOM 3621 N N . ALA B 1 103 ? -14.156 -19.938 9.75 1 96.75 103 ALA B N 1
ATOM 3622 C CA . ALA B 1 103 ? -13.906 -20.938 8.727 1 96.75 103 ALA B CA 1
ATOM 3623 C C . ALA B 1 103 ? -13.945 -22.344 9.328 1 96.75 103 ALA B C 1
ATOM 3625 O O . ALA B 1 103 ? -14.484 -23.266 8.719 1 96.75 103 ALA B O 1
ATOM 3626 N N . GLU B 1 104 ? -13.398 -22.469 10.523 1 96.12 104 GLU B N 1
ATOM 3627 C CA . GLU B 1 104 ? -13.406 -23.766 11.227 1 96.12 104 GLU B CA 1
ATOM 3628 C C . GLU B 1 104 ? -14.828 -24.188 11.578 1 96.12 104 GLU B C 1
ATOM 3630 O O . GLU B 1 104 ? -15.211 -25.328 11.352 1 96.12 104 GLU B O 1
ATOM 3635 N N . ARG B 1 105 ? -15.586 -23.234 12.078 1 96.75 105 ARG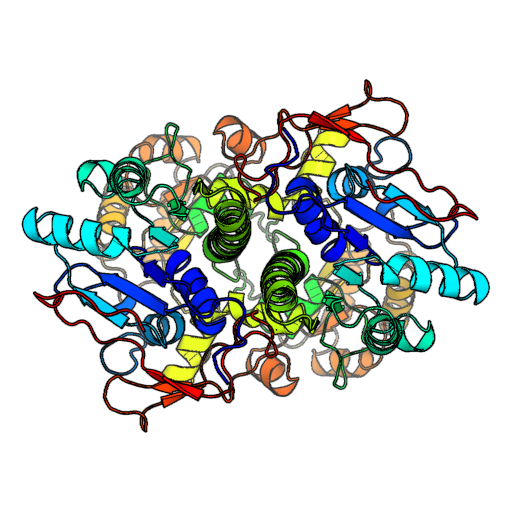 B N 1
ATOM 3636 C CA . ARG B 1 105 ? -16.953 -23.516 12.477 1 96.75 105 ARG B CA 1
ATOM 3637 C C . ARG B 1 105 ? -17.812 -23.922 11.281 1 96.75 105 ARG B C 1
ATOM 3639 O O . ARG B 1 105 ? -18.672 -24.781 11.383 1 96.75 105 ARG B O 1
ATOM 3646 N N . LEU B 1 106 ? -17.484 -23.375 10.133 1 97 106 LEU B N 1
ATOM 3647 C CA . LEU B 1 106 ? -18.25 -23.641 8.922 1 97 106 LEU B CA 1
ATOM 3648 C C . LEU B 1 106 ? -17.766 -24.906 8.227 1 97 106 LEU B C 1
ATOM 3650 O O . LEU B 1 106 ? -18.391 -25.359 7.266 1 97 106 LEU B O 1
ATOM 3654 N N . GLY B 1 107 ? -16.656 -25.422 8.672 1 97.25 107 GLY B N 1
ATOM 3655 C CA . GLY B 1 107 ? -16.062 -26.578 8.016 1 97.25 107 GLY B CA 1
ATOM 3656 C C . GLY B 1 107 ? -15.344 -26.234 6.727 1 97.25 107 GLY B C 1
ATOM 3657 O O . GLY B 1 107 ? -15.242 -27.062 5.82 1 97.25 107 GLY B O 1
ATOM 3658 N N . LEU B 1 108 ? -14.883 -25.031 6.633 1 98.19 108 LEU B N 1
ATOM 3659 C CA . LEU B 1 108 ? -14.234 -24.531 5.422 1 98.19 108 LEU B CA 1
ATOM 3660 C C . LEU B 1 108 ? -12.805 -24.094 5.711 1 98.19 108 LEU B C 1
ATOM 3662 O O . LEU B 1 108 ? -12.266 -23.219 5.031 1 98.19 108 LEU B O 1
ATOM 3666 N N . SER B 1 109 ? -12.203 -24.688 6.77 1 98.06 109 SER B N 1
ATOM 3667 C CA . SER B 1 109 ? -10.859 -24.344 7.191 1 98.06 109 SER B CA 1
ATOM 3668 C C . SER B 1 109 ? -9.812 -24.875 6.219 1 98.06 109 SER B C 1
ATOM 3670 O O . SER B 1 109 ? -10.117 -25.703 5.367 1 98.06 109 SER B O 1
ATOM 3672 N N . TYR B 1 110 ? -8.625 -24.344 6.32 1 98.38 110 TYR B N 1
ATOM 3673 C CA . TYR B 1 110 ? -7.488 -24.859 5.566 1 98.38 110 TYR B CA 1
ATOM 3674 C C . TYR B 1 110 ? -7.352 -26.359 5.75 1 98.38 110 TYR B C 1
ATOM 3676 O O . TYR B 1 110 ? -7.191 -27.109 4.773 1 98.38 110 TYR B O 1
ATOM 3684 N N . ASP B 1 111 ? -7.422 -26.812 7.016 1 97.88 111 ASP B N 1
ATOM 3685 C CA . ASP B 1 111 ? -7.258 -28.234 7.309 1 97.88 111 ASP B CA 1
ATOM 3686 C C . ASP B 1 111 ? -8.312 -29.062 6.582 1 97.88 111 ASP B C 1
ATOM 3688 O O . ASP B 1 111 ? -7.996 -30.125 6.023 1 97.88 111 ASP B O 1
ATOM 3692 N N . ALA B 1 112 ? -9.508 -28.594 6.586 1 98 112 ALA B N 1
ATOM 3693 C CA . ALA B 1 112 ? -10.594 -29.297 5.918 1 98 112 ALA B CA 1
ATOM 3694 C C . ALA B 1 112 ? -10.336 -29.406 4.418 1 98 112 ALA B C 1
ATOM 3696 O O . ALA B 1 112 ? -10.539 -30.469 3.82 1 98 112 ALA B O 1
ATOM 3697 N N . MET B 1 113 ? -9.867 -28.375 3.811 1 98.25 113 MET B N 1
ATOM 3698 C CA . MET B 1 113 ? -9.68 -28.359 2.363 1 98.25 113 MET B CA 1
ATOM 3699 C C . MET B 1 113 ? -8.398 -29.094 1.972 1 98.25 113 MET B C 1
ATOM 3701 O O . MET B 1 113 ? -8.352 -29.734 0.923 1 98.25 113 MET B O 1
ATOM 3705 N N . ARG B 1 114 ? -7.391 -29 2.822 1 98.06 114 ARG B N 1
ATOM 3706 C CA . ARG B 1 114 ? -6.109 -29.656 2.559 1 98.06 114 ARG B CA 1
ATOM 3707 C C . ARG B 1 114 ? -6.266 -31.172 2.502 1 98.06 114 ARG B C 1
ATOM 3709 O O . ARG B 1 114 ? -5.543 -31.844 1.767 1 98.06 114 ARG B O 1
ATOM 3716 N N . GLU B 1 115 ? -7.176 -31.703 3.248 1 96.88 115 GLU B N 1
ATOM 3717 C CA . GLU B 1 115 ? -7.422 -33.125 3.262 1 96.88 115 GLU B CA 1
ATOM 3718 C C . GLU B 1 115 ? -7.742 -33.656 1.863 1 96.88 115 GLU B C 1
ATOM 3720 O O . GLU B 1 115 ? -7.34 -34.75 1.498 1 96.88 115 GLU B O 1
ATOM 3725 N N . ARG B 1 116 ? -8.367 -32.875 1.083 1 95.56 116 ARG B N 1
ATOM 3726 C CA . ARG B 1 116 ? -8.781 -33.281 -0.254 1 95.56 116 ARG B CA 1
ATOM 3727 C C . ARG B 1 116 ? -7.832 -32.75 -1.315 1 95.56 116 ARG B C 1
ATOM 3729 O O . ARG B 1 116 ? -7.762 -33.281 -2.424 1 95.56 116 ARG B O 1
ATOM 3736 N N . ASN B 1 117 ? -7.168 -31.719 -0.973 1 97.81 117 ASN B N 1
ATOM 3737 C CA . ASN B 1 117 ? -6.285 -31.016 -1.901 1 97.81 117 ASN B CA 1
ATOM 3738 C C . ASN B 1 117 ? -5.023 -30.516 -1.207 1 97.81 117 ASN B C 1
ATOM 3740 O O . ASN B 1 117 ? -4.926 -29.344 -0.862 1 97.81 117 ASN B O 1
ATOM 3744 N N . PRO B 1 118 ? -4.047 -31.375 -1.021 1 97.38 118 PRO B N 1
ATOM 3745 C CA . PRO B 1 118 ? -2.842 -31.031 -0.269 1 97.38 118 PRO B CA 1
ATOM 3746 C C . PRO B 1 118 ? -2.078 -29.859 -0.896 1 97.38 118 PRO B C 1
ATOM 3748 O O . PRO B 1 118 ? -1.225 -29.25 -0.242 1 97.38 118 PRO B O 1
ATOM 3751 N N . ARG B 1 119 ? -2.355 -29.531 -2.137 1 97.75 119 ARG B N 1
ATOM 3752 C CA . ARG B 1 119 ? -1.613 -28.5 -2.852 1 97.75 119 ARG B CA 1
ATOM 3753 C C . ARG B 1 119 ? -2.293 -27.141 -2.715 1 97.75 119 ARG B C 1
ATOM 3755 O O . ARG B 1 119 ? -1.793 -26.141 -3.225 1 97.75 119 ARG B O 1
ATOM 3762 N N . ILE B 1 120 ? -3.365 -27.062 -1.959 1 98.62 120 ILE B N 1
ATOM 3763 C CA . ILE B 1 120 ? -4.211 -25.859 -1.928 1 98.62 120 ILE B CA 1
ATOM 3764 C C . ILE B 1 120 ? -3.463 -24.719 -1.244 1 98.62 120 ILE B C 1
ATOM 3766 O O . ILE B 1 120 ? -2.852 -24.906 -0.19 1 98.62 120 ILE B O 1
ATOM 3770 N N . VAL B 1 121 ? -3.361 -23.594 -1.861 1 98.88 121 VAL B N 1
ATOM 3771 C CA . VAL B 1 121 ? -2.924 -22.344 -1.241 1 98.88 121 VAL B CA 1
ATOM 3772 C C . VAL B 1 121 ? -4.117 -21.641 -0.611 1 98.88 121 VAL B C 1
ATOM 3774 O O . VAL B 1 121 ? -5.016 -21.172 -1.317 1 98.88 121 VAL B O 1
ATOM 3777 N N . TYR B 1 122 ? -4.172 -21.609 0.691 1 98.88 122 TYR B N 1
ATOM 3778 C CA . TYR B 1 122 ? -5.27 -21.047 1.463 1 98.88 122 TYR B CA 1
ATOM 3779 C C . TYR B 1 122 ? -4.852 -19.734 2.129 1 98.88 122 TYR B C 1
ATOM 3781 O O . TYR B 1 122 ? -3.965 -19.719 2.984 1 98.88 122 TYR B O 1
ATOM 3789 N N . CYS B 1 123 ? -5.48 -18.609 1.72 1 98.94 123 CYS B N 1
ATOM 3790 C CA . CYS B 1 123 ? -5.105 -17.297 2.234 1 98.94 123 CYS B CA 1
ATOM 3791 C C . CYS B 1 123 ? -6.207 -16.719 3.115 1 98.94 123 CYS B C 1
ATOM 3793 O O . CYS B 1 123 ? -7.324 -16.5 2.65 1 98.94 123 CYS B O 1
ATOM 3795 N N . SER B 1 124 ? -5.875 -16.5 4.34 1 98.81 124 SER B N 1
ATOM 3796 C CA . SER B 1 124 ? -6.766 -15.852 5.293 1 98.81 124 SER B CA 1
ATOM 3797 C C . SER B 1 124 ? -6.355 -14.398 5.52 1 98.81 124 SER B C 1
ATOM 3799 O O . SER B 1 124 ? -5.242 -14.125 5.977 1 98.81 124 SER B O 1
ATOM 3801 N N . ILE B 1 125 ? -7.242 -13.469 5.211 1 98.62 125 ILE B N 1
ATOM 3802 C CA . ILE B 1 125 ? -7.016 -12.055 5.496 1 98.62 125 ILE B CA 1
ATOM 3803 C C . ILE B 1 125 ? -7.812 -11.641 6.727 1 98.62 125 ILE B C 1
ATOM 3805 O O . ILE B 1 125 ? -9.031 -11.836 6.781 1 98.62 125 ILE B O 1
ATOM 3809 N N . SER B 1 126 ? -7.156 -11.109 7.73 1 98.06 126 SER B N 1
ATOM 3810 C CA . SER B 1 126 ? -7.809 -10.703 8.969 1 98.06 126 SER B CA 1
ATOM 3811 C C . SER B 1 126 ? -7.367 -9.312 9.398 1 98.06 126 SER B C 1
ATOM 3813 O O . SER B 1 126 ? -6.406 -8.766 8.852 1 98.06 126 SER B O 1
ATOM 3815 N N . GLY B 1 127 ? -8.086 -8.719 10.305 1 97.62 127 GLY B N 1
ATOM 3816 C CA . GLY B 1 127 ? -7.738 -7.402 10.82 1 97.62 127 GLY B CA 1
ATOM 3817 C C . GLY B 1 127 ? -6.539 -7.426 11.75 1 97.62 127 GLY B C 1
ATOM 3818 O O . GLY B 1 127 ? -5.578 -6.676 11.555 1 97.62 127 GLY B O 1
ATOM 3819 N N . TYR B 1 128 ? -6.555 -8.43 12.695 1 97 128 TYR B N 1
ATOM 3820 C CA . TYR B 1 128 ? -5.586 -8.383 13.789 1 97 128 TYR B CA 1
ATOM 3821 C C . TYR B 1 128 ? -4.781 -9.672 13.859 1 97 128 TYR B C 1
ATOM 3823 O O . TYR B 1 128 ? -4.059 -9.906 14.828 1 97 128 TYR B O 1
ATOM 3831 N N . GLY B 1 129 ? -4.902 -10.578 12.891 1 95.75 129 GLY B N 1
ATOM 3832 C CA . GLY B 1 129 ? -4.219 -11.867 12.914 1 95.75 129 GLY B CA 1
ATOM 3833 C C . GLY B 1 129 ? -5.062 -12.977 13.508 1 95.75 129 GLY B C 1
ATOM 3834 O O . GLY B 1 129 ? -6.152 -12.727 14.031 1 95.75 129 GLY B O 1
ATOM 3835 N N . PRO B 1 130 ? -4.562 -14.133 13.461 1 94.62 130 PRO B N 1
ATOM 3836 C CA . PRO B 1 130 ? -5.375 -15.305 13.805 1 94.62 130 PRO B CA 1
ATOM 3837 C C . PRO B 1 130 ? -5.398 -15.594 15.305 1 94.62 130 PRO B C 1
ATOM 3839 O O . PRO B 1 130 ? -6.211 -16.391 15.766 1 94.62 130 PRO B O 1
ATOM 3842 N N . THR B 1 131 ? -4.457 -14.938 15.984 1 90.94 131 THR B N 1
ATOM 3843 C CA . THR B 1 131 ? -4.344 -15.273 17.406 1 90.94 131 THR B CA 1
ATOM 3844 C C . THR B 1 131 ? -4.242 -14.016 18.25 1 90.94 131 THR B C 1
ATOM 3846 O O . THR B 1 131 ? -4.094 -12.914 17.719 1 90.94 131 THR B O 1
ATOM 3849 N N . GLY B 1 132 ? -4.441 -14.219 19.531 1 86.88 132 GLY B N 1
ATOM 3850 C CA . GLY B 1 132 ? -4.32 -13.109 20.453 1 86.88 132 GLY B CA 1
ATOM 3851 C C . GLY B 1 132 ? -5.66 -12.531 20.875 1 86.88 132 GLY B C 1
ATOM 3852 O O . GLY B 1 132 ? -6.707 -12.945 20.375 1 86.88 132 GLY B O 1
ATOM 3853 N N . GLN B 1 133 ? -5.605 -11.586 21.797 1 87.12 133 GLN B N 1
ATOM 3854 C CA . GLN B 1 133 ? -6.801 -11.047 22.422 1 87.12 133 GLN B CA 1
ATOM 3855 C C . GLN B 1 133 ? -7.633 -10.234 21.438 1 87.12 133 GLN B C 1
ATOM 3857 O O . GLN B 1 133 ? -8.844 -10.102 21.594 1 87.12 133 GLN B O 1
ATOM 3862 N N . HIS B 1 134 ? -6.992 -9.82 20.359 1 91 134 HIS B N 1
ATOM 3863 C CA . HIS B 1 134 ? -7.688 -8.93 19.438 1 91 134 HIS B CA 1
ATOM 3864 C C . HIS B 1 134 ? -8.172 -9.688 18.203 1 91 134 HIS B C 1
ATOM 3866 O O . HIS B 1 134 ? -8.867 -9.125 17.359 1 91 134 HIS B O 1
ATOM 3872 N N . ALA B 1 135 ? -7.898 -10.891 18.125 1 92.75 135 ALA B N 1
ATOM 3873 C CA . ALA B 1 135 ? -8.078 -11.672 16.906 1 92.75 135 ALA B CA 1
ATOM 3874 C C . ALA B 1 135 ? -9.523 -11.633 16.438 1 92.75 135 ALA B C 1
ATOM 3876 O O . ALA B 1 135 ? -9.797 -11.523 15.234 1 92.75 135 ALA B O 1
ATOM 3877 N N . SER B 1 136 ? -10.469 -11.625 17.312 1 90.94 136 SER B N 1
ATOM 3878 C CA . SER B 1 136 ? -11.875 -11.734 16.938 1 90.94 136 SER B CA 1
ATOM 3879 C C . SER B 1 136 ? -12.539 -10.359 16.891 1 90.94 136 SER B C 1
ATOM 3881 O O . SER B 1 136 ? -13.734 -10.258 16.594 1 90.94 136 SER B O 1
ATOM 3883 N N . ARG B 1 137 ? -11.797 -9.344 17.172 1 92.44 137 ARG B N 1
ATOM 3884 C CA . ARG B 1 137 ? -12.367 -8.008 17.266 1 92.44 137 ARG B CA 1
ATOM 3885 C C . ARG B 1 137 ? -12.695 -7.465 15.867 1 92.44 137 ARG B C 1
ATOM 3887 O O . ARG B 1 137 ? -11.93 -7.66 14.922 1 92.44 137 ARG B O 1
ATOM 3894 N N . ALA B 1 138 ? -13.875 -6.824 15.828 1 92.62 138 ALA B N 1
ATOM 3895 C CA . ALA B 1 138 ? -14.227 -6.133 14.594 1 92.62 138 ALA B CA 1
ATOM 3896 C C . ALA B 1 138 ? -13.414 -4.852 14.43 1 92.62 138 ALA B C 1
ATOM 3898 O O . ALA B 1 138 ? -13.07 -4.199 15.422 1 92.62 138 ALA B O 1
ATOM 3899 N N . GLY B 1 139 ? -13.117 -4.551 13.242 1 95.69 139 GLY B N 1
ATOM 3900 C CA . GLY B 1 139 ? -12.406 -3.318 12.945 1 95.69 139 GLY B CA 1
ATOM 3901 C C . GLY B 1 139 ? -12.422 -2.959 11.477 1 95.69 139 GLY B C 1
ATOM 3902 O O . GLY B 1 139 ? -12.812 -3.777 10.633 1 95.69 139 GLY B O 1
ATOM 3903 N N . HIS B 1 140 ? -12.18 -1.756 11.203 1 97.88 140 HIS B N 1
ATOM 3904 C CA . HIS B 1 140 ? -12.008 -1.237 9.852 1 97.88 140 HIS B CA 1
ATOM 3905 C C . HIS B 1 140 ? -10.633 -0.604 9.672 1 97.88 140 HIS B C 1
ATOM 3907 O O . HIS B 1 140 ? -9.859 -0.509 10.625 1 97.88 140 HIS B O 1
ATOM 3913 N N . ASP B 1 141 ? -10.375 -0.211 8.453 1 98.62 141 ASP B N 1
ATOM 3914 C CA . ASP B 1 141 ? -9.078 0.326 8.055 1 98.62 141 ASP B CA 1
ATOM 3915 C C . ASP B 1 141 ? -8.562 1.339 9.078 1 98.62 141 ASP B C 1
ATOM 3917 O O . ASP B 1 141 ? -7.453 1.202 9.586 1 98.62 141 ASP B O 1
ATOM 3921 N N . LEU B 1 142 ? -9.375 2.293 9.445 1 98.69 142 LEU B N 1
ATOM 3922 C CA . LEU B 1 142 ? -8.992 3.375 10.344 1 98.69 142 LEU B CA 1
ATOM 3923 C C . LEU B 1 142 ? -8.57 2.826 11.703 1 98.69 142 LEU B C 1
ATOM 3925 O O . LEU B 1 142 ? -7.633 3.336 12.312 1 98.69 142 LEU B O 1
ATOM 3929 N N . ASN B 1 143 ? -9.297 1.836 12.172 1 98.62 143 ASN B N 1
ATOM 3930 C CA . ASN B 1 143 ? -8.953 1.23 13.461 1 98.62 143 ASN B CA 1
ATOM 3931 C C . ASN B 1 143 ? -7.59 0.554 13.414 1 98.62 143 ASN B C 1
ATOM 3933 O O . ASN B 1 143 ? -6.805 0.67 14.359 1 98.62 143 ASN B O 1
ATOM 3937 N N . TYR B 1 144 ? -7.32 -0.157 12.336 1 98.75 144 TYR B N 1
ATOM 3938 C CA . TYR B 1 144 ? -6.035 -0.833 12.203 1 98.75 144 TYR B CA 1
ATOM 3939 C C . TYR B 1 144 ? -4.887 0.17 12.211 1 98.75 144 TYR B C 1
ATOM 3941 O O . TYR B 1 144 ? -3.875 -0.037 12.883 1 98.75 144 TYR B O 1
ATOM 3949 N N . LEU B 1 145 ? -5.074 1.264 11.477 1 98.75 145 LEU B N 1
ATOM 3950 C CA . LEU B 1 145 ? -4.07 2.32 11.461 1 98.75 145 LEU B CA 1
ATOM 3951 C C . LEU B 1 145 ? -3.887 2.92 12.852 1 98.75 145 LEU B C 1
ATOM 3953 O O . LEU B 1 145 ? -2.756 3.158 13.281 1 98.75 145 LEU B O 1
ATOM 3957 N N . ALA B 1 146 ? -4.961 3.148 13.516 1 98.69 146 ALA B N 1
ATOM 3958 C CA . ALA B 1 146 ? -4.926 3.762 14.836 1 98.69 146 ALA B CA 1
ATOM 3959 C C . ALA B 1 146 ? -4.199 2.865 15.836 1 98.69 146 ALA B C 1
ATOM 3961 O O . ALA B 1 146 ? -3.34 3.334 16.594 1 98.69 146 ALA B O 1
ATOM 3962 N N . GLU B 1 147 ? -4.477 1.609 15.773 1 98 147 GLU B N 1
ATOM 3963 C CA . GLU B 1 147 ? -3.967 0.695 16.797 1 98 147 GLU B CA 1
ATOM 3964 C C . GLU B 1 147 ? -2.529 0.284 16.484 1 98 147 GLU B C 1
ATOM 3966 O O . GLU B 1 147 ? -1.795 -0.125 17.391 1 98 147 GLU B O 1
ATOM 3971 N N . SER B 1 148 ? -2.104 0.41 15.25 1 97.69 148 SER B N 1
ATOM 3972 C CA . SER B 1 148 ? -0.735 0.073 14.867 1 97.69 148 SER B CA 1
ATOM 3973 C C . SER B 1 148 ? 0.233 1.191 15.242 1 97.69 148 SER B C 1
ATOM 3975 O O . SER B 1 148 ? 1.447 1.042 15.094 1 97.69 148 SER B O 1
ATOM 3977 N N . GLY B 1 149 ? -0.281 2.307 15.703 1 96.88 149 GLY B N 1
ATOM 3978 C CA . GLY B 1 149 ? 0.559 3.453 16.016 1 96.88 149 GLY B CA 1
ATOM 3979 C C . GLY B 1 149 ? 0.827 4.344 14.82 1 96.88 149 GLY B C 1
ATOM 3980 O O . GLY B 1 149 ? 1.227 5.5 14.977 1 96.88 149 GLY B O 1
ATOM 3981 N N . LEU B 1 150 ? 0.562 3.934 13.664 1 97.81 150 LEU B N 1
ATOM 3982 C CA . LEU B 1 150 ? 0.918 4.641 12.438 1 97.81 150 LEU B CA 1
ATOM 3983 C C . LEU B 1 150 ? 0.088 5.91 12.281 1 97.81 150 LEU B C 1
ATOM 3985 O O . LEU B 1 150 ? 0.591 6.934 11.812 1 97.81 150 LEU B O 1
ATOM 3989 N N . LEU B 1 151 ? -1.165 5.891 12.734 1 98.06 151 LEU B N 1
ATOM 3990 C CA . LEU B 1 151 ? -2.078 7.008 12.523 1 98.06 151 LEU B CA 1
ATOM 3991 C C . LEU B 1 151 ? -1.595 8.25 13.266 1 98.06 151 LEU B C 1
ATOM 3993 O O . LEU B 1 151 ? -1.833 9.375 12.82 1 98.06 151 LEU B O 1
ATOM 3997 N N . GLY B 1 152 ? -0.894 8.039 14.344 1 96.88 152 GLY B N 1
ATOM 3998 C CA . GLY B 1 152 ? -0.53 9.156 15.211 1 96.88 152 GLY B CA 1
ATOM 3999 C C . GLY B 1 152 ? 0.854 9.703 14.922 1 96.88 152 GLY B C 1
ATOM 4000 O O . GLY B 1 152 ? 1.318 10.617 15.609 1 96.88 152 GLY B O 1
ATOM 4001 N N . VAL B 1 153 ? 1.523 9.234 13.898 1 96.12 153 VAL B N 1
ATOM 4002 C CA . VAL B 1 153 ? 2.926 9.586 13.711 1 96.12 153 VAL B CA 1
ATOM 4003 C C . VAL B 1 153 ? 3.027 10.984 13.094 1 96.12 153 VAL B C 1
ATOM 4005 O O . VAL B 1 153 ? 4.031 11.68 13.273 1 96.12 153 VAL B O 1
ATOM 4008 N N . VAL B 1 154 ? 2.094 11.352 12.359 1 96.19 154 VAL B N 1
ATOM 4009 C CA . VAL B 1 154 ? 1.979 12.688 11.789 1 96.19 154 VAL B CA 1
ATOM 4010 C C . VAL B 1 154 ? 0.702 13.359 12.297 1 96.19 154 VAL B C 1
ATOM 4012 O O . VAL B 1 154 ? -0.366 12.742 12.312 1 96.19 154 VAL B O 1
ATOM 4015 N N . THR B 1 155 ? 0.835 14.539 12.75 1 95 155 THR B N 1
ATOM 4016 C CA . THR B 1 155 ? -0.32 15.273 13.258 1 95 155 THR B CA 1
ATOM 4017 C C . THR B 1 155 ? -0.418 16.641 12.602 1 95 155 THR B C 1
ATOM 4019 O O . THR B 1 155 ? 0.547 17.125 12 1 95 155 THR B O 1
ATOM 4022 N N . ASP B 1 156 ? -1.601 17.203 12.664 1 91 156 ASP B N 1
ATOM 4023 C CA . ASP B 1 156 ? -1.798 18.562 12.156 1 91 156 ASP B CA 1
ATOM 4024 C C . ASP B 1 156 ? -1.323 19.594 13.164 1 91 156 ASP B C 1
ATOM 4026 O O . ASP B 1 156 ? -0.663 19.266 14.148 1 91 156 ASP B O 1
ATOM 4030 N N . ALA B 1 157 ? -1.57 20.828 12.828 1 83.38 157 ALA B N 1
ATOM 4031 C CA . ALA B 1 157 ? -1.074 21.953 13.625 1 83.38 157 ALA B CA 1
ATOM 4032 C C . ALA B 1 157 ? -1.656 21.922 15.039 1 83.38 157 ALA B C 1
ATOM 4034 O O . ALA B 1 157 ? -1.063 22.469 15.969 1 83.38 157 ALA B O 1
ATOM 4035 N N . ASN B 1 158 ? -2.787 21.219 15.211 1 85.62 158 ASN B N 1
ATOM 4036 C CA . ASN B 1 158 ? -3.432 21.141 16.516 1 85.62 158 ASN B CA 1
ATOM 4037 C C . ASN B 1 158 ? -3.051 19.859 17.25 1 85.62 158 ASN B C 1
ATOM 4039 O O . ASN B 1 158 ? -3.586 19.562 18.328 1 85.62 158 ASN B O 1
ATOM 4043 N N . GLY B 1 159 ? -2.166 19.141 16.641 1 89.94 159 GLY B N 1
ATOM 4044 C CA . GLY B 1 159 ? -1.715 17.906 17.266 1 89.94 159 GLY B CA 1
ATOM 4045 C C . GLY B 1 159 ? -2.615 16.719 16.953 1 89.94 159 GLY B C 1
ATOM 4046 O O . GLY B 1 159 ? -2.41 15.625 17.484 1 89.94 159 GLY B O 1
ATOM 4047 N N . SER B 1 160 ? -3.596 16.891 16.172 1 93.69 160 SER B N 1
ATOM 4048 C CA . SER B 1 160 ? -4.551 15.844 15.852 1 93.69 160 SER B CA 1
ATOM 4049 C C . SER B 1 160 ? -4.043 14.953 14.727 1 93.69 160 SER B C 1
ATOM 4051 O O . SER B 1 160 ? -3.533 15.445 13.719 1 93.69 160 SER B O 1
ATOM 4053 N N . PRO B 1 161 ? -4.148 13.594 14.93 1 96.44 161 PRO B N 1
ATOM 4054 C CA . PRO B 1 161 ? -3.977 12.758 13.742 1 96.44 161 PRO B CA 1
ATOM 4055 C C . PRO B 1 161 ? -4.977 13.094 12.633 1 96.44 161 PRO B C 1
ATOM 4057 O O . PRO B 1 161 ? -6.016 13.695 12.906 1 96.44 161 PRO B O 1
ATOM 4060 N N . ASN B 1 162 ? -4.613 12.75 11.445 1 94.56 162 ASN B N 1
ATOM 4061 C CA . ASN B 1 162 ? -5.477 13.023 10.305 1 94.56 162 ASN B CA 1
ATOM 4062 C C . ASN B 1 162 ? -6.102 11.75 9.75 1 94.56 162 ASN B C 1
ATOM 4064 O O . ASN B 1 162 ? -5.488 10.68 9.797 1 94.56 162 ASN B O 1
ATOM 4068 N N . LEU B 1 163 ? -7.363 11.93 9.227 1 96.75 163 LEU B N 1
ATOM 4069 C CA . LEU B 1 163 ? -7.906 10.828 8.445 1 96.75 163 LEU B CA 1
ATOM 4070 C C . LEU B 1 163 ? -7.004 10.508 7.25 1 96.75 163 LEU B C 1
ATOM 4072 O O . LEU B 1 163 ? -6.484 11.422 6.602 1 96.75 163 LEU B O 1
ATOM 4076 N N . PRO B 1 164 ? -6.773 9.211 7.004 1 96.94 164 PRO B N 1
ATOM 4077 C CA . PRO B 1 164 ? -5.949 8.852 5.848 1 96.94 164 PRO B CA 1
ATOM 4078 C C . PRO B 1 164 ? -6.637 9.156 4.516 1 96.94 164 PRO B C 1
ATOM 4080 O O . PRO B 1 164 ? -7.867 9.211 4.449 1 96.94 164 PRO B O 1
ATOM 4083 N N . VAL B 1 165 ? -5.855 9.305 3.453 1 97.19 165 VAL B N 1
ATOM 4084 C CA . VAL B 1 165 ? -6.371 9.68 2.139 1 97.19 165 VAL B CA 1
ATOM 4085 C C . VAL B 1 165 ? -6.93 8.445 1.435 1 97.19 165 VAL B C 1
ATOM 4087 O O . VAL B 1 165 ? -7.484 8.547 0.338 1 97.19 165 VAL B O 1
ATOM 4090 N N . SER B 1 166 ? -6.727 7.312 1.993 1 97.06 166 SER B N 1
ATOM 4091 C CA . SER B 1 166 ? -7.152 6.035 1.43 1 97.06 166 SER B CA 1
ATOM 4092 C C . SER B 1 166 ? -7.301 4.973 2.514 1 97.06 166 SER B C 1
ATOM 4094 O O . SER B 1 166 ? -6.973 5.215 3.678 1 97.06 166 SER B O 1
ATOM 4096 N N . VAL B 1 167 ? -7.891 3.855 2.129 1 98.12 167 VAL B N 1
ATOM 4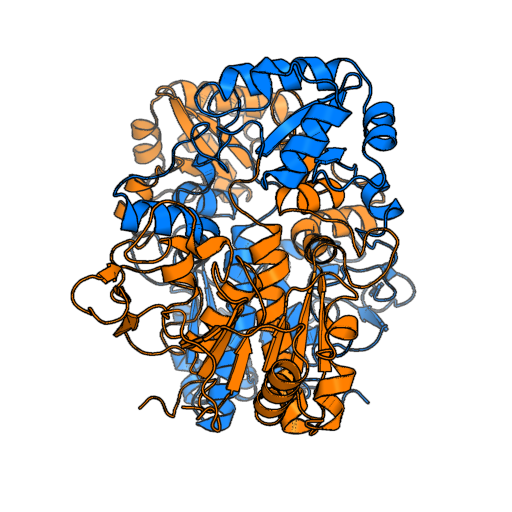097 C CA . VAL B 1 167 ? -7.926 2.695 3.014 1 98.12 167 VAL B CA 1
ATOM 4098 C C . VAL B 1 167 ? -6.613 1.925 2.91 1 98.12 167 VAL B C 1
ATOM 4100 O O . VAL B 1 167 ? -6.566 0.84 2.328 1 98.12 167 VAL B O 1
ATOM 4103 N N . LEU B 1 168 ? -5.59 2.432 3.572 1 98.44 168 LEU B N 1
ATOM 4104 C CA . LEU B 1 168 ? -4.195 2.016 3.447 1 98.44 168 LEU B CA 1
ATOM 4105 C C . LEU B 1 168 ? -4.004 0.592 3.959 1 98.44 168 LEU B C 1
ATOM 4107 O O . LEU B 1 168 ? -3.346 -0.222 3.309 1 98.44 168 LEU B O 1
ATOM 4111 N N . ALA B 1 169 ? -4.543 0.288 5.121 1 98.75 169 ALA B N 1
ATOM 4112 C CA . ALA B 1 169 ? -4.395 -1.049 5.691 1 98.75 169 ALA B CA 1
ATOM 4113 C C . ALA B 1 169 ? -5.012 -2.105 4.781 1 98.75 169 ALA B C 1
ATOM 4115 O O . ALA B 1 169 ? -4.418 -3.164 4.555 1 98.75 169 ALA B O 1
ATOM 4116 N N . ASP B 1 170 ? -6.16 -1.805 4.234 1 98.81 170 ASP B N 1
ATOM 4117 C CA . ASP B 1 170 ? -6.879 -2.748 3.385 1 98.81 170 ASP B CA 1
ATOM 4118 C C . ASP B 1 170 ? -6.059 -3.104 2.146 1 98.81 170 ASP B C 1
ATOM 4120 O O . ASP B 1 170 ? -5.988 -4.27 1.755 1 98.81 170 ASP B O 1
ATOM 4124 N N . ILE B 1 171 ? -5.43 -2.102 1.579 1 98.88 171 ILE B N 1
ATOM 4125 C CA . ILE B 1 171 ? -4.801 -2.334 0.283 1 98.88 171 ILE B CA 1
ATOM 4126 C C . ILE B 1 171 ? -3.322 -2.664 0.479 1 98.88 171 ILE B C 1
ATOM 4128 O O . ILE B 1 171 ? -2.859 -3.734 0.077 1 98.88 171 ILE B O 1
ATOM 4132 N N . ALA B 1 172 ? -2.596 -1.846 1.221 1 98.75 172 ALA B N 1
ATOM 4133 C CA . ALA B 1 172 ? -1.145 -1.981 1.332 1 98.75 172 ALA B CA 1
ATOM 4134 C C . ALA B 1 172 ? -0.771 -3.043 2.361 1 98.75 172 ALA B C 1
ATOM 4136 O O . ALA B 1 172 ? 0.35 -3.559 2.352 1 98.75 172 ALA B O 1
ATOM 4137 N N . ALA B 1 173 ? -1.69 -3.355 3.258 1 98.81 173 ALA B N 1
ATOM 4138 C CA . ALA B 1 173 ? -1.381 -4.336 4.297 1 98.81 173 ALA B CA 1
ATOM 4139 C C . ALA B 1 173 ? -2.252 -5.578 4.152 1 98.81 173 ALA B C 1
ATOM 4141 O O . ALA B 1 173 ? -2.016 -6.59 4.82 1 98.81 173 ALA B O 1
ATOM 4142 N N . GLY B 1 174 ? -3.252 -5.516 3.34 1 98.88 174 GLY B N 1
ATOM 4143 C CA . GLY B 1 174 ? -4.141 -6.641 3.09 1 98.88 174 GLY B CA 1
ATOM 4144 C C . GLY B 1 174 ? -4.016 -7.199 1.687 1 98.88 174 GLY B C 1
ATOM 4145 O O . GLY B 1 174 ? -3.412 -8.258 1.485 1 98.88 174 GLY B O 1
ATOM 4146 N N . THR B 1 175 ? -4.383 -6.414 0.667 1 98.94 175 THR B N 1
ATOM 4147 C CA . THR B 1 175 ? -4.488 -6.852 -0.721 1 98.94 175 THR B CA 1
ATOM 4148 C C . THR B 1 175 ? -3.121 -7.258 -1.263 1 98.94 175 THR B C 1
ATOM 4150 O O . THR B 1 175 ? -2.941 -8.391 -1.717 1 98.94 175 THR B O 1
ATOM 4153 N N . TYR B 1 176 ? -2.18 -6.348 -1.185 1 98.94 176 TYR B N 1
ATOM 4154 C CA . TYR B 1 176 ? -0.901 -6.586 -1.847 1 98.94 176 TYR B CA 1
ATOM 4155 C C . TYR B 1 176 ? -0.13 -7.703 -1.157 1 98.94 176 TYR B C 1
ATOM 4157 O O . TYR B 1 176 ? 0.387 -8.609 -1.817 1 98.94 176 TYR B O 1
ATOM 4165 N N . PRO B 1 177 ? -0.105 -7.703 0.192 1 98.94 177 PRO B N 1
ATOM 4166 C CA . PRO B 1 177 ? 0.514 -8.859 0.851 1 98.94 177 PRO B CA 1
ATOM 4167 C C . PRO B 1 177 ? -0.161 -10.18 0.486 1 98.94 177 PRO B C 1
ATOM 4169 O O . PRO B 1 177 ? 0.517 -11.195 0.317 1 98.94 177 PRO B O 1
ATOM 4172 N N . ALA B 1 178 ? -1.482 -10.156 0.359 1 98.94 178 ALA B N 1
ATOM 4173 C CA . ALA B 1 178 ? -2.191 -11.375 -0.028 1 98.94 178 ALA B CA 1
ATOM 4174 C C . ALA B 1 178 ? -1.758 -11.844 -1.413 1 98.94 178 ALA B C 1
ATOM 4176 O O . ALA B 1 178 ? -1.41 -13.016 -1.597 1 98.94 178 ALA B O 1
ATOM 4177 N N . VAL B 1 179 ? -1.707 -10.945 -2.383 1 98.94 179 VAL B N 1
ATOM 4178 C CA . VAL B 1 179 ? -1.343 -11.297 -3.75 1 98.94 179 VAL B CA 1
ATOM 4179 C C . VAL B 1 179 ? 0.093 -11.82 -3.785 1 98.94 179 VAL B C 1
ATOM 4181 O O . VAL B 1 179 ? 0.371 -12.859 -4.387 1 98.94 179 VAL B O 1
ATOM 4184 N N . MET B 1 180 ? 1.002 -11.109 -3.121 1 98.88 180 MET B N 1
ATOM 4185 C CA . MET B 1 180 ? 2.41 -11.492 -3.104 1 98.88 180 MET B CA 1
ATOM 4186 C C . MET B 1 180 ? 2.586 -12.891 -2.521 1 98.88 180 MET B C 1
ATOM 4188 O O . MET B 1 180 ? 3.211 -13.75 -3.143 1 98.88 180 MET B O 1
ATOM 4192 N N . ASN B 1 181 ? 1.983 -13.125 -1.373 1 98.94 181 ASN B N 1
ATOM 4193 C CA . ASN B 1 181 ? 2.18 -14.406 -0.697 1 98.94 181 ASN B CA 1
ATOM 4194 C C . ASN B 1 181 ? 1.491 -15.547 -1.442 1 98.94 181 ASN B C 1
ATOM 4196 O O . ASN B 1 181 ? 1.995 -16.672 -1.47 1 98.94 181 ASN B O 1
ATOM 4200 N N . VAL B 1 182 ? 0.348 -15.281 -2.041 1 98.94 182 VAL B N 1
ATOM 4201 C CA . VAL B 1 182 ? -0.348 -16.297 -2.832 1 98.94 182 VAL B CA 1
ATOM 4202 C C . VAL B 1 182 ? 0.516 -16.703 -4.023 1 98.94 182 VAL B C 1
ATOM 4204 O O . VAL B 1 182 ? 0.638 -17.891 -4.328 1 98.94 182 VAL B O 1
ATOM 4207 N N . LEU B 1 183 ? 1.149 -15.719 -4.695 1 98.94 183 LEU B N 1
ATOM 4208 C CA . LEU B 1 183 ? 1.992 -16.016 -5.848 1 98.94 183 LEU B CA 1
ATOM 4209 C C . LEU B 1 183 ? 3.234 -16.797 -5.422 1 98.94 183 LEU B C 1
ATOM 4211 O O . LEU B 1 183 ? 3.658 -17.734 -6.113 1 98.94 183 LEU B O 1
ATOM 4215 N N . LEU B 1 184 ? 3.809 -16.453 -4.281 1 98.88 184 LEU B N 1
ATOM 4216 C CA . LEU B 1 184 ? 4.945 -17.188 -3.744 1 98.88 184 LEU B CA 1
ATOM 4217 C C . LEU B 1 184 ? 4.547 -18.625 -3.387 1 98.88 184 LEU B C 1
ATOM 4219 O O . LEU B 1 184 ? 5.246 -19.578 -3.748 1 98.88 184 LEU B O 1
ATOM 4223 N N . ALA B 1 185 ? 3.404 -18.75 -2.707 1 98.81 185 ALA B N 1
ATOM 4224 C CA . ALA B 1 185 ? 2.945 -20.062 -2.258 1 98.81 185 ALA B CA 1
ATOM 4225 C C . ALA B 1 185 ? 2.562 -20.953 -3.443 1 98.81 185 ALA B C 1
ATOM 4227 O O . ALA B 1 185 ? 2.781 -22.156 -3.418 1 98.81 185 ALA B O 1
ATOM 4228 N N . LEU B 1 186 ? 1.928 -20.344 -4.449 1 98.56 186 LEU B N 1
ATOM 4229 C CA . LEU B 1 186 ? 1.581 -21.094 -5.656 1 98.56 186 LEU B CA 1
ATOM 4230 C C . LEU B 1 186 ? 2.826 -21.688 -6.309 1 98.56 186 LEU B C 1
ATOM 4232 O O . LEU B 1 186 ? 2.832 -22.844 -6.691 1 98.56 186 LEU B O 1
ATOM 4236 N N . ARG B 1 187 ? 3.865 -20.891 -6.438 1 97.44 187 ARG B N 1
ATOM 4237 C CA . ARG B 1 187 ? 5.129 -21.359 -6.992 1 97.44 187 ARG B CA 1
ATOM 4238 C C . ARG B 1 187 ? 5.707 -22.5 -6.168 1 97.44 187 ARG B C 1
ATOM 4240 O O . ARG B 1 187 ? 6.156 -23.5 -6.719 1 97.44 187 ARG B O 1
ATOM 4247 N N . MET B 1 188 ? 5.688 -22.359 -4.875 1 97.06 188 MET B N 1
ATOM 4248 C CA . MET B 1 188 ? 6.184 -23.422 -3.988 1 97.06 188 MET B CA 1
ATOM 4249 C C . MET B 1 188 ? 5.367 -24.688 -4.152 1 97.06 188 MET B C 1
ATOM 4251 O O . MET B 1 188 ? 5.934 -25.781 -4.258 1 97.06 188 MET B O 1
ATOM 4255 N N . ALA B 1 189 ? 4.043 -24.562 -4.223 1 96.88 189 ALA B N 1
ATOM 4256 C CA . ALA B 1 189 ? 3.15 -25.719 -4.367 1 96.88 189 ALA B CA 1
ATOM 4257 C C . ALA B 1 189 ? 3.416 -26.453 -5.676 1 96.88 189 ALA B C 1
ATOM 4259 O O . ALA B 1 189 ? 3.359 -27.688 -5.727 1 96.88 189 ALA B O 1
ATOM 4260 N N . GLU B 1 190 ? 3.689 -25.688 -6.68 1 94.69 190 GLU B N 1
ATOM 4261 C CA . GLU B 1 190 ? 3.957 -26.297 -7.984 1 94.69 190 GLU B CA 1
ATOM 4262 C C . GLU B 1 190 ? 5.273 -27.062 -7.977 1 94.69 190 GLU B C 1
ATOM 4264 O O . GLU B 1 190 ? 5.43 -28.047 -8.703 1 94.69 190 GLU B O 1
ATOM 4269 N N . ARG B 1 191 ? 6.152 -26.688 -7.16 1 93.19 191 ARG B N 1
ATOM 4270 C CA . ARG B 1 191 ? 7.469 -27.312 -7.098 1 93.19 191 ARG B CA 1
ATOM 4271 C C . ARG B 1 191 ? 7.477 -28.484 -6.121 1 93.19 191 ARG B C 1
ATOM 4273 O O . ARG B 1 191 ? 8.133 -29.5 -6.367 1 93.19 191 ARG B O 1
ATOM 4280 N N . THR B 1 192 ? 6.691 -28.359 -5.039 1 94.38 192 THR B N 1
ATOM 4281 C CA . THR B 1 192 ? 6.828 -29.328 -3.951 1 94.38 192 THR B CA 1
ATOM 4282 C C . THR B 1 192 ? 5.594 -30.219 -3.859 1 94.38 192 THR B C 1
ATOM 4284 O O . THR B 1 192 ? 5.633 -31.266 -3.23 1 94.38 192 THR B O 1
ATOM 4287 N N . GLY B 1 193 ? 4.484 -29.75 -4.406 1 95.31 193 GLY B N 1
ATOM 4288 C CA . GLY B 1 193 ? 3.229 -30.484 -4.273 1 95.31 193 GLY B CA 1
ATOM 4289 C C . GLY B 1 193 ? 2.514 -30.188 -2.965 1 95.31 193 GLY B C 1
ATOM 4290 O O . GLY B 1 193 ? 1.489 -30.812 -2.664 1 95.31 193 GLY B O 1
ATOM 4291 N N . GLU B 1 194 ? 3.053 -29.234 -2.217 1 95.44 194 GLU B N 1
ATOM 4292 C CA . GLU B 1 194 ? 2.469 -28.875 -0.924 1 95.44 194 GLU B CA 1
ATOM 4293 C C . GLU B 1 194 ? 2.027 -27.422 -0.895 1 95.44 194 GLU B C 1
ATOM 4295 O O . GLU B 1 194 ? 2.812 -26.516 -1.204 1 95.44 194 GLU B O 1
ATOM 4300 N N . GLY B 1 195 ? 0.768 -27.219 -0.533 1 97.19 195 GLY B N 1
ATOM 4301 C CA . GLY B 1 195 ? 0.259 -25.859 -0.404 1 97.19 195 GLY B CA 1
ATOM 4302 C C . GLY B 1 195 ? 0.666 -25.188 0.896 1 97.19 195 GLY B C 1
ATOM 4303 O O . GLY B 1 195 ? 1.718 -25.5 1.458 1 97.19 195 GLY B O 1
ATOM 4304 N N . ALA B 1 196 ? -0.07 -24.156 1.258 1 97.88 196 ALA B N 1
ATOM 4305 C CA . ALA B 1 196 ? 0.231 -23.391 2.467 1 97.88 196 ALA B CA 1
ATOM 4306 C C . ALA B 1 196 ? -1.001 -22.641 2.965 1 97.88 196 ALA B C 1
ATOM 4308 O O . ALA B 1 196 ? -1.886 -22.297 2.178 1 97.88 196 ALA B O 1
ATOM 4309 N N . HIS B 1 197 ? -1.06 -22.547 4.258 1 98.5 197 HIS B N 1
ATOM 4310 C CA . HIS B 1 197 ? -2.014 -21.625 4.875 1 98.5 197 HIS B CA 1
ATOM 4311 C C . HIS B 1 197 ? -1.369 -20.281 5.172 1 98.5 197 HIS B C 1
ATOM 4313 O O . HIS B 1 197 ? -0.554 -20.156 6.09 1 98.5 197 HIS B O 1
ATOM 4319 N N . LEU B 1 198 ? -1.721 -19.297 4.379 1 98.69 198 LEU B N 1
ATOM 4320 C CA . LEU B 1 198 ? -1.179 -17.953 4.512 1 98.69 198 LEU B CA 1
ATOM 4321 C C . LEU B 1 198 ? -2.027 -17.125 5.465 1 98.69 198 LEU B C 1
ATOM 4323 O O . LEU B 1 198 ? -3.258 -17.141 5.383 1 98.69 198 LEU B O 1
ATOM 4327 N N . GLN B 1 199 ? -1.36 -16.453 6.355 1 98.06 199 GLN B N 1
ATOM 4328 C CA . GLN B 1 199 ? -2.018 -15.523 7.273 1 98.06 199 GLN B CA 1
ATOM 4329 C C . GLN B 1 199 ? -1.643 -14.078 6.957 1 98.06 199 GLN B C 1
ATOM 4331 O O . GLN B 1 199 ? -0.497 -13.672 7.156 1 98.06 199 GLN B O 1
ATOM 4336 N N . VAL B 1 200 ? -2.59 -13.328 6.488 1 98.5 200 VAL B N 1
ATOM 4337 C CA . VAL B 1 200 ? -2.393 -11.914 6.172 1 98.5 200 VAL B CA 1
ATOM 4338 C C . VAL B 1 200 ? -3.125 -11.047 7.191 1 98.5 200 VAL B C 1
ATOM 4340 O O . VAL B 1 200 ? -4.352 -10.938 7.152 1 98.5 200 VAL B O 1
ATOM 4343 N N . SER B 1 201 ? -2.402 -10.477 8.094 1 98.25 201 SER B N 1
ATOM 4344 C CA . SER B 1 201 ? -2.949 -9.562 9.086 1 98.25 201 SER B CA 1
ATOM 4345 C C . SER B 1 201 ? -2.752 -8.109 8.664 1 98.25 201 SER B C 1
ATOM 4347 O O . SER B 1 201 ? -1.619 -7.633 8.555 1 98.25 201 SER B O 1
ATOM 4349 N N . MET B 1 202 ? -3.824 -7.406 8.5 1 98.56 202 MET B N 1
ATOM 4350 C CA . MET B 1 202 ? -3.729 -6.023 8.047 1 98.56 202 MET B CA 1
ATOM 4351 C C . MET B 1 202 ? -3.012 -5.16 9.078 1 98.56 202 MET B C 1
ATOM 4353 O O . MET B 1 202 ? -2.133 -4.367 8.734 1 98.56 202 MET B O 1
ATOM 4357 N N . THR B 1 203 ? -3.307 -5.355 10.344 1 98.31 203 THR B N 1
ATOM 4358 C CA . THR B 1 203 ? -2.684 -4.547 11.383 1 98.31 203 THR B CA 1
ATOM 4359 C C . THR B 1 203 ? -1.185 -4.828 11.461 1 98.31 203 THR B C 1
ATOM 4361 O O . THR B 1 203 ? -0.376 -3.898 11.492 1 98.31 203 THR B O 1
ATOM 4364 N N . HIS B 1 204 ? -0.798 -6.105 11.461 1 97.69 204 HIS B N 1
ATOM 4365 C CA . HIS B 1 204 ? 0.608 -6.461 11.609 1 97.69 204 HIS B CA 1
ATOM 4366 C C . HIS B 1 204 ? 1.416 -6.039 10.391 1 97.69 204 HIS B C 1
ATOM 4368 O O . HIS B 1 204 ? 2.555 -5.582 10.516 1 97.69 204 HIS B O 1
ATOM 4374 N N . ASN B 1 205 ? 0.837 -6.133 9.242 1 98.62 205 ASN B N 1
ATOM 4375 C CA . ASN B 1 205 ? 1.545 -5.805 8.008 1 98.62 205 ASN B CA 1
ATOM 4376 C C . ASN B 1 205 ? 1.784 -4.301 7.883 1 98.62 205 ASN B C 1
ATOM 4378 O O . ASN B 1 205 ? 2.59 -3.863 7.059 1 98.62 205 ASN B O 1
ATOM 4382 N N . LEU B 1 206 ? 1.115 -3.475 8.68 1 98.62 206 LEU B N 1
ATOM 4383 C CA . LEU B 1 206 ? 1.303 -2.029 8.625 1 98.62 206 LEU B CA 1
ATOM 4384 C C . LEU B 1 206 ? 2.715 -1.646 9.055 1 98.62 206 LEU B C 1
ATOM 4386 O O . LEU B 1 206 ? 3.17 -0.532 8.789 1 98.62 206 LEU B O 1
ATOM 4390 N N . GLN B 1 207 ? 3.414 -2.525 9.703 1 97.25 207 GLN B N 1
ATOM 4391 C CA . GLN B 1 207 ? 4.781 -2.232 10.125 1 97.25 207 GLN B CA 1
ATOM 4392 C C . GLN B 1 207 ? 5.695 -2.02 8.922 1 97.25 207 GLN B C 1
ATOM 4394 O O . GLN B 1 207 ? 6.695 -1.304 9.016 1 97.25 207 GLN B O 1
ATOM 4399 N N . VAL B 1 208 ? 5.34 -2.605 7.766 1 98.56 208 VAL B N 1
ATOM 4400 C CA . VAL B 1 208 ? 6.125 -2.398 6.555 1 98.56 208 VAL B CA 1
ATOM 4401 C C . VAL B 1 208 ? 6.031 -0.938 6.117 1 98.56 208 VAL B C 1
ATOM 4403 O O . VAL B 1 208 ? 7.023 -0.345 5.688 1 98.56 208 VAL B O 1
ATOM 4406 N N . LEU B 1 209 ? 4.867 -0.34 6.285 1 98.44 209 LEU B N 1
ATOM 4407 C CA . LEU B 1 209 ? 4.699 1.077 5.98 1 98.44 209 LEU B CA 1
ATOM 4408 C C . LEU B 1 209 ? 5.48 1.939 6.969 1 98.44 209 LEU B C 1
ATOM 4410 O O . LEU B 1 209 ? 5.746 3.113 6.695 1 98.44 209 LEU B O 1
ATOM 4414 N N . ALA B 1 210 ? 5.84 1.344 8.07 1 97.69 210 ALA B N 1
ATOM 4415 C CA . ALA B 1 210 ? 6.574 2.059 9.109 1 97.69 210 ALA B CA 1
ATOM 4416 C C . ALA B 1 210 ? 8.055 1.705 9.07 1 97.69 210 ALA B C 1
ATOM 4418 O O . ALA B 1 210 ? 8.766 1.881 10.062 1 97.69 210 ALA B O 1
ATOM 4419 N N . TYR B 1 211 ? 8.586 1.196 8.023 1 97.75 211 TYR B N 1
ATOM 4420 C CA . TYR B 1 211 ? 9.93 0.622 7.965 1 97.75 211 TYR B CA 1
ATOM 4421 C C . TYR B 1 211 ? 10.969 1.6 8.5 1 97.75 211 TYR B C 1
ATOM 4423 O O . TYR B 1 211 ? 11.844 1.218 9.281 1 97.75 211 TYR B O 1
ATOM 4431 N N . GLY B 1 212 ? 10.883 2.867 8.07 1 96.94 212 GLY B N 1
ATOM 4432 C CA . GLY B 1 212 ? 11.852 3.861 8.508 1 96.94 212 GLY B CA 1
ATOM 4433 C C . GLY B 1 212 ? 11.766 4.172 9.992 1 96.94 212 GLY B C 1
ATOM 4434 O O . GLY B 1 212 ? 12.781 4.422 10.641 1 96.94 212 GLY B O 1
ATOM 4435 N N . TYR B 1 213 ? 10.555 4.172 10.531 1 97.19 213 TYR B N 1
ATOM 4436 C CA . TYR B 1 213 ? 10.328 4.414 11.953 1 97.19 213 TYR B CA 1
ATOM 4437 C C . TYR B 1 213 ? 10.883 3.268 12.797 1 97.19 213 TYR B C 1
ATOM 4439 O O . TYR B 1 213 ? 11.477 3.494 13.852 1 97.19 213 TYR B O 1
ATOM 4447 N N . ILE B 1 214 ? 10.688 2.047 12.25 1 97.19 214 ILE B N 1
ATOM 4448 C CA . ILE B 1 214 ? 11.219 0.865 12.922 1 97.19 214 ILE B CA 1
ATOM 4449 C C . ILE B 1 214 ? 12.75 0.919 12.922 1 97.19 214 ILE B C 1
ATOM 4451 O O . ILE B 1 214 ? 13.383 0.676 13.953 1 97.19 214 ILE B O 1
ATOM 4455 N N . ALA B 1 215 ? 13.32 1.256 11.789 1 97.12 215 ALA B N 1
ATOM 4456 C CA . ALA B 1 215 ? 14.773 1.351 11.68 1 97.12 215 ALA B CA 1
ATOM 4457 C C . ALA B 1 215 ? 15.328 2.375 12.664 1 97.12 215 ALA B C 1
ATOM 4459 O O . ALA B 1 215 ? 16.344 2.123 13.328 1 97.12 215 ALA B O 1
ATOM 4460 N N . THR B 1 216 ? 14.664 3.516 12.734 1 96.31 216 THR B N 1
ATOM 4461 C CA . THR B 1 216 ? 15.086 4.574 13.648 1 96.31 216 THR B CA 1
ATOM 4462 C C . THR B 1 216 ? 15.039 4.086 15.094 1 96.31 216 THR B C 1
ATOM 4464 O O . THR B 1 216 ? 15.984 4.289 15.852 1 96.31 216 THR B O 1
ATOM 4467 N N . HIS B 1 217 ? 13.953 3.447 15.422 1 97.56 217 HIS B N 1
ATOM 4468 C CA . HIS B 1 217 ? 13.805 2.947 16.781 1 97.56 217 HIS B CA 1
ATOM 4469 C C . HIS B 1 217 ? 14.883 1.919 17.109 1 97.56 217 HIS B C 1
ATOM 4471 O O . HIS B 1 217 ? 15.492 1.969 18.188 1 97.56 217 HIS B O 1
ATOM 4477 N N . GLN B 1 218 ? 15.055 0.968 16.234 1 97.38 218 GLN B N 1
ATOM 4478 C CA . GLN B 1 218 ? 15.984 -0.13 16.484 1 97.38 218 GLN B CA 1
ATOM 4479 C C . GLN B 1 218 ? 17.406 0.381 16.641 1 97.38 218 GLN B C 1
ATOM 4481 O O . GLN B 1 218 ? 18.172 -0.137 17.453 1 97.38 218 GLN B O 1
ATOM 4486 N N . ALA B 1 219 ? 17.766 1.369 15.898 1 96.69 219 ALA B N 1
ATOM 4487 C CA . ALA B 1 219 ? 19.141 1.846 15.898 1 96.69 219 ALA B CA 1
ATOM 4488 C C . ALA B 1 219 ? 19.359 2.912 16.969 1 96.69 219 ALA B C 1
ATOM 4490 O O . ALA B 1 219 ? 20.422 2.984 17.578 1 96.69 219 ALA B O 1
ATOM 4491 N N . ALA B 1 220 ? 18.344 3.771 17.203 1 95.31 220 ALA B N 1
ATOM 4492 C CA . ALA B 1 220 ? 18.531 4.941 18.062 1 95.31 220 ALA B CA 1
ATOM 4493 C C . ALA B 1 220 ? 17.828 4.766 19.406 1 95.31 220 ALA B C 1
ATOM 4495 O O . ALA B 1 220 ? 18.062 5.535 20.344 1 95.31 220 ALA B O 1
ATOM 4496 N N . GLY B 1 221 ? 16.891 3.863 19.5 1 95.19 221 GLY B N 1
ATOM 4497 C CA . GLY B 1 221 ? 16.203 3.58 20.75 1 95.19 221 GLY B CA 1
ATOM 4498 C C . GLY B 1 221 ? 15.008 4.477 21 1 95.19 221 GLY B C 1
ATOM 4499 O O . GLY B 1 221 ? 14.383 4.406 22.062 1 95.19 221 GLY B O 1
ATOM 4500 N N . THR B 1 222 ? 14.781 5.355 20.062 1 94.94 222 THR B N 1
ATOM 4501 C CA . THR B 1 222 ? 13.656 6.266 20.234 1 94.94 222 THR B CA 1
ATOM 4502 C C . THR B 1 222 ? 12.727 6.223 19.031 1 94.94 222 THR B C 1
ATOM 4504 O O . THR B 1 222 ? 13.164 5.93 17.906 1 94.94 222 THR B O 1
ATOM 4507 N N . TRP B 1 223 ? 11.43 6.473 19.297 1 95.75 223 TRP B N 1
ATOM 4508 C CA . TRP B 1 223 ? 10.445 6.555 18.219 1 95.75 223 TRP B CA 1
ATOM 4509 C C . TRP B 1 223 ? 10.383 7.965 17.641 1 95.75 223 TRP B C 1
ATOM 4511 O O . TRP B 1 223 ? 10.531 8.945 18.375 1 95.75 223 TRP B O 1
ATOM 4521 N N . PRO B 1 224 ? 10.102 8.047 16.359 1 91.5 224 PRO B N 1
ATOM 4522 C CA . PRO B 1 224 ? 9.898 9.383 15.805 1 91.5 224 PRO B CA 1
ATOM 4523 C C . PRO B 1 224 ? 8.711 10.102 16.438 1 91.5 224 PRO B C 1
ATOM 4525 O O . PRO B 1 224 ? 7.75 9.461 16.875 1 91.5 224 PRO B O 1
ATOM 4528 N N . GLN B 1 225 ? 8.859 11.406 16.422 1 92.62 225 GLN B N 1
ATOM 4529 C CA . GLN B 1 225 ? 7.82 12.25 17 1 92.62 225 GLN B CA 1
ATOM 4530 C C . GLN B 1 225 ? 7.168 13.125 15.945 1 92.62 225 GLN B C 1
ATOM 4532 O O . GLN B 1 225 ? 7.84 13.609 15.023 1 92.62 225 GLN B O 1
ATOM 4537 N N . PRO B 1 226 ? 5.871 13.344 16.109 1 93.88 226 PRO B N 1
ATOM 4538 C CA . PRO B 1 226 ? 5.223 14.281 15.188 1 93.88 226 PRO B CA 1
ATOM 4539 C C . PRO B 1 226 ? 5.883 15.656 15.188 1 93.88 226 PRO B C 1
ATOM 4541 O O . PRO B 1 226 ? 6.305 16.141 16.25 1 93.88 226 PRO B O 1
ATOM 4544 N N . SER B 1 227 ? 6.051 16.25 14 1 91.94 227 SER B N 1
ATOM 4545 C CA . SER B 1 227 ? 6.543 17.609 13.773 1 91.94 227 SER B CA 1
ATOM 4546 C C . SER B 1 227 ? 8.023 17.734 14.117 1 91.94 227 SER B C 1
ATOM 4548 O O . SER B 1 227 ? 8.539 18.828 14.297 1 91.94 227 SER B O 1
ATOM 4550 N N . ALA B 1 228 ? 8.68 16.594 14.242 1 91.38 228 ALA B N 1
ATOM 4551 C CA . ALA B 1 228 ? 10.062 16.672 14.711 1 91.38 228 ALA B CA 1
ATOM 4552 C C . ALA B 1 228 ? 11.031 16.172 13.648 1 91.38 228 ALA B C 1
ATOM 4554 O O . ALA B 1 228 ? 12.141 16.703 13.508 1 91.38 228 ALA B O 1
ATOM 4555 N N . GLU B 1 229 ? 10.656 15.211 12.906 1 92.19 229 GLU B N 1
ATOM 4556 C CA . GLU B 1 229 ? 11.586 14.555 12 1 92.19 229 GLU B CA 1
ATOM 4557 C C . GLU B 1 229 ? 11.344 14.984 10.555 1 92.19 229 GLU B C 1
ATOM 4559 O O . GLU B 1 229 ? 10.391 15.711 10.273 1 92.19 229 GLU B O 1
ATOM 4564 N N . LEU B 1 230 ? 12.219 14.539 9.688 1 92.81 230 LEU B N 1
ATOM 4565 C CA . LEU B 1 230 ? 12.203 14.891 8.273 1 92.81 230 LEU B CA 1
ATOM 4566 C C . LEU B 1 230 ? 10.844 14.586 7.656 1 92.81 230 LEU B C 1
ATOM 4568 O O . LEU B 1 230 ? 10.234 15.453 7.02 1 92.81 230 LEU B O 1
ATOM 4572 N N . LEU B 1 231 ? 10.281 13.406 7.941 1 93.44 231 LEU B N 1
ATOM 4573 C CA . LEU B 1 231 ? 9.07 12.977 7.254 1 93.44 231 LEU B CA 1
ATOM 4574 C C . LEU B 1 231 ? 7.848 13.141 8.148 1 93.44 231 LEU B C 1
ATOM 4576 O O . LEU B 1 231 ? 6.738 12.75 7.773 1 93.44 231 LEU B O 1
ATOM 4580 N N . THR B 1 232 ? 8.023 13.695 9.336 1 93.81 232 THR B N 1
ATOM 4581 C CA . THR B 1 232 ? 6.891 13.82 10.25 1 93.81 232 THR B CA 1
ATOM 4582 C C . THR B 1 232 ? 6.543 15.281 10.492 1 93.81 232 THR B C 1
ATOM 4584 O O . THR B 1 232 ? 5.891 15.617 11.477 1 93.81 232 THR B O 1
ATOM 4587 N N . GLY B 1 233 ? 7.078 16.156 9.672 1 92.94 233 GLY B N 1
ATOM 4588 C CA . GLY B 1 233 ? 6.617 17.531 9.703 1 92.94 233 GLY B CA 1
ATOM 4589 C C . GLY B 1 233 ? 7.641 18.5 10.281 1 92.94 233 GLY B C 1
ATOM 4590 O O . GLY B 1 233 ? 7.383 19.703 10.391 1 92.94 233 GLY B O 1
ATOM 4591 N N . GLY B 1 234 ? 8.82 17.984 10.578 1 95.19 234 GLY B N 1
ATOM 4592 C CA . GLY B 1 234 ? 9.812 18.828 11.227 1 95.19 234 GLY B CA 1
ATOM 4593 C C . GLY B 1 234 ? 10.711 19.562 10.25 1 95.19 234 GLY B C 1
ATOM 4594 O O . GLY B 1 234 ? 11.469 20.453 10.641 1 95.19 234 GLY B O 1
ATOM 4595 N N . SER B 1 235 ? 10.68 19.219 9.016 1 97.19 235 SER B N 1
ATOM 4596 C CA . SER B 1 235 ? 11.633 19.766 8.055 1 97.19 235 SER B CA 1
ATOM 4597 C C . SER B 1 235 ? 10.945 20.688 7.059 1 97.19 235 SER B C 1
ATOM 4599 O O . SER B 1 235 ? 9.883 20.359 6.527 1 97.19 235 SER B O 1
ATOM 4601 N N . PRO B 1 236 ? 11.578 21.875 6.766 1 98.31 236 PRO B N 1
ATOM 4602 C CA . PRO B 1 236 ? 11.031 22.734 5.707 1 98.31 236 PRO B CA 1
ATOM 4603 C C . PRO B 1 236 ? 11.164 22.109 4.32 1 98.31 236 PRO B C 1
ATOM 4605 O O . PRO B 1 236 ? 10.539 22.594 3.367 1 98.31 236 PRO B O 1
ATOM 4608 N N . ARG B 1 237 ? 11.977 21.016 4.184 1 98.5 237 ARG B N 1
ATOM 4609 C CA . ARG B 1 237 ? 12.242 20.406 2.887 1 98.5 237 ARG B CA 1
ATOM 4610 C C . ARG B 1 237 ? 11.188 19.359 2.549 1 98.5 237 ARG B C 1
ATOM 4612 O O . ARG B 1 237 ? 11.148 18.859 1.426 1 98.5 237 ARG B O 1
ATOM 4619 N N . TYR B 1 238 ? 10.414 19.031 3.521 1 98.19 238 TYR B N 1
ATOM 4620 C CA . TYR B 1 238 ? 9.297 18.094 3.379 1 98.19 238 TYR B CA 1
ATOM 4621 C C . TYR B 1 238 ? 8.055 18.625 4.098 1 98.19 238 TYR B C 1
ATOM 4623 O O . TYR B 1 238 ? 7.828 18.297 5.266 1 98.19 238 TYR B O 1
ATOM 4631 N N . GLN B 1 239 ? 7.277 19.344 3.309 1 97.62 239 GLN B N 1
ATOM 4632 C CA . GLN B 1 239 ? 6.211 20.141 3.912 1 97.62 239 GLN B CA 1
ATOM 4633 C C . GLN B 1 239 ? 5.141 20.5 2.881 1 97.62 239 GLN B C 1
ATOM 4635 O O . GLN B 1 239 ? 5.391 20.438 1.676 1 97.62 239 GLN B O 1
ATOM 4640 N N . ILE B 1 240 ? 3.969 20.797 3.342 1 97.94 240 ILE B N 1
ATOM 4641 C CA . ILE B 1 240 ? 2.893 21.328 2.52 1 97.94 240 ILE B CA 1
ATOM 4642 C C . ILE B 1 240 ? 2.656 22.797 2.877 1 97.94 240 ILE B C 1
ATOM 4644 O O . ILE B 1 240 ? 2.387 23.125 4.035 1 97.94 240 ILE B O 1
ATOM 4648 N N . TYR B 1 241 ? 2.787 23.688 1.909 1 98.19 241 TYR B N 1
ATOM 4649 C CA . TYR B 1 241 ? 2.67 25.125 2.119 1 98.19 241 TYR B CA 1
ATOM 4650 C C . TYR B 1 241 ? 1.407 25.672 1.461 1 98.19 241 TYR B C 1
ATOM 4652 O O . TYR B 1 241 ? 1.036 25.25 0.365 1 98.19 241 TYR B O 1
ATOM 4660 N N . PRO B 1 242 ? 0.779 26.625 2.045 1 98.12 242 PRO B N 1
ATOM 4661 C CA . PRO B 1 242 ? -0.383 27.266 1.421 1 98.12 242 PRO B CA 1
ATOM 4662 C C . PRO B 1 242 ? 0.006 28.297 0.365 1 98.12 242 PRO B C 1
ATOM 4664 O O . PRO B 1 242 ? 1.006 29 0.525 1 98.12 242 PRO B O 1
ATOM 4667 N N . ALA B 1 243 ? -0.729 28.375 -0.699 1 98.56 243 ALA B N 1
ATOM 4668 C CA . ALA B 1 243 ? -0.659 29.469 -1.664 1 98.56 243 ALA B CA 1
ATOM 4669 C C . ALA B 1 243 ? -1.705 30.531 -1.359 1 98.56 243 ALA B C 1
ATOM 4671 O O . ALA B 1 243 ? -2.521 30.375 -0.45 1 98.56 243 ALA B O 1
ATOM 4672 N N . ALA B 1 244 ? -1.687 31.562 -2.166 1 98.56 244 ALA B N 1
ATOM 4673 C CA . ALA B 1 244 ? -2.535 32.719 -1.895 1 98.56 244 ALA B CA 1
ATOM 4674 C C . ALA B 1 244 ? -3.99 32.438 -2.242 1 98.56 244 ALA B C 1
ATOM 4676 O O . ALA B 1 244 ? -4.902 33.125 -1.762 1 98.56 244 ALA B O 1
ATOM 4677 N N . ASP B 1 245 ? -4.238 31.484 -3.051 1 97.94 245 ASP B N 1
ATOM 4678 C CA . ASP B 1 245 ? -5.574 31.25 -3.588 1 97.94 245 ASP B CA 1
ATOM 4679 C C . ASP B 1 245 ? -6.25 30.078 -2.895 1 97.94 245 ASP B C 1
ATOM 4681 O O . ASP B 1 245 ? -7.176 29.469 -3.441 1 97.94 245 ASP B O 1
ATOM 4685 N N . GLY B 1 246 ? -5.742 29.641 -1.771 1 96.38 246 GLY B N 1
ATOM 4686 C CA . GLY B 1 246 ? -6.344 28.547 -1.017 1 96.38 246 GLY B CA 1
ATOM 4687 C C . GLY B 1 246 ? -5.879 27.172 -1.472 1 96.38 246 GLY B C 1
ATOM 4688 O O . GLY B 1 246 ? -6.328 26.156 -0.947 1 96.38 246 GLY B O 1
ATOM 4689 N N . ARG B 1 247 ? -5.047 27.172 -2.438 1 97.69 247 ARG B N 1
ATOM 4690 C CA . ARG B 1 247 ? -4.418 25.938 -2.891 1 97.69 247 ARG B CA 1
ATOM 4691 C C . ARG B 1 247 ? -3.113 25.688 -2.141 1 97.69 247 ARG B C 1
ATOM 4693 O O . ARG B 1 247 ? -2.746 26.438 -1.243 1 97.69 247 ARG B O 1
ATOM 4700 N N . TYR B 1 248 ? -2.463 24.547 -2.461 1 98.5 248 TYR B N 1
ATOM 4701 C CA . TYR B 1 248 ? -1.319 24.172 -1.638 1 98.5 248 TYR B CA 1
ATOM 4702 C C . TYR B 1 248 ? -0.158 23.703 -2.504 1 98.5 248 TYR B C 1
ATOM 4704 O O . TYR B 1 248 ? -0.362 23.25 -3.635 1 98.5 248 TYR B O 1
ATOM 4712 N N . ILE B 1 249 ? 1.025 23.812 -1.946 1 98.75 249 ILE B N 1
ATOM 4713 C CA . ILE B 1 249 ? 2.287 23.406 -2.553 1 98.75 249 ILE B CA 1
ATOM 4714 C C . ILE B 1 249 ? 2.912 22.281 -1.728 1 98.75 249 ILE B C 1
ATOM 4716 O O . ILE B 1 249 ? 3.096 22.422 -0.516 1 98.75 249 ILE B O 1
ATOM 4720 N N . ALA B 1 250 ? 3.184 21.188 -2.348 1 98.75 250 ALA B N 1
ATOM 4721 C CA . ALA B 1 250 ? 3.875 20.062 -1.703 1 98.75 250 ALA B CA 1
ATOM 4722 C C . ALA B 1 250 ? 5.371 20.109 -2.002 1 98.75 250 ALA B C 1
ATOM 4724 O O . ALA B 1 250 ? 5.789 19.875 -3.141 1 98.75 250 ALA B O 1
ATOM 4725 N N . CYS B 1 251 ? 6.137 20.328 -0.994 1 98.81 251 CYS B N 1
ATOM 4726 C CA . CYS B 1 251 ? 7.586 20.438 -1.111 1 98.81 251 CYS B CA 1
ATOM 4727 C C . CYS B 1 251 ? 8.281 19.188 -0.585 1 98.81 251 CYS B C 1
ATOM 4729 O O . CYS B 1 251 ? 8.078 18.797 0.563 1 98.81 251 CYS B O 1
ATOM 4731 N N . ALA B 1 252 ? 9.055 18.625 -1.411 1 98.62 252 ALA B N 1
ATOM 4732 C CA . ALA B 1 252 ? 9.93 17.5 -1.031 1 98.62 252 ALA B CA 1
ATOM 4733 C C . ALA B 1 252 ? 11.336 17.703 -1.585 1 98.62 252 ALA B C 1
ATOM 4735 O O . ALA B 1 252 ? 11.891 16.797 -2.207 1 98.62 252 ALA B O 1
ATOM 4736 N N . ALA B 1 253 ? 11.852 18.891 -1.388 1 98.44 253 ALA B N 1
ATOM 4737 C CA . ALA B 1 253 ? 13.195 19.219 -1.851 1 98.44 253 ALA B CA 1
ATOM 4738 C C . ALA B 1 253 ? 14.25 18.688 -0.885 1 98.44 253 ALA B C 1
ATOM 4740 O O . ALA B 1 253 ? 14.922 19.469 -0.2 1 98.44 253 ALA B O 1
ATOM 4741 N N . LEU B 1 254 ? 14.516 17.438 -0.948 1 96.88 254 LEU B N 1
ATOM 4742 C CA . LEU B 1 254 ? 15.281 16.75 0.079 1 96.88 254 LEU B CA 1
ATOM 4743 C C . LEU B 1 254 ? 16.781 16.891 -0.178 1 96.88 254 LEU B C 1
ATOM 4745 O O . LEU B 1 254 ? 17.531 17.25 0.723 1 96.88 254 LEU B O 1
ATOM 4749 N N . GLU B 1 255 ? 17.188 16.578 -1.412 1 95.38 255 GLU B N 1
ATOM 4750 C CA . GLU B 1 255 ? 18.609 16.672 -1.758 1 95.38 255 GLU B CA 1
ATOM 4751 C C . GLU B 1 255 ? 19.062 18.125 -1.814 1 95.38 255 GLU B C 1
ATOM 4753 O O . GLU B 1 255 ? 18.328 19 -2.279 1 95.38 255 GLU B O 1
ATOM 4758 N N . GLU B 1 256 ? 20.328 18.281 -1.461 1 96.31 256 GLU B N 1
ATOM 4759 C CA . GLU B 1 256 ? 20.891 19.625 -1.392 1 96.31 256 GLU B CA 1
ATOM 4760 C C . GLU B 1 256 ? 20.75 20.359 -2.727 1 96.31 256 GLU B C 1
ATOM 4762 O O . GLU B 1 256 ? 20.438 21.547 -2.764 1 96.31 256 GLU B O 1
ATOM 4767 N N . LYS B 1 257 ? 20.953 19.688 -3.822 1 96.5 257 LYS B N 1
ATOM 4768 C CA . LYS B 1 257 ? 20.875 20.328 -5.129 1 96.5 257 LYS B CA 1
ATOM 4769 C C . LYS B 1 257 ? 19.469 20.828 -5.422 1 96.5 257 LYS B C 1
ATOM 4771 O O . LYS B 1 257 ? 19.281 21.922 -5.949 1 96.5 257 LYS B O 1
ATOM 4776 N N . PHE B 1 258 ? 18.438 20.078 -5.082 1 97.81 258 PHE B N 1
ATOM 4777 C CA . PHE B 1 258 ? 17.047 20.469 -5.285 1 97.81 258 PHE B CA 1
ATOM 4778 C C . PHE B 1 258 ? 16.656 21.609 -4.332 1 97.81 258 PHE B C 1
ATOM 4780 O O . PHE B 1 258 ? 15.961 22.547 -4.723 1 97.81 258 PHE B O 1
ATOM 4787 N N . TRP B 1 259 ? 17.156 21.5 -3.092 1 98.38 259 TRP B N 1
ATOM 4788 C CA . TRP B 1 259 ? 16.875 22.516 -2.078 1 98.38 259 TRP B CA 1
ATOM 4789 C C . TRP B 1 259 ? 17.438 23.875 -2.486 1 98.38 259 TRP B C 1
ATOM 4791 O O . TRP B 1 259 ? 16.719 24.875 -2.5 1 98.38 259 TRP B O 1
ATOM 4801 N N . GLN B 1 260 ? 18.703 23.844 -2.896 1 98.19 260 GLN B N 1
ATOM 4802 C CA . GLN B 1 260 ? 19.359 25.094 -3.281 1 98.19 260 GLN B CA 1
ATOM 4803 C C . GLN B 1 260 ? 18.672 25.719 -4.492 1 98.19 260 GLN B C 1
ATOM 4805 O O . GLN B 1 260 ? 18.5 26.938 -4.559 1 98.19 260 GLN B O 1
ATOM 4810 N N . ARG B 1 261 ? 18.312 24.875 -5.422 1 98.31 261 ARG B N 1
ATOM 4811 C CA . ARG B 1 261 ? 17.609 25.375 -6.586 1 98.31 261 ARG B CA 1
ATOM 4812 C C . ARG B 1 261 ? 16.266 25.984 -6.184 1 98.31 261 ARG B C 1
ATOM 4814 O O . ARG B 1 261 ? 15.898 27.078 -6.645 1 98.31 261 ARG B O 1
ATOM 4821 N N . LEU B 1 262 ? 15.508 25.359 -5.301 1 98.75 262 LEU B N 1
ATOM 4822 C CA . LEU B 1 262 ? 14.188 25.828 -4.871 1 98.75 262 LEU B CA 1
ATOM 4823 C C . LEU B 1 262 ? 14.289 27.172 -4.152 1 98.75 262 LEU B C 1
ATOM 4825 O O . LEU B 1 262 ? 13.586 28.109 -4.512 1 98.75 262 LEU B O 1
ATOM 4829 N N . VAL B 1 263 ? 15.141 27.234 -3.141 1 98.5 263 VAL B N 1
ATOM 4830 C CA . VAL B 1 263 ? 15.164 28.422 -2.281 1 98.5 263 VAL B CA 1
ATOM 4831 C C . VAL B 1 263 ? 15.672 29.625 -3.07 1 98.5 263 VAL B C 1
ATOM 4833 O O . VAL B 1 263 ? 15.273 30.766 -2.801 1 98.5 263 VAL B O 1
ATOM 4836 N N . THR B 1 264 ? 16.516 29.344 -4.082 1 98.25 264 THR B N 1
ATOM 4837 C CA . THR B 1 264 ? 16.938 30.422 -4.973 1 98.25 264 THR B CA 1
ATOM 4838 C C . THR B 1 264 ? 15.789 30.859 -5.863 1 98.25 264 THR B C 1
ATOM 4840 O O . THR B 1 264 ? 15.539 32.062 -6.012 1 98.25 264 THR B O 1
ATOM 4843 N N . LEU B 1 265 ? 15.109 29.969 -6.418 1 98.25 265 LEU B N 1
ATOM 4844 C CA . LEU B 1 265 ? 14.031 30.234 -7.367 1 98.25 265 LEU B CA 1
ATOM 4845 C C . LEU B 1 265 ? 12.914 31.031 -6.707 1 98.25 265 LEU B C 1
ATOM 4847 O O . LEU B 1 265 ? 12.328 31.922 -7.328 1 98.25 265 LEU B O 1
ATOM 4851 N N . VAL B 1 266 ? 12.57 30.734 -5.461 1 98.5 266 VAL B N 1
ATOM 4852 C CA . VAL B 1 266 ? 11.414 31.359 -4.828 1 98.5 266 VAL B CA 1
ATOM 4853 C C . VAL B 1 266 ? 11.836 32.625 -4.117 1 98.5 266 VAL B C 1
ATOM 4855 O O . VAL B 1 266 ? 10.984 33.375 -3.609 1 98.5 266 VAL B O 1
ATOM 4858 N N . GLY B 1 267 ? 13.109 32.875 -3.969 1 98.25 267 GLY B N 1
ATOM 4859 C CA . GLY B 1 267 ? 13.617 34.125 -3.416 1 98.25 267 GLY B CA 1
ATOM 4860 C C . GLY B 1 267 ? 13.703 34.125 -1.901 1 98.25 267 GLY B C 1
ATOM 4861 O O . GLY B 1 267 ? 13.461 35.125 -1.254 1 98.25 267 GLY B O 1
ATOM 4862 N N . LEU B 1 268 ? 13.953 32.969 -1.367 1 98.69 268 LEU B N 1
ATOM 4863 C CA . LEU B 1 268 ? 14.133 32.875 0.078 1 98.69 268 LEU B CA 1
ATOM 4864 C C . LEU B 1 268 ? 15.391 33.625 0.511 1 98.69 268 LEU B C 1
ATOM 4866 O O . LEU B 1 268 ? 16.422 33.531 -0.148 1 98.69 268 LEU B O 1
ATOM 4870 N N . ASP B 1 269 ? 15.359 34.344 1.617 1 98.31 269 ASP B N 1
ATOM 4871 C CA . ASP B 1 269 ? 16.516 35.062 2.154 1 98.31 269 ASP B CA 1
ATOM 4872 C C . ASP B 1 269 ? 17.703 34.094 2.342 1 98.31 269 ASP B C 1
ATOM 4874 O O . ASP B 1 269 ? 17.531 32.969 2.83 1 98.31 269 ASP B O 1
ATOM 4878 N N . LYS B 1 270 ? 18.859 34.5 2.02 1 98 270 LYS B N 1
ATOM 4879 C CA . LYS B 1 270 ? 20.062 33.688 2.023 1 98 270 LYS B CA 1
ATOM 4880 C C . LYS B 1 270 ? 20.344 33.125 3.418 1 98 270 LYS B C 1
ATOM 4882 O O . LYS B 1 270 ? 20.875 32.031 3.557 1 98 270 LYS B O 1
ATOM 4887 N N . ARG B 1 271 ? 19.938 33.875 4.434 1 97.19 271 ARG B N 1
ATOM 4888 C CA . ARG B 1 271 ? 20.188 33.438 5.805 1 97.19 271 ARG B CA 1
ATOM 4889 C C . ARG B 1 271 ? 19.438 32.156 6.113 1 97.19 271 ARG B C 1
ATOM 4891 O O . ARG B 1 271 ? 19.766 31.438 7.055 1 97.19 271 ARG B O 1
ATOM 4898 N N . PHE B 1 272 ? 18.391 31.844 5.297 1 98.19 272 PHE B N 1
ATOM 4899 C CA . PHE B 1 272 ? 17.531 30.688 5.555 1 98.19 272 PHE B CA 1
ATOM 4900 C C . PHE B 1 272 ? 17.859 29.547 4.602 1 98.19 272 PHE B C 1
ATOM 4902 O O . PHE B 1 272 ? 17.188 28.5 4.617 1 98.19 272 PHE B O 1
ATOM 4909 N N . HIS B 1 273 ? 18.906 29.672 3.754 1 98.12 273 HIS B N 1
ATOM 4910 C CA . HIS B 1 273 ? 19.219 28.625 2.781 1 98.12 273 HIS B CA 1
ATOM 4911 C C . HIS B 1 273 ? 19.734 27.375 3.471 1 98.12 273 HIS B C 1
ATOM 4913 O O . HIS B 1 273 ? 19.531 26.266 2.975 1 98.12 273 HIS B O 1
ATOM 4919 N N . ASP B 1 274 ? 20.484 27.578 4.508 1 97.56 274 ASP B N 1
ATOM 4920 C CA . ASP B 1 274 ? 20.828 26.469 5.398 1 97.56 274 ASP B CA 1
ATOM 4921 C C . ASP B 1 274 ? 19.812 26.344 6.527 1 97.56 274 ASP B C 1
ATOM 4923 O O . ASP B 1 274 ? 19.734 27.203 7.41 1 97.56 274 ASP B O 1
ATOM 4927 N N . ASP B 1 275 ? 19 25.281 6.453 1 97.38 275 ASP B N 1
ATOM 4928 C CA . ASP B 1 275 ? 17.906 25.156 7.395 1 97.38 275 ASP B CA 1
ATOM 4929 C C . ASP B 1 275 ? 18.344 24.469 8.68 1 97.38 275 ASP B C 1
ATOM 4931 O O . ASP B 1 275 ? 17.578 24.344 9.633 1 97.38 275 ASP B O 1
ATOM 4935 N N . VAL B 1 276 ? 19.594 24.047 8.82 1 95.5 276 VAL B N 1
ATOM 4936 C CA . VAL B 1 276 ? 20.094 23.266 9.961 1 95.5 276 VAL B CA 1
ATOM 4937 C C . VAL B 1 276 ? 20.016 24.125 11.227 1 95.5 276 VAL B C 1
ATOM 4939 O O . VAL B 1 276 ? 20.641 25.172 11.32 1 95.5 276 VAL B O 1
ATOM 4942 N N . GLY B 1 277 ? 19.25 23.656 12.188 1 95.75 277 GLY B N 1
ATOM 4943 C CA . GLY B 1 277 ? 19.156 24.328 13.477 1 95.75 277 GLY B CA 1
ATOM 4944 C C . GLY B 1 277 ? 18.141 25.469 13.477 1 95.75 277 GLY B C 1
ATOM 4945 O O . GLY B 1 277 ? 17.906 26.094 14.508 1 95.75 277 GLY B O 1
ATOM 4946 N N . GLN B 1 278 ? 17.562 25.781 12.359 1 97.44 278 GLN B N 1
ATOM 4947 C CA . GLN B 1 278 ? 16.562 26.828 12.266 1 97.44 278 GLN B CA 1
ATOM 4948 C C . GLN B 1 278 ? 15.391 26.406 11.391 1 97.44 278 GLN B C 1
ATOM 4950 O O . GLN B 1 278 ? 14.906 27.203 10.578 1 97.44 278 GLN B O 1
ATOM 4955 N N . GLU B 1 279 ? 15.047 25.141 11.445 1 97.81 279 GLU B N 1
ATOM 4956 C CA . GLU B 1 279 ? 14.016 24.547 10.609 1 97.81 279 GLU B CA 1
ATOM 4957 C C . GLU B 1 279 ? 12.695 25.281 10.742 1 97.81 279 GLU B C 1
ATOM 4959 O O . GLU B 1 279 ? 12.016 25.547 9.75 1 97.81 279 GLU B O 1
ATOM 4964 N N . GLN B 1 280 ? 12.297 25.656 11.906 1 96.5 280 GLN B N 1
ATOM 4965 C CA . GLN B 1 280 ? 11.016 26.312 12.148 1 96.5 280 GLN B CA 1
ATOM 4966 C C . GLN B 1 280 ? 10.984 27.703 11.508 1 96.5 280 GLN B C 1
ATOM 4968 O O . GLN B 1 280 ? 9.977 28.078 10.906 1 96.5 280 GLN B O 1
ATOM 4973 N N . ALA B 1 281 ? 12.055 28.438 11.648 1 98.25 281 ALA B N 1
ATOM 4974 C CA . ALA B 1 281 ? 12.141 29.766 11.055 1 98.25 281 ALA B CA 1
ATOM 4975 C C . ALA B 1 281 ? 12.078 29.688 9.531 1 98.25 281 ALA B C 1
ATOM 4977 O O . ALA B 1 281 ? 11.43 30.516 8.883 1 98.25 281 ALA B O 1
ATOM 4978 N N . VAL B 1 282 ? 12.766 28.672 8.961 1 98.75 282 VAL B N 1
ATOM 4979 C CA . VAL B 1 282 ? 12.781 28.484 7.52 1 98.75 282 VAL B CA 1
ATOM 4980 C C . VAL B 1 282 ? 11.383 28.094 7.035 1 98.75 282 VAL B C 1
ATOM 4982 O O . VAL B 1 282 ? 10.906 28.594 6.016 1 98.75 282 VAL B O 1
ATOM 4985 N N . THR B 1 283 ? 10.742 27.234 7.766 1 98.25 283 THR B N 1
ATOM 4986 C CA . THR B 1 283 ? 9.375 26.828 7.43 1 98.25 283 THR B CA 1
ATOM 4987 C C . THR B 1 283 ? 8.453 28.047 7.422 1 98.25 283 THR B C 1
ATOM 4989 O O . THR B 1 283 ? 7.641 28.203 6.508 1 98.25 283 THR B O 1
ATOM 4992 N N . ALA B 1 284 ? 8.539 28.875 8.422 1 98.25 284 ALA B N 1
ATOM 4993 C CA . ALA B 1 284 ? 7.715 30.078 8.508 1 98.25 284 ALA B CA 1
ATOM 4994 C C . ALA B 1 284 ? 7.988 31 7.328 1 98.25 284 ALA B C 1
ATOM 4996 O O . ALA B 1 284 ? 7.055 31.547 6.734 1 98.25 284 ALA B O 1
ATOM 4997 N N . ALA B 1 285 ? 9.242 31.156 7.031 1 98.81 285 ALA B N 1
ATOM 4998 C CA . ALA B 1 285 ? 9.625 32.031 5.93 1 98.81 285 ALA B CA 1
ATOM 4999 C C . ALA B 1 285 ? 9.078 31.531 4.602 1 98.81 285 ALA B C 1
ATOM 5001 O O . ALA B 1 285 ? 8.547 32.312 3.801 1 98.81 285 ALA B O 1
ATOM 5002 N N . LEU B 1 286 ? 9.195 30.234 4.348 1 98.81 286 LEU B N 1
ATOM 5003 C CA . LEU B 1 286 ? 8.68 29.641 3.123 1 98.81 286 LEU B CA 1
ATOM 5004 C C . LEU B 1 286 ? 7.156 29.719 3.08 1 98.81 286 LEU B C 1
ATOM 5006 O O . LEU B 1 286 ? 6.57 29.922 2.012 1 98.81 286 LEU B O 1
ATOM 5010 N N . THR B 1 287 ? 6.543 29.516 4.219 1 98.5 287 THR B N 1
ATOM 5011 C CA . THR B 1 287 ? 5.09 29.672 4.293 1 98.5 287 THR B CA 1
ATOM 5012 C C . THR B 1 287 ? 4.66 31.047 3.793 1 98.5 287 THR B C 1
ATOM 5014 O O . THR B 1 287 ? 3.742 31.156 2.979 1 98.5 287 THR B O 1
ATOM 5017 N N . ASP B 1 288 ? 5.348 32.062 4.281 1 98.69 288 ASP B N 1
ATOM 5018 C CA . ASP B 1 288 ? 5.035 33.438 3.879 1 98.69 288 ASP B CA 1
ATOM 5019 C C . ASP B 1 288 ? 5.258 33.625 2.379 1 98.69 288 ASP B C 1
ATOM 5021 O O . ASP B 1 288 ? 4.445 34.281 1.705 1 98.69 288 ASP B O 1
ATOM 5025 N N . ILE B 1 289 ? 6.312 33.062 1.896 1 98.81 289 ILE B N 1
ATOM 5026 C CA . ILE B 1 289 ? 6.66 33.219 0.487 1 98.81 289 ILE B CA 1
ATOM 5027 C C . ILE B 1 289 ? 5.594 32.562 -0.383 1 98.81 289 ILE B C 1
ATOM 5029 O O . ILE B 1 289 ? 5.043 33.188 -1.289 1 98.81 289 ILE B O 1
ATOM 5033 N N . PHE B 1 290 ? 5.262 31.359 -0.17 1 98.81 290 PHE B N 1
ATOM 5034 C CA . PHE B 1 290 ? 4.309 30.625 -0.997 1 98.81 290 PHE B CA 1
ATOM 5035 C C . PHE B 1 290 ? 2.914 31.234 -0.881 1 98.81 290 PHE B C 1
ATOM 5037 O O . PHE B 1 290 ? 2.148 31.234 -1.847 1 98.81 290 PHE B O 1
ATOM 5044 N N . ALA B 1 291 ? 2.604 31.781 0.272 1 98.62 291 ALA B N 1
ATOM 5045 C CA . ALA B 1 291 ? 1.29 32.375 0.505 1 98.62 291 ALA B CA 1
ATOM 5046 C C . ALA B 1 291 ? 1.156 33.719 -0.222 1 98.62 291 ALA B C 1
ATOM 5048 O O . ALA B 1 291 ? 0.059 34.25 -0.319 1 98.62 291 ALA B O 1
ATOM 5049 N N . SER B 1 292 ? 2.227 34.219 -0.746 1 98.62 292 SER B N 1
ATOM 5050 C CA . SER B 1 292 ? 2.215 35.562 -1.343 1 98.62 292 SER B CA 1
ATOM 5051 C C . SER B 1 292 ? 1.716 35.5 -2.783 1 98.62 292 SER B C 1
ATOM 5053 O O . SER B 1 292 ? 1.39 36.562 -3.365 1 98.62 292 SER B O 1
ATOM 5055 N N . GLN B 1 293 ? 1.721 34.344 -3.477 1 98.69 293 GLN B N 1
ATOM 5056 C CA . GLN B 1 293 ? 1.301 34.188 -4.867 1 98.69 293 GLN B CA 1
ATOM 5057 C C . GLN B 1 293 ? 0.336 33.031 -5.02 1 98.69 293 GLN B C 1
ATOM 5059 O O . GLN B 1 293 ? 0.354 32.094 -4.219 1 98.69 293 GLN B O 1
ATOM 5064 N N . PRO B 1 294 ? -0.558 33.125 -5.988 1 98.69 294 PRO B N 1
ATOM 5065 C CA . PRO B 1 294 ? -1.479 32 -6.215 1 98.69 294 PRO B CA 1
ATOM 5066 C C . PRO B 1 294 ? -0.782 30.781 -6.773 1 98.69 294 PRO B C 1
ATOM 5068 O O . PRO B 1 294 ? 0.345 30.875 -7.27 1 98.69 294 PRO B O 1
ATOM 5071 N N . SER B 1 295 ? -1.423 29.703 -6.738 1 98.44 295 SER B N 1
ATOM 5072 C CA . SER B 1 295 ? -0.875 28.422 -7.188 1 98.44 295 SER B CA 1
ATOM 5073 C C . SER B 1 295 ? -0.466 28.484 -8.656 1 98.44 295 SER B C 1
ATOM 5075 O O . SER B 1 295 ? 0.506 27.844 -9.062 1 98.44 295 SER B O 1
ATOM 5077 N N . SER B 1 296 ? -1.222 29.188 -9.484 1 98.44 296 SER B N 1
ATOM 5078 C CA . SER B 1 296 ? -0.895 29.297 -10.898 1 98.44 296 SER B CA 1
ATOM 5079 C C . SER B 1 296 ? 0.473 29.938 -11.102 1 98.44 296 SER B C 1
ATOM 5081 O O . SER B 1 296 ? 1.223 29.547 -12 1 98.44 296 SER B O 1
ATOM 5083 N N . TYR B 1 297 ? 0.79 30.906 -10.273 1 98.69 297 TYR B N 1
ATOM 5084 C CA . TYR B 1 297 ? 2.107 31.531 -10.305 1 98.69 297 TYR B CA 1
ATOM 5085 C C . TYR B 1 297 ? 3.201 30.516 -10 1 98.69 297 TYR B C 1
ATOM 5087 O O . TYR B 1 297 ? 4.195 30.422 -10.727 1 98.69 297 TYR B O 1
ATOM 5095 N N . TRP B 1 298 ? 3.043 29.781 -8.969 1 98.69 298 TRP B N 1
ATOM 5096 C CA . TRP B 1 298 ? 4.043 28.812 -8.547 1 98.69 298 TRP B CA 1
ATOM 5097 C C . TRP B 1 298 ? 4.18 27.688 -9.57 1 98.69 298 TRP B C 1
ATOM 5099 O O . TRP B 1 298 ? 5.285 27.203 -9.836 1 98.69 298 TRP B O 1
ATOM 5109 N N . ARG B 1 299 ? 3.035 27.234 -10.078 1 98.06 299 ARG B N 1
ATOM 5110 C CA . ARG B 1 299 ? 3.08 26.219 -11.125 1 98.06 299 ARG B CA 1
ATOM 5111 C C . ARG B 1 299 ? 3.951 26.656 -12.289 1 98.06 299 ARG B C 1
ATOM 5113 O O . ARG B 1 299 ? 4.746 25.875 -12.812 1 98.06 299 ARG B O 1
ATOM 5120 N N . GLU B 1 300 ? 3.799 27.828 -12.727 1 98 300 GLU B N 1
ATOM 5121 C CA . GLU B 1 300 ? 4.578 28.375 -13.836 1 98 300 GLU B CA 1
ATOM 5122 C C . GLU B 1 300 ? 6.051 28.516 -13.453 1 98 300 GLU B C 1
ATOM 5124 O O . GLU B 1 300 ? 6.934 28.125 -14.227 1 98 300 GLU B O 1
ATOM 5129 N N . LEU B 1 301 ? 6.312 29.047 -12.289 1 98.25 301 LEU B N 1
ATOM 5130 C CA . LEU B 1 301 ? 7.684 29.281 -11.852 1 98.25 301 LEU B CA 1
ATOM 5131 C C . LEU B 1 301 ? 8.453 27.984 -11.703 1 98.25 301 LEU B C 1
ATOM 5133 O O . LEU B 1 301 ? 9.641 27.906 -12.023 1 98.25 301 LEU B O 1
ATOM 5137 N N . LEU B 1 302 ? 7.781 26.984 -11.188 1 97.31 302 LEU B N 1
ATOM 5138 C CA . LEU B 1 302 ? 8.438 25.719 -10.844 1 97.31 302 LEU B CA 1
ATOM 5139 C C . LEU B 1 302 ? 8.477 24.781 -12.047 1 97.31 302 LEU B C 1
ATOM 5141 O O . LEU B 1 302 ? 9.172 23.766 -12.016 1 97.31 302 LEU B O 1
ATOM 5145 N N . ALA B 1 303 ? 7.73 25.109 -13.102 1 94.25 303 ALA B N 1
ATOM 5146 C CA . ALA B 1 303 ? 7.641 24.25 -14.281 1 94.25 303 ALA B CA 1
ATOM 5147 C C . ALA B 1 303 ? 9.016 24.031 -14.898 1 94.25 303 ALA B C 1
ATOM 5149 O O . ALA B 1 303 ? 9.766 24.969 -15.141 1 94.25 303 ALA B O 1
ATOM 5150 N N . GLY B 1 304 ? 9.344 22.734 -15.125 1 91.31 304 GLY B N 1
ATOM 5151 C CA . GLY B 1 304 ? 10.594 22.375 -15.797 1 91.31 304 GLY B CA 1
ATOM 5152 C C . GLY B 1 304 ? 11.797 22.422 -14.875 1 91.31 304 GLY B C 1
ATOM 5153 O O . GLY B 1 304 ? 12.922 22.141 -15.305 1 91.31 304 GLY B O 1
ATOM 5154 N N . GLU B 1 305 ? 11.555 22.781 -13.555 1 94.06 305 GLU B N 1
ATOM 5155 C CA . GLU B 1 305 ? 12.648 22.875 -12.594 1 94.06 305 GLU B CA 1
ATOM 5156 C C . GLU B 1 305 ? 12.742 21.594 -11.758 1 94.06 305 GLU B C 1
ATOM 5158 O O . GLU B 1 305 ? 11.727 21.031 -11.352 1 94.06 305 GLU B O 1
ATOM 5163 N N . ASP B 1 306 ? 13.953 21.172 -11.547 1 91.5 306 ASP B N 1
ATOM 5164 C CA . ASP B 1 306 ? 14.203 20.031 -10.664 1 91.5 306 ASP B CA 1
ATOM 5165 C C . ASP B 1 306 ? 14.242 20.484 -9.203 1 91.5 306 ASP B C 1
ATOM 5167 O O . ASP B 1 306 ? 15.312 20.578 -8.602 1 91.5 306 ASP B O 1
ATOM 5171 N N . VAL B 1 307 ? 13.117 20.703 -8.641 1 97.31 307 VAL B N 1
ATOM 5172 C CA . VAL B 1 307 ? 13.055 21.234 -7.281 1 97.31 307 VAL B CA 1
ATOM 5173 C C . VAL B 1 307 ? 12.195 20.328 -6.402 1 97.31 307 VAL B C 1
ATOM 5175 O O . VAL B 1 307 ? 12.055 20.562 -5.203 1 97.31 307 VAL B O 1
ATOM 5178 N N . CYS B 1 308 ? 11.609 19.312 -6.922 1 98.12 308 CYS B N 1
ATOM 5179 C CA . CYS B 1 308 ? 10.75 18.375 -6.195 1 98.12 308 CYS B CA 1
ATOM 5180 C C . CYS B 1 308 ? 9.711 19.125 -5.367 1 98.12 308 CYS B C 1
ATOM 5182 O O . CYS B 1 308 ? 9.555 18.859 -4.176 1 98.12 308 CYS B O 1
ATOM 5184 N N . THR B 1 309 ? 9.109 20.047 -5.938 1 98.75 309 THR B N 1
ATOM 5185 C CA . THR B 1 309 ? 8.062 20.891 -5.359 1 98.75 309 THR B CA 1
ATOM 5186 C C . THR B 1 309 ? 6.961 21.156 -6.379 1 98.75 309 THR B C 1
ATOM 5188 O O . THR B 1 309 ? 7.234 21.594 -7.5 1 98.75 309 THR B O 1
ATOM 5191 N N . VAL B 1 310 ? 5.738 20.812 -5.98 1 98.56 310 VAL B N 1
ATOM 5192 C CA . VAL B 1 310 ? 4.66 20.875 -6.961 1 98.56 310 VAL B CA 1
ATOM 5193 C C . VAL B 1 310 ? 3.393 21.406 -6.305 1 98.56 310 VAL B C 1
ATOM 5195 O O . VAL B 1 310 ? 3.234 21.328 -5.086 1 98.56 310 VAL B O 1
ATOM 5198 N N . VAL B 1 311 ? 2.539 22 -7.168 1 98.56 311 VAL B N 1
ATOM 5199 C CA . VAL B 1 311 ? 1.196 22.328 -6.703 1 98.56 311 VAL B CA 1
ATOM 5200 C C . VAL B 1 311 ? 0.393 21.047 -6.496 1 98.56 311 VAL B C 1
ATOM 5202 O O . VAL B 1 311 ? 0.459 20.125 -7.312 1 98.56 311 VAL B O 1
ATOM 5205 N N . VAL B 1 312 ? -0.341 20.938 -5.395 1 98.62 312 VAL B N 1
ATOM 5206 C CA . VAL B 1 312 ? -1.211 19.797 -5.148 1 98.62 312 VAL B CA 1
ATOM 5207 C C . VAL B 1 312 ? -2.354 19.797 -6.164 1 98.62 312 VAL B C 1
ATOM 5209 O O . VAL B 1 312 ? -3.162 20.719 -6.203 1 98.62 312 VAL B O 1
ATOM 5212 N N . ASN B 1 313 ? -2.465 18.766 -6.926 1 98.19 313 ASN B N 1
ATOM 5213 C CA . ASN B 1 313 ? -3.461 18.672 -7.988 1 98.19 313 ASN B CA 1
ATOM 5214 C C . ASN B 1 313 ? -4.844 18.344 -7.438 1 98.19 313 ASN B C 1
ATOM 5216 O O . ASN B 1 313 ? -4.969 17.578 -6.48 1 98.19 313 ASN B O 1
ATOM 5220 N N . THR B 1 314 ? -5.863 18.938 -8.094 1 96.94 314 THR B N 1
ATOM 5221 C CA . THR B 1 314 ? -7.203 18.359 -8 1 96.94 314 THR B CA 1
ATOM 5222 C C . THR B 1 314 ? -7.297 17.078 -8.82 1 96.94 314 THR B C 1
ATOM 5224 O O . THR B 1 314 ? -6.383 16.75 -9.578 1 96.94 314 THR B O 1
ATOM 5227 N N . TRP B 1 315 ? -8.406 16.375 -8.664 1 97.25 315 TRP B N 1
ATOM 5228 C CA . TRP B 1 315 ? -8.625 15.18 -9.484 1 97.25 315 TRP B CA 1
ATOM 5229 C C . TRP B 1 315 ? -8.625 15.539 -10.969 1 97.25 315 TRP B C 1
ATOM 5231 O O . TRP B 1 315 ? -8.031 14.828 -11.781 1 97.25 315 TRP B O 1
ATOM 5241 N N . GLU B 1 316 ? -9.273 16.625 -11.32 1 97.31 316 GLU B N 1
ATOM 5242 C CA . GLU B 1 316 ? -9.352 17.062 -12.711 1 97.31 316 GLU B CA 1
ATOM 5243 C C . GLU B 1 316 ? -7.969 17.359 -13.273 1 97.31 316 GLU B C 1
ATOM 5245 O O . GLU B 1 316 ? -7.648 16.969 -14.398 1 97.31 316 GLU B O 1
ATOM 5250 N N . GLU B 1 317 ? -7.188 18.047 -12.508 1 97.38 317 GLU B N 1
ATOM 5251 C CA . GLU B 1 317 ? -5.832 18.375 -12.938 1 97.38 317 GLU B CA 1
ATOM 5252 C C . GLU B 1 317 ? -4.973 17.125 -13.078 1 97.38 317 GLU B C 1
ATOM 5254 O O . GLU B 1 317 ? -4.141 17.031 -13.984 1 97.38 317 GLU B O 1
ATOM 5259 N N . ALA B 1 318 ? -5.137 16.156 -12.18 1 97.62 318 ALA B N 1
ATOM 5260 C CA . ALA B 1 318 ? -4.41 14.898 -12.25 1 97.62 318 ALA B CA 1
ATOM 5261 C C . ALA B 1 318 ? -4.766 14.133 -13.523 1 97.62 318 ALA B C 1
ATOM 5263 O O . ALA B 1 318 ? -3.893 13.539 -14.164 1 97.62 318 ALA B O 1
ATOM 5264 N N . VAL B 1 319 ? -6.035 14.117 -13.883 1 97.38 319 VAL B N 1
ATOM 5265 C CA . VAL B 1 319 ? -6.504 13.469 -15.102 1 97.38 319 VAL B CA 1
ATOM 5266 C C . VAL B 1 319 ? -5.918 14.172 -16.328 1 97.38 319 VAL B C 1
ATOM 5268 O O . VAL B 1 319 ? -5.406 13.523 -17.234 1 97.38 319 VAL B O 1
ATOM 5271 N N . GLU B 1 320 ? -5.957 15.469 -16.297 1 96.69 320 GLU B N 1
ATOM 5272 C CA . GLU B 1 320 ? -5.441 16.25 -17.406 1 96.69 320 GLU B CA 1
ATOM 5273 C C . GLU B 1 320 ? -3.943 16.031 -17.594 1 96.69 320 GLU B C 1
ATOM 5275 O O . GLU B 1 320 ? -3.455 15.984 -18.719 1 96.69 320 GLU B O 1
ATOM 5280 N N . ALA B 1 321 ? -3.25 15.852 -16.484 1 95.56 321 ALA B N 1
ATOM 5281 C CA . ALA B 1 321 ? -1.803 15.656 -16.531 1 95.56 321 ALA B CA 1
ATOM 5282 C C . ALA B 1 321 ? -1.458 14.227 -16.938 1 95.56 321 ALA B C 1
ATOM 5284 O O . ALA B 1 321 ? -0.287 13.898 -17.141 1 95.56 321 ALA B O 1
ATOM 5285 N N . GLY B 1 322 ? -2.453 13.352 -16.984 1 95.5 322 GLY B N 1
ATOM 5286 C CA . GLY B 1 322 ? -2.232 11.969 -17.391 1 95.5 322 GLY B CA 1
ATOM 5287 C C . GLY B 1 322 ? -1.83 11.07 -16.234 1 95.5 322 GLY B C 1
ATOM 5288 O O . GLY B 1 322 ? -1.382 9.945 -16.438 1 95.5 322 GLY B O 1
ATOM 5289 N N . HIS B 1 323 ? -1.944 11.523 -15 1 96.56 323 HIS B N 1
ATOM 5290 C CA . HIS B 1 323 ? -1.527 10.75 -13.828 1 96.56 323 HIS B CA 1
ATOM 5291 C C . HIS B 1 323 ? -2.639 9.82 -13.359 1 96.56 323 HIS B C 1
ATOM 5293 O O . HIS B 1 323 ? -2.373 8.812 -12.695 1 96.56 323 HIS B O 1
ATOM 5299 N N . VAL B 1 324 ? -3.895 10.141 -13.656 1 96.69 324 VAL B N 1
ATOM 5300 C CA . VAL B 1 324 ? -5.07 9.328 -13.352 1 96.69 324 VAL B CA 1
ATOM 5301 C C . VAL B 1 324 ? -5.824 9.008 -14.641 1 96.69 324 VAL B C 1
ATOM 5303 O O . VAL B 1 324 ? -6.125 9.906 -15.43 1 96.69 324 VAL B O 1
ATOM 5306 N N . ASN B 1 325 ? -6.07 7.793 -14.82 1 95.81 325 ASN B N 1
ATOM 5307 C CA . ASN B 1 325 ? -6.77 7.355 -16.031 1 95.81 325 ASN B CA 1
ATOM 5308 C C . ASN B 1 325 ? -8.242 7.086 -15.758 1 95.81 325 ASN B C 1
ATOM 5310 O O . ASN B 1 325 ? -8.586 6.109 -15.086 1 95.81 325 ASN B O 1
ATOM 5314 N N . ILE B 1 326 ? -9.141 7.887 -16.344 1 95.94 326 ILE B N 1
ATOM 5315 C CA . ILE B 1 326 ? -10.57 7.688 -16.172 1 95.94 326 ILE B CA 1
ATOM 5316 C C . ILE B 1 326 ? -11.188 7.227 -17.5 1 95.94 326 ILE B C 1
ATOM 5318 O O . ILE B 1 326 ? -12.406 7.078 -17.594 1 95.94 326 ILE B O 1
ATOM 5322 N N . ASN B 1 327 ? -10.414 7.039 -18.469 1 95.38 327 ASN B N 1
ATOM 5323 C CA . ASN B 1 327 ? -10.867 6.613 -19.781 1 95.38 327 ASN B CA 1
ATOM 5324 C C . ASN B 1 327 ? -10.18 5.324 -20.219 1 95.38 327 ASN B C 1
ATOM 5326 O O . ASN B 1 327 ? -9.781 5.191 -21.375 1 95.38 327 ASN B O 1
ATOM 5330 N N . SER B 1 328 ? -9.984 4.48 -19.25 1 92.25 328 SER B N 1
ATOM 5331 C CA . SER B 1 328 ? -9.344 3.199 -19.531 1 92.25 328 SER B CA 1
ATOM 5332 C C . SER B 1 328 ? -10.078 2.447 -20.641 1 92.25 328 SER B C 1
ATOM 5334 O O . SER B 1 328 ? -11.305 2.498 -20.719 1 92.25 328 SER B O 1
ATOM 5336 N N . ALA B 1 329 ? -9.305 1.745 -21.453 1 91.44 329 ALA B N 1
ATOM 5337 C CA . ALA B 1 329 ? -9.906 0.866 -22.453 1 91.44 329 ALA B CA 1
ATOM 5338 C C . ALA B 1 329 ? -10.578 -0.335 -21.797 1 91.44 329 ALA B C 1
ATOM 5340 O O . ALA B 1 329 ? -11.531 -0.899 -22.344 1 91.44 329 ALA B O 1
ATOM 5341 N N . ASP B 1 330 ? -10.078 -0.711 -20.672 1 92.94 330 ASP B N 1
ATOM 5342 C CA . ASP B 1 330 ? -10.75 -1.736 -19.875 1 92.94 330 ASP B CA 1
ATOM 5343 C C . ASP B 1 330 ? -12.023 -1.188 -19.25 1 92.94 330 ASP B C 1
ATOM 5345 O O . ASP B 1 330 ? -12 -0.129 -18.609 1 92.94 330 ASP B O 1
ATOM 5349 N N . ARG B 1 331 ? -13.086 -1.927 -19.453 1 96.69 331 ARG B N 1
ATOM 5350 C CA . ARG B 1 331 ? -14.391 -1.469 -18.969 1 96.69 331 ARG B CA 1
ATOM 5351 C C . ARG B 1 331 ? -15.086 -2.557 -18.156 1 96.69 331 ARG B C 1
ATOM 5353 O O . ARG B 1 331 ? -14.742 -3.734 -18.266 1 96.69 331 ARG B O 1
ATOM 5360 N N . VAL B 1 332 ? -15.984 -2.158 -17.312 1 98.12 332 VAL B N 1
ATOM 5361 C CA . VAL B 1 332 ? -16.891 -3.074 -16.609 1 98.12 332 VAL B CA 1
ATOM 5362 C C . VAL B 1 332 ? -18.328 -2.797 -17.031 1 98.12 332 VAL B C 1
ATOM 5364 O O . VAL B 1 332 ? -18.734 -1.64 -17.156 1 98.12 332 VAL B O 1
ATOM 5367 N N . CYS B 1 333 ? -19.062 -3.844 -17.328 1 98.19 333 CYS B N 1
ATOM 5368 C CA . CYS B 1 333 ? -20.438 -3.676 -17.766 1 98.19 333 CYS B CA 1
ATOM 5369 C C . CYS B 1 333 ? -21.406 -4.379 -16.812 1 98.19 333 CYS B C 1
ATOM 5371 O O . CYS B 1 333 ? -20.984 -5.219 -16.016 1 98.19 333 CYS B O 1
ATOM 5373 N N . VAL B 1 334 ? -22.625 -3.949 -16.875 1 97.75 334 VAL B N 1
ATOM 5374 C CA . VAL B 1 334 ? -23.703 -4.59 -16.125 1 97.75 334 VAL B CA 1
ATOM 5375 C C . VAL B 1 334 ? -23.922 -6.004 -16.656 1 97.75 334 VAL B C 1
ATOM 5377 O O . VAL B 1 334 ? -23.859 -6.242 -17.859 1 97.75 334 VAL B O 1
ATOM 5380 N N . PRO B 1 335 ? -24.188 -6.918 -15.711 1 97 335 PRO B N 1
ATOM 5381 C CA . PRO B 1 335 ? -24.438 -8.281 -16.188 1 97 335 PRO B CA 1
ATOM 5382 C C . PRO B 1 335 ? -25.562 -8.359 -17.219 1 97 335 PRO B C 1
ATOM 5384 O O . PRO B 1 335 ? -26.641 -7.812 -16.984 1 97 335 PRO B O 1
ATOM 5387 N N . GLY B 1 336 ? -25.297 -9.047 -18.375 1 94.5 336 GLY B N 1
ATOM 5388 C CA . GLY B 1 336 ? -26.312 -9.266 -19.391 1 94.5 336 GLY B CA 1
ATOM 5389 C C . GLY B 1 336 ? -26.438 -8.109 -20.359 1 94.5 336 GLY B C 1
ATOM 5390 O O . GLY B 1 336 ? -27.219 -8.18 -21.328 1 94.5 336 GLY B O 1
ATOM 5391 N N . ASP B 1 337 ? -25.641 -7.023 -20.125 1 95.31 337 ASP B N 1
ATOM 5392 C CA . ASP B 1 337 ? -25.75 -5.855 -21 1 95.31 337 ASP B CA 1
ATOM 5393 C C . ASP B 1 337 ? -24.375 -5.23 -21.234 1 95.31 337 ASP B C 1
ATOM 5395 O O . ASP B 1 337 ? -24.031 -4.223 -20.609 1 95.31 337 ASP B O 1
ATOM 5399 N N . PRO B 1 338 ? -23.641 -5.656 -22.188 1 91.94 338 PRO B N 1
ATOM 5400 C CA . PRO B 1 338 ? -22.281 -5.156 -22.438 1 91.94 338 PRO B CA 1
ATOM 5401 C C . PRO B 1 338 ? -22.281 -3.689 -22.875 1 91.94 338 PRO B C 1
ATOM 5403 O O . PRO B 1 338 ? -21.234 -3.021 -22.766 1 91.94 338 PRO B O 1
ATOM 5406 N N . ASP B 1 339 ? -23.359 -3.199 -23.359 1 94 339 ASP B N 1
ATOM 5407 C CA . ASP B 1 339 ? -23.422 -1.824 -23.844 1 94 339 ASP B CA 1
ATOM 5408 C C . ASP B 1 339 ? -23.5 -0.833 -22.688 1 94 339 ASP B C 1
ATOM 5410 O O . ASP B 1 339 ? -23.125 0.335 -22.844 1 94 339 ASP B O 1
ATOM 5414 N N . LEU B 1 340 ? -24 -1.301 -21.656 1 96.81 340 LEU B N 1
ATOM 5415 C CA . LEU B 1 340 ? -24.016 -0.477 -20.453 1 96.81 340 LEU B CA 1
ATOM 5416 C C . LEU B 1 340 ? -22.734 -0.698 -19.641 1 96.81 340 LEU B C 1
ATOM 5418 O O . LEU B 1 340 ? -22.703 -1.564 -18.766 1 96.81 340 LEU B O 1
ATOM 5422 N N . SER B 1 341 ? -21.719 0.064 -20 1 97.69 341 SER B N 1
ATOM 5423 C CA . SER B 1 341 ? -20.406 -0.128 -19.406 1 97.69 341 SER B CA 1
ATOM 5424 C C . SER B 1 341 ? -19.766 1.207 -19.031 1 97.69 341 SER B C 1
ATOM 5426 O O . SER B 1 341 ? -20.172 2.256 -19.531 1 97.69 341 SER B O 1
ATOM 5428 N N . ILE B 1 342 ? -18.859 1.198 -18.094 1 97.75 342 ILE B N 1
ATOM 5429 C CA . ILE B 1 342 ? -18.031 2.346 -17.719 1 97.75 342 ILE B CA 1
ATOM 5430 C C . ILE B 1 342 ? -16.562 1.949 -17.734 1 97.75 342 ILE B C 1
ATOM 5432 O O . ILE B 1 342 ? -16.219 0.787 -17.5 1 97.75 342 ILE B O 1
ATOM 5436 N N . PRO B 1 343 ? -15.664 2.986 -18.062 1 96.81 343 PRO B N 1
ATOM 5437 C CA . PRO B 1 343 ? -14.25 2.676 -17.844 1 96.81 343 PRO B CA 1
ATOM 5438 C C . PRO B 1 343 ? -13.953 2.225 -16.422 1 96.81 343 PRO B C 1
ATOM 5440 O O . PRO B 1 343 ? -14.562 2.729 -15.477 1 96.81 343 PRO B O 1
ATOM 5443 N N . THR B 1 344 ? -13.125 1.232 -16.297 1 95.5 344 THR B N 1
ATOM 5444 C CA . THR B 1 344 ? -12.922 0.622 -14.984 1 95.5 344 THR B CA 1
ATOM 5445 C C . THR B 1 344 ? -11.57 1.018 -14.398 1 95.5 344 THR B C 1
ATOM 5447 O O . THR B 1 344 ? -10.844 1.822 -14.992 1 95.5 344 THR B O 1
ATOM 5450 N N . LEU B 1 345 ? -11.281 0.593 -13.141 1 93.12 345 LEU B N 1
ATOM 5451 C CA . LEU B 1 345 ? -10.023 0.808 -12.438 1 93.12 345 LEU B CA 1
ATOM 5452 C C . LEU B 1 345 ? -8.875 0.11 -13.156 1 93.12 345 LEU B C 1
ATOM 5454 O O . LEU B 1 345 ? -8.938 -1.096 -13.406 1 93.12 345 LEU B O 1
ATOM 5458 N N . THR B 1 346 ? -7.879 0.84 -13.5 1 91.81 346 THR B N 1
ATOM 5459 C CA . THR B 1 346 ? -6.625 0.232 -13.938 1 91.81 346 THR B CA 1
ATOM 5460 C C . THR B 1 346 ? -5.82 -0.261 -12.734 1 91.81 346 THR B C 1
ATOM 5462 O O . THR B 1 346 ? -5.328 0.541 -11.938 1 91.81 346 THR B O 1
ATOM 5465 N N . THR B 1 347 ? -5.738 -1.601 -12.602 1 95.62 347 THR B N 1
ATOM 5466 C CA . THR B 1 347 ? -4.973 -2.131 -11.477 1 95.62 347 THR B CA 1
ATOM 5467 C C . THR B 1 347 ? -3.475 -2.025 -11.742 1 95.62 347 THR B C 1
ATOM 5469 O O . THR B 1 347 ? -3.061 -1.518 -12.789 1 95.62 347 THR B O 1
ATOM 5472 N N . SER B 1 348 ? -2.641 -2.498 -10.805 1 97.44 348 SER B N 1
ATOM 5473 C CA . SER B 1 348 ? -1.189 -2.385 -10.906 1 97.44 348 SER B CA 1
ATOM 5474 C C . SER B 1 348 ? -0.602 -3.541 -11.711 1 97.44 348 SER B C 1
ATOM 5476 O O . SER B 1 348 ? 0.615 -3.627 -11.883 1 97.44 348 SER B O 1
ATOM 5478 N N . VAL B 1 349 ? -1.444 -4.477 -12.203 1 97.81 349 VAL B N 1
ATOM 5479 C CA . VAL B 1 349 ? -0.937 -5.562 -13.039 1 97.81 349 VAL B CA 1
ATOM 5480 C C . VAL B 1 349 ? -0.444 -5 -14.367 1 97.81 349 VAL B C 1
ATOM 5482 O O . VAL B 1 349 ? -1.181 -4.297 -15.062 1 97.81 349 VAL B O 1
ATOM 5485 N N . ASP B 1 350 ? 0.763 -5.32 -14.656 1 97.62 350 ASP B N 1
ATOM 5486 C CA . ASP B 1 350 ? 1.384 -4.789 -15.867 1 97.62 350 ASP B CA 1
ATOM 5487 C C . ASP B 1 350 ? 0.596 -5.191 -17.109 1 97.62 350 ASP B C 1
ATOM 5489 O O . ASP B 1 350 ? 0.157 -6.34 -17.234 1 97.62 350 ASP B O 1
ATOM 5493 N N . PRO B 1 351 ? 0.466 -4.277 -18.047 1 94.06 351 PRO B N 1
ATOM 5494 C CA . PRO B 1 351 ? -0.316 -4.566 -19.25 1 94.06 351 PRO B CA 1
ATOM 5495 C C . PRO B 1 351 ? 0.187 -5.797 -20 1 94.06 351 PRO B C 1
ATOM 5497 O O . PRO B 1 351 ? -0.598 -6.492 -20.656 1 94.06 351 PRO B O 1
ATOM 5500 N N . THR B 1 352 ? 1.462 -6.148 -19.891 1 94.06 352 THR B N 1
ATOM 5501 C CA . THR B 1 352 ? 2.021 -7.281 -20.625 1 94.06 352 THR B CA 1
ATOM 5502 C C . THR B 1 352 ? 1.646 -8.602 -19.953 1 94.06 352 THR B C 1
ATOM 5504 O O . THR B 1 352 ? 1.817 -9.672 -20.531 1 94.06 352 THR B O 1
ATOM 5507 N N . LEU B 1 353 ? 1.046 -8.523 -18.734 1 96.69 353 LEU B N 1
ATOM 5508 C CA . LEU B 1 353 ? 0.782 -9.719 -17.938 1 96.69 353 LEU B CA 1
ATOM 5509 C C . LEU B 1 353 ? -0.717 -9.922 -17.75 1 96.69 353 LEU B C 1
ATOM 5511 O O . LEU B 1 353 ? -1.136 -10.797 -16.984 1 96.69 353 LEU B O 1
ATOM 5515 N N . ARG B 1 354 ? -1.485 -9.102 -18.359 1 93.69 354 ARG B N 1
ATOM 5516 C CA . ARG B 1 354 ? -2.912 -9.188 -18.078 1 93.69 354 ARG B CA 1
ATOM 5517 C C . ARG B 1 354 ? -3.723 -9.375 -19.344 1 93.69 354 ARG B C 1
ATOM 5519 O O . ARG B 1 354 ? -3.213 -9.148 -20.453 1 93.69 354 ARG B O 1
ATOM 5526 N N . ILE B 1 355 ? -4.93 -9.742 -19.203 1 88.88 355 ILE B N 1
ATOM 5527 C CA . ILE B 1 355 ? -5.867 -9.93 -20.297 1 88.88 355 ILE B CA 1
ATOM 5528 C C . ILE B 1 355 ? -6.004 -8.625 -21.094 1 88.88 355 ILE B C 1
ATOM 5530 O O . ILE B 1 355 ? -6.188 -7.555 -20.5 1 88.88 355 ILE B O 1
ATOM 5534 N N . PRO B 1 356 ? -5.793 -8.727 -22.328 1 84 356 PRO B N 1
ATOM 5535 C CA . PRO B 1 356 ? -5.902 -7.512 -23.141 1 84 356 PRO B CA 1
ATOM 5536 C C . PRO B 1 356 ? -7.23 -6.785 -22.938 1 84 356 PRO B C 1
ATOM 5538 O O . PRO B 1 356 ? -8.203 -7.387 -22.469 1 84 356 PRO B O 1
ATOM 5541 N N . ASP B 1 357 ? -7.207 -5.617 -23.391 1 75.56 357 ASP B N 1
ATOM 5542 C CA . ASP B 1 357 ? -8.305 -4.668 -23.203 1 75.56 357 ASP B CA 1
ATOM 5543 C C . ASP B 1 357 ? -9.633 -5.285 -23.641 1 75.56 357 ASP B C 1
ATOM 5545 O O . ASP B 1 357 ? -9.727 -5.91 -24.688 1 75.56 357 ASP B O 1
ATOM 5549 N N . ASN B 1 358 ? -10.477 -5.234 -22.609 1 84.38 358 ASN B N 1
ATOM 5550 C CA . ASN B 1 358 ? -11.805 -5.773 -22.891 1 84.38 358 ASN B CA 1
ATOM 5551 C C . ASN B 1 358 ? -12.852 -5.23 -21.922 1 84.38 358 ASN B C 1
ATOM 5553 O O . ASN B 1 358 ? -12.5 -4.574 -20.938 1 84.38 358 ASN B O 1
ATOM 5557 N N . THR B 1 359 ? -14.109 -5.387 -22.312 1 94.19 359 THR B N 1
ATOM 5558 C CA . THR B 1 359 ? -15.25 -5.141 -21.438 1 94.19 359 THR B CA 1
ATOM 5559 C C . THR B 1 359 ? -15.688 -6.43 -20.75 1 94.19 359 THR B C 1
ATOM 5561 O O . THR B 1 359 ? -15.984 -7.426 -21.422 1 94.19 359 THR B O 1
ATOM 5564 N N . ARG B 1 360 ? -15.664 -6.418 -19.484 1 96.19 360 ARG B N 1
ATOM 5565 C CA . ARG B 1 360 ? -16.062 -7.586 -18.719 1 96.19 360 ARG B CA 1
ATOM 5566 C C . ARG B 1 360 ? -17.203 -7.25 -17.766 1 96.19 360 ARG B C 1
ATOM 5568 O O . ARG B 1 360 ? -17.234 -6.168 -17.172 1 96.19 360 ARG B O 1
ATOM 5575 N N . ALA B 1 361 ? -18.078 -8.203 -17.578 1 97.75 361 ALA B N 1
ATOM 5576 C CA . ALA B 1 361 ? -19.188 -7.984 -16.641 1 97.75 361 ALA B CA 1
ATOM 5577 C C . ALA B 1 361 ? -18.766 -8.289 -15.211 1 97.75 361 ALA B C 1
ATOM 5579 O O . ALA B 1 361 ? -17.891 -9.133 -14.977 1 97.75 361 ALA B O 1
ATOM 5580 N N . TYR B 1 362 ? -19.281 -7.543 -14.227 1 98.31 362 TYR B N 1
ATOM 5581 C CA . TYR B 1 362 ? -19.281 -8.062 -12.867 1 98.31 362 TYR B CA 1
ATOM 5582 C C . TYR B 1 362 ? -20.359 -9.133 -12.695 1 98.31 362 TYR B C 1
ATOM 5584 O O . TYR B 1 362 ? -21.297 -9.211 -13.484 1 98.31 362 TYR B O 1
ATOM 5592 N N . PRO B 1 363 ? -20.25 -10 -11.742 1 97.56 363 PRO B N 1
ATOM 5593 C CA . PRO B 1 363 ? -21.141 -11.156 -11.695 1 97.56 363 PRO B CA 1
ATOM 5594 C C . PRO B 1 363 ? -22.484 -10.836 -11.039 1 97.56 363 PRO B C 1
ATOM 5596 O O . PRO B 1 363 ? -22.531 -10.164 -10.008 1 97.56 363 PRO B O 1
ATOM 5599 N N . SER B 1 364 ? -23.5 -11.312 -11.672 1 95.81 364 SER B N 1
ATOM 5600 C CA . SER B 1 364 ? -24.766 -11.43 -10.945 1 95.81 364 SER B CA 1
ATOM 5601 C C . SER B 1 364 ? -24.688 -12.492 -9.859 1 95.81 364 SER B C 1
ATOM 5603 O O . SER B 1 364 ? -23.75 -13.289 -9.836 1 95.81 364 SER B O 1
ATOM 5605 N N . LEU B 1 365 ? -25.641 -12.391 -8.961 1 96.06 365 LEU B N 1
ATOM 5606 C CA . LEU B 1 365 ? -25.641 -13.398 -7.902 1 96.06 365 LEU B CA 1
ATOM 5607 C C . LEU B 1 365 ? -26.656 -14.508 -8.211 1 96.06 365 LEU B C 1
ATOM 5609 O O . LEU B 1 365 ? -27.859 -14.312 -8.055 1 96.06 365 LEU B O 1
ATOM 5613 N N . ALA B 1 366 ? -26.188 -15.664 -8.727 1 92.31 366 ALA B N 1
ATOM 5614 C CA . ALA B 1 366 ? -27.016 -16.828 -9 1 92.31 366 ALA B CA 1
ATOM 5615 C C . ALA B 1 366 ? -26.812 -17.922 -7.941 1 92.31 366 ALA B C 1
ATOM 5617 O O . ALA B 1 366 ? -25.781 -17.938 -7.254 1 92.31 366 ALA B O 1
ATOM 5618 N N . PRO B 1 367 ? -27.812 -18.766 -7.746 1 93.38 367 PRO B N 1
ATOM 5619 C CA . PRO B 1 367 ? -27.562 -19.906 -6.852 1 93.38 367 PRO B CA 1
ATOM 5620 C C . PRO B 1 367 ? -26.469 -20.828 -7.355 1 93.38 367 PRO B C 1
ATOM 5622 O O . PRO B 1 367 ? -26.266 -20.953 -8.57 1 93.38 367 PRO B O 1
ATOM 5625 N N . LEU B 1 368 ? -25.844 -21.422 -6.449 1 92.31 368 LEU B N 1
ATOM 5626 C CA . LEU B 1 368 ? -24.844 -22.422 -6.84 1 92.31 368 LEU B CA 1
ATOM 5627 C C . LEU B 1 368 ? -25.5 -23.562 -7.617 1 92.31 368 LEU B C 1
ATOM 5629 O O . LEU B 1 368 ? -26.469 -24.156 -7.156 1 92.31 368 LEU B O 1
ATOM 5633 N N . PRO B 1 369 ? -24.984 -23.797 -8.766 1 87.62 369 PRO B N 1
ATOM 5634 C CA . PRO B 1 369 ? -25.594 -24.875 -9.555 1 87.62 369 PRO B CA 1
ATOM 5635 C C . PRO B 1 369 ? -25.453 -26.25 -8.891 1 87.62 369 PRO B C 1
ATOM 5637 O O . PRO B 1 369 ? -24.484 -26.5 -8.188 1 87.62 369 PRO B O 1
ATOM 5640 N N . ASP B 1 370 ? -26.5 -27.109 -9.055 1 82.56 370 ASP B N 1
ATOM 5641 C CA . ASP B 1 370 ? -26.516 -28.438 -8.461 1 82.56 370 ASP B CA 1
ATOM 5642 C C . ASP B 1 370 ? -25.375 -29.297 -8.992 1 82.56 370 ASP B C 1
ATOM 5644 O O . ASP B 1 370 ? -24.781 -30.094 -8.25 1 82.56 370 ASP B O 1
ATOM 5648 N N . GLY B 1 371 ? -25.016 -29.172 -10.172 1 79.12 371 GLY B N 1
ATOM 5649 C CA . GLY B 1 371 ? -23.953 -29.969 -10.75 1 79.12 371 GLY B CA 1
ATOM 5650 C C . GLY B 1 371 ? -22.578 -29.359 -10.562 1 79.12 371 GLY B C 1
ATOM 5651 O O . GLY B 1 371 ? -22.422 -28.422 -9.789 1 79.12 371 GLY B O 1
ATOM 5652 N N . HIS B 1 372 ? -21.656 -30.094 -11.023 1 79.56 372 HIS B N 1
ATOM 5653 C CA . HIS B 1 372 ? -20.266 -29.672 -10.961 1 79.56 372 HIS B CA 1
ATOM 5654 C C . HIS B 1 372 ? -20.078 -28.297 -11.57 1 79.56 372 HIS B C 1
ATOM 5656 O O . HIS B 1 372 ? -20.656 -27.984 -12.609 1 79.56 372 HIS B O 1
ATOM 5662 N N . VAL B 1 373 ? -19.516 -27.453 -10.711 1 82.88 373 VAL B N 1
ATOM 5663 C CA . VAL B 1 373 ? -19.141 -26.156 -11.25 1 82.88 373 VAL B CA 1
ATOM 5664 C C . VAL B 1 373 ? -17.969 -26.312 -12.219 1 82.88 373 VAL B C 1
ATOM 5666 O O . VAL B 1 373 ? -16.953 -26.938 -11.875 1 82.88 373 VAL B O 1
ATOM 5669 N N . VAL B 1 374 ? -18.125 -25.859 -13.438 1 82.5 374 VAL B N 1
ATOM 5670 C CA . VAL B 1 374 ? -17.094 -26 -14.461 1 82.5 374 VAL B CA 1
ATOM 5671 C C . VAL B 1 374 ? -16.141 -24.797 -14.414 1 82.5 374 VAL B C 1
ATOM 5673 O O . VAL B 1 374 ? -16.594 -23.656 -14.477 1 82.5 374 VAL B O 1
ATOM 5676 N N . TRP B 1 375 ? -14.938 -25.141 -14.172 1 88.75 375 TRP B N 1
ATOM 5677 C CA . TRP B 1 375 ? -13.914 -24.094 -14.281 1 88.75 375 TRP B CA 1
ATOM 5678 C C . TRP B 1 375 ? -13.641 -23.766 -15.742 1 88.75 375 TRP B C 1
ATOM 5680 O O . TRP B 1 375 ? -13.836 -24.609 -16.625 1 88.75 375 TRP B O 1
ATOM 5690 N N . ALA B 1 376 ? -13.273 -22.5 -15.953 1 80.5 376 ALA B N 1
ATOM 5691 C CA . ALA B 1 376 ? -13.008 -22.047 -17.312 1 80.5 376 ALA B CA 1
ATOM 5692 C C . ALA B 1 376 ? -11.625 -22.484 -17.781 1 80.5 376 ALA B C 1
ATOM 5694 O O . ALA B 1 376 ? -10.711 -22.656 -16.969 1 80.5 376 ALA B O 1
#

Sequence (752 aa):
MTGTLPLAGIKVLDLSTLLPGPLATLMLAEAGADVIKLERPGRGDEMRTYEPTFGEASANYAILNRGKRAYAVDFKDPAQRDRVLEIAADADIVMEQFRPGVAERLGLSYDAMRERNPRIVYCSISGYGPTGQHASRAGHDLNYLAESGLLGVVTDANGSPNLPVSVLADIAAGTYPAVMNVLLALRMAERTGEGAHLQVSMTHNLQVLAYGYIATHQAAGTWPQPSAELLTGGSPRYQIYPAADGRYIACAALEEKFWQRLVTLVGLDKRFHDDVGQEQAVTAALTDIFASQPSSYWRELLAGEDVCTVVVNTWEEAVEAGHVNINSADRVCVPGDPDLSIPTLTTSVDPTLRIPDNTRAYPSLAPLPDGHVVWAMTGTLPLAGIKVLDLSTLLPGPLATLMLAEAGADVIKLERPGRGDEMRTYEPTFGEASANYAILNRGKRAYAVDFKDPAQRDRVLEIAADADIVMEQFRPGVAERLGLSYDAMRERNPRIVYCSISGYGPTGQHASRAGHDLNYLAESGLLGVVTDANGSPNLPVSVLADIAAGTYPAVMNVLLALRMAERTGEGAHLQVSMTHNLQVLAYGYIATHQAAGTWPQPSAELLTGGSPRYQIYPAADGRYIACAALEEKFWQRLVTLVGLDKRFHDDVGQEQAVTAALTDIFASQPSSYWRELLAGEDVCTVVVNTWEEAVEAGHVNINSADRVCVPGDPDLSIPTLTTSVDPTLRIPDNTRAYPSLAPLPDGHVVWA

Secondary structure (DSSP, 8-state):
-GGGSTTTT-EEEEE--SSHHHHHHHHHHHTT-EEEEEE-TTT-SGGGG-SSEETTEEHHHHHHHTT-EEEE--TTSHHHHHHHHHHHHT-SEEEE-PPTTHHHHHT-SHHHHHTT-TT-EEEEEESS-SSSTTTT----HHHHHHHTSGGGSSB-TTS-B---SS-HHHIIIIIHHHHHHHHHHHHHHHHHS--EEEEEEHHHHHHHHTHHHHHHHHHHS----TTTSGGGTT-TTEEEEE-TTS-EEEEE--SHHHHHHHHHHHT--GGGSS-TT-HHHHHHHHHHHHHTS-HHHHHHHHTT--S-EEEPPPHHHHHHTTSS-SS-S-EEEETTEEEEEEE----SS-GGGSPPS-EEEPPP-EEPPSSPPPP-/-GGGSTTTT-EEEE---SSHHHHHHHHHHHTT-EEEEEE-TTT-SGGGG-SSEETTEEHHHHHHHTT-EEEE--TTSHHHHHHHHHHHHT-SEEEE-PPTTHHHHHT-SHHHHHTT-TT-EEEEEESS-SSSTTTT----HHHHHHHTSGGGSSB-TTS-B---SS-HHHIIIIIHHHHHHHHHHHHHHHHHS--EEEEEEHHHHHHHHTHHHHHHHHHHS----TTTSGGGTT-TTEEEEE-TTS-EEEEE--SHHHHHHHHHHHT--GGGS--TT-HHHHHHHHHHHHHTS-HHHHHHHHTT--S-EEEPPPHHHHHHTTSS-SS-S-EEEETTEEEEEEE----SS-GGGSPPS-EEEPPP-EEPPSSPPPP-

Foldseek 3Di:
DLCPFPQAPAEEEEAAADFQRLQLVQLVVQSRYAYEYEFAPDPTHVQQDDPDPQASGHQSLLQSQFNYAYAHADLQDPVRVVLVLVQLLSHQEYEYEDQAPVCVVSQNDPVSSCVSQQLHAYEYEYAAWNDDPCRRPDDALVVLCVVLVNQQQAADPVSHGDDDPDSCLSHVQRRVVRNVVSVVQSVVCVVPVGGDYHMGHSSVSCVVVVVVQVVCCVVVVDGHHACPDDARNVALQADWAAAQVRWIKGHNQPDLVLLQQVCVLLVPPPVCSDVVPPRVVNNVSVNVSRHVHHQVVVQVSCPPPSNRMHTDDDPVRCVVVVNDDQPDLAWEAAPPDQPRIGHHDDDPNDCVNGDHRDYTYRYDYHHDDPDDDDTD/DLCPFPQAPAEEEEAAADFQRLQQVQLVVQSRYAYEYEFAPDCTHVQQDDPDPQASGHQSLLQSFFNYAYAHADLQDPVRVVLVLVQLLSHQEYEYEDQAPVCVVSQNDPVSSCVSQQLHAYEYEYAAWNDDPCRRPDDALVVLCVVLVNQQQAADPVSHGDDDPDSCLSHVQRRVVRNVVSVVQSVVCVVPVGGDYHMGHSSVSCVVVVVVQVVCCVVVVDGHHACPDPARNVALQADWAAAQVRWIKGHNQPDLVLLQQVCVLLVPDPVCSDVVPPRVVNNVSVNVSRHVHHQVVVQVSCPPPSNRMHTDDDPVRCVVVVNDDQPDLAWEAAPPDQPRIGHHDDDPNDCVNGDHRDYTYRYDYHHDDPDDDDTD

InterPro domains:
  IPR003673 CoA-transferase family III [PF02515] (7-326)
  IPR023606 CoA-transferase family III domain 1 superfamily [G3DSA:3.40.50.10540] (6-325)
  IPR023606 CoA-transferase family III domain 1 superfamily [SSF89796] (3-329)
  IPR044855 CoA-transferase family III domain 3 superfamily [G3DSA:3.30.1540.10] (228-313)
  IPR050509 Coenzyme A-transferase family III [PTHR48228] (5-327)

Nearest PDB structures (foldseek):
  8rp3-assembly1_B  TM=8.648E-01  e=3.322E-32  Mycobacterium tuberculosis
  8rp4-assembly1_B  TM=8.641E-01  e=2.585E-31  Mycobacterium tuberculosis
  2gci-assembly2_C  TM=8.405E-01  e=1.800E-31  Mycobacterium tuberculosis
  2yim-assembly2_D  TM=8.163E-01  e=1.911E-31  Mycobacterium tuberculosis H37Rv
  8rp5-assembly1_B  TM=8.627E-01  e=3.904E-30  Mycobacterium tuberculosis

Solvent-accessible surface area (backbone atoms only — not comparable to full-atom values): 37883 Å² total; per-residue (Å²): 128,66,79,68,29,44,29,44,82,38,30,32,40,33,55,31,53,71,51,29,46,32,46,27,52,30,55,43,35,40,21,36,26,39,41,42,32,49,27,44,60,90,72,40,43,75,39,35,73,41,83,52,55,46,77,95,25,3,23,57,38,34,58,35,35,36,68,33,44,38,24,27,43,52,57,84,39,66,71,53,30,52,50,50,50,55,55,49,44,70,27,46,32,38,36,33,52,56,57,56,66,48,38,57,75,49,64,64,25,62,71,58,45,34,76,69,19,55,42,32,27,30,37,41,41,34,61,52,30,80,56,70,95,51,18,71,56,64,68,40,45,64,38,34,35,18,40,38,15,47,38,55,38,24,45,49,97,84,63,42,56,59,80,58,68,43,60,51,33,36,42,58,14,26,14,45,36,44,46,41,40,50,56,40,39,48,49,23,12,74,73,70,57,42,33,44,78,42,73,32,20,17,22,49,32,43,47,51,62,35,46,64,51,52,26,34,23,61,57,68,72,44,73,78,46,53,53,60,36,60,80,22,56,30,26,58,38,33,40,75,33,46,22,52,69,76,40,42,33,31,31,38,20,71,52,67,71,21,32,54,50,39,40,59,74,73,61,55,60,73,84,48,71,63,41,80,95,40,29,68,62,33,34,53,52,50,34,55,54,41,36,71,40,38,50,70,55,51,46,60,72,42,55,97,53,68,25,27,51,40,55,48,23,49,61,68,52,6,39,73,71,64,34,35,73,79,74,39,76,36,25,30,15,34,65,100,34,76,84,53,54,39,47,30,81,66,64,64,67,38,76,92,44,33,68,69,79,44,77,29,35,20,52,56,84,38,71,58,67,91,58,86,82,80,80,116,129,66,79,68,30,45,29,44,82,38,31,32,39,32,55,30,56,71,52,30,48,31,48,28,52,32,54,43,35,41,21,37,26,39,40,42,32,49,29,43,60,89,72,38,42,75,40,33,74,41,82,50,54,45,79,94,25,3,23,57,36,34,58,35,36,36,66,33,42,39,25,27,43,54,56,84,41,65,72,52,30,52,49,51,50,56,55,50,44,70,27,45,34,37,37,33,50,57,58,56,64,46,40,58,75,48,63,64,25,62,70,61,45,33,74,68,19,55,42,33,28,30,37,41,43,34,60,53,28,81,56,70,94,53,18,70,56,65,68,40,45,64,38,36,36,18,40,38,15,47,38,55,38,23,45,48,98,85,62,42,55,60,80,57,68,44,60,51,34,36,41,59,13,24,14,47,37,45,45,44,40,48,55,40,38,48,49,24,13,73,73,70,55,42,33,44,78,44,74,32,20,18,22,50,33,43,46,52,62,35,44,64,49,51,26,35,23,62,57,70,72,46,72,78,46,54,53,60,36,60,80,23,56,29,27,58,38,33,39,76,34,46,22,51,69,75,41,41,34,31,31,39,22,71,52,67,71,21,32,55,50,39,40,59,73,73,62,54,61,72,85,47,70,64,40,81,96,40,28,66,62,33,34,53,50,49,36,54,54,42,34,71,38,38,49,70,56,52,46,60,71,42,55,96,54,68,26,26,50,39,56,49,24,48,62,68,53,6,38,73,72,64,33,37,73,79,73,39,75,36,25,31,15,35,64,98,34,78,83,54,54,38,47,30,81,66,65,66,67,38,78,92,43,33,68,69,79,41,76,29,35,20,52,57,85,39,70,58,68,91,58,85,82,77,79,119

Radius of gyration: 25.19 Å; Cα contacts (8 Å, |Δi|>4): 1747; chains: 2; bounding box: 69×69×57 Å

Organism: Mycolicibacterium smegmatis (strain ATCC 700084 / mc(2)155) (NCBI:txid246196)

pLDDT: mean 95.95, std 5.46, range [38.94, 98.94]